Protein 3G2M (pdb70)

Nearest PDB structures (foldseek):
  3g2m-assembly1_B  TM=1.005E+00  e=1.260E-42  Amycolatopsis orientalis
  3g2o-assembly1_B  TM=1.002E+00  e=1.081E-36  Amycolatopsis orientalis
  3g2q-assembly1_B  TM=9.944E-01  e=1.473E-36  Amycolatopsis orientalis
  3g2p-assembly1_A  TM=9.623E-01  e=2.203E-34  Amycolatopsis orientalis
  4hh4-assembly1_D  TM=7.027E-01  e=1.395E-12  Streptomyces caelestis

Organism: Amycolatopsis orientalis (NCBI:txid31958)

Sequence (436 aa):
PVRTPHADVLLASVVLCDFYADGTSEAREFATRTGPVSGPVLELAAGGRLTFPFLDLGWEVTALELSTSVLAAFRRKRLAEAPADVRDRCTLVQQGDSAFALDKRFGTVVISSGSINELDEADRRGLYASVREHLEPGGKFLLSLASEAAESEPLERLHVRHLPAEEIQEITIHPADEDPFVVCTHRRRLLAPDQVVRELVRSGFDVIAQTPFASGGAGRKDVLVEAVPTPHADVLDGTSEAREFATRTGVSGPVLELAAGGRLTFPFLDLGWEVTALELSTSVLAAFRKRLAEAPADVRDRCTLVQGDSAFALDKRFGTVVISSGSINEELDEADRRGLYASVREHLEPGGKFLLSLASEAAESEEPLERKQELPRRYVLHVRHLPAEEIQEITTHRRRLLAPDQVVRELVRSGFDVIAQTPFASGGAGRKDVLVEAVP

Secondary structure (DSSP, 8-state):
----HHHHHHHHH--EEE-----HHHHHHHHHHH----S-EEEET---TTHHHHHTTT--EEEEES-HHHHHHHHHHHHTS-HHHHTTEEEEE-----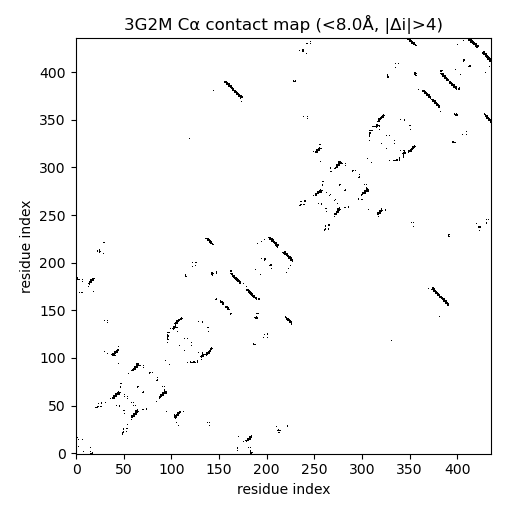--S--EEEEEE-HHHHTTS-HHHHHHHHHHHHHHEEEEEEEEEE---HHHHSPP-----EEEEEEEEEEEEEEEES------EEEEEEEEE-HHHHHHHHHHTT--EEEEE---TTSSSS---EEEE--/-HHHHH---HHHHHHHHHTT---S-EEEES---TTHHHHHTTT--EEEEE--HHHHHHHHHHHHHS-HHHHTTEEEEE-------S--EEEEEE-HHHHTTS-HHHHHHHHHHHHHHEEEEEEEEEE---HHHHSPPPPEEEEE---EEEEEEEEEEEEEEEE--EEEEEE-HHHHHHHHHHTT--EEEEE---TTSSSS---EEEE--

Foldseek 3Di:
DDCDPVNVVLVVVAAEAAPPADLLVVLVVVVVVCPDDDWAEEEEQPLPSNVQVCLVVVHQYEYEHADPVSVVVVVVVLVVDDPSSNVSYHYDHDDLADDDPAATLYYEYEAVRCQQDDPSSNLSVLVRNQVRHDVNHKYKYYAFDPLLPDDFDWDVTDGDHFAKDKDKDWDWDPPRVVTYIHIDITIHGRPVNSVVSNVVSPKDWDDWDFACSVNDDDRRIMIMIDD/DVVVVVPAQQQVLVVVCVVVVDDDAEEEEQPLVSNVQNVLVVVHQYEYEHADPVSVVVVVVVLVVDDPSSSVSYHYDHDHLADDPVEAGQYYEYEAVVCQVDDPSSNLSVLVRNVNRHDAQHKYKYYAFDPLLPDDWDWDWDWDPVIDIDIDTDHFAWDWDQDVHDITIHGRPVNSVVVNVVSPKDWPDWDFDPSVHDDDTRTMIIIHD

Structure (mmCIF, N/CA/C/O backbone):
data_3G2M
#
_entry.id   3G2M
#
_cell.length_a   127.443
_cell.length_b   71.682
_cell.length_c   75.189
_cell.angle_alpha   90.000
_cell.angle_beta   103.020
_cell.angle_gamma   90.000
#
_symmetry.space_group_name_H-M   'C 1 2 1'
#
loop_
_entity.id
_entity.type
_entity.pdbx_description
1 polymer PCZA361.24
2 water water
#
loop_
_atom_site.group_PDB
_atom_site.id
_atom_site.type_symbol
_atom_site.label_atom_id
_atom_site.label_alt_id
_atom_site.label_comp_id
_atom_site.label_asym_id
_atom_site.label_entity_id
_atom_site.label_seq_id
_atom_site.pdbx_PDB_ins_code
_atom_site.Cartn_x
_atom_site.Cartn_y
_atom_site.Cartn_z
_atom_site.occupancy
_atom_site.B_iso_or_equiv
_atom_site.auth_seq_id
_atom_site.auth_comp_id
_atom_site.auth_asym_id
_atom_site.auth_atom_id
_atom_site.pdbx_PDB_model_num
ATOM 1 N N . PRO A 1 28 ? 18.655 41.982 13.727 1.00 61.12 9 PRO A N 1
ATOM 2 C CA . PRO A 1 28 ? 18.456 43.368 14.152 1.00 60.91 9 PRO A CA 1
ATOM 3 C C . PRO A 1 28 ? 17.569 44.168 13.185 1.00 60.69 9 PRO A C 1
ATOM 4 O O . PRO A 1 28 ? 16.855 43.576 12.370 1.00 60.61 9 PRO A O 1
ATOM 8 N N . VAL A 1 29 ? 17.621 45.498 13.287 1.00 60.40 10 VAL A N 1
ATOM 9 C CA . VAL A 1 29 ? 16.799 46.394 12.464 1.00 60.14 10 VAL A CA 1
ATOM 10 C C . VAL A 1 29 ? 17.250 46.393 11.002 1.00 59.88 10 VAL A C 1
ATOM 11 O O . VAL A 1 29 ? 18.422 46.599 10.691 1.00 59.72 10 VAL A O 1
ATOM 15 N N . ARG A 1 30 ? 16.281 46.183 10.119 1.00 59.77 11 ARG A N 1
ATOM 16 C CA . ARG A 1 30 ? 16.513 45.924 8.705 1.00 59.53 11 ARG A CA 1
ATOM 17 C C . ARG A 1 30 ? 16.184 47.160 7.859 1.00 58.96 11 ARG A C 1
ATOM 18 O O . ARG A 1 30 ? 15.203 47.168 7.108 1.00 59.11 11 ARG A O 1
ATOM 26 N N . THR A 1 31 ? 17.014 48.196 7.975 1.00 58.07 12 THR A N 1
ATOM 27 C CA . THR A 1 31 ? 16.739 49.502 7.359 1.00 57.06 12 THR A CA 1
ATOM 28 C C . THR A 1 31 ? 16.710 49.448 5.825 1.00 56.75 12 THR A C 1
ATOM 29 O O . THR A 1 31 ? 17.427 48.646 5.222 1.00 56.44 12 THR A O 1
ATOM 33 N N . PRO A 1 32 ? 15.870 50.297 5.191 1.00 56.30 13 PRO A N 1
ATOM 34 C CA . PRO A 1 32 ? 15.773 50.360 3.734 1.00 55.81 13 PRO A CA 1
ATOM 35 C C . PRO A 1 32 ? 17.131 50.424 3.029 1.00 55.41 13 PRO A C 1
ATOM 36 O O . PRO A 1 32 ? 17.342 49.712 2.047 1.00 55.22 13 PRO A O 1
ATOM 40 N N . HIS A 1 33 ? 18.041 51.260 3.528 1.00 54.83 14 HIS A N 1
ATOM 41 C CA . HIS A 1 33 ? 19.370 51.381 2.933 1.00 54.39 14 HIS A CA 1
ATOM 42 C C . HIS A 1 33 ? 20.234 50.131 3.162 1.00 53.86 14 HIS A C 1
ATOM 43 O O . HIS A 1 33 ? 20.988 49.730 2.272 1.00 53.29 14 HIS A O 1
ATOM 50 N N . ALA A 1 34 ? 20.119 49.530 4.348 1.00 53.31 15 ALA A N 1
ATOM 51 C CA . ALA A 1 34 ? 20.830 48.286 4.663 1.00 53.19 15 ALA A CA 1
ATOM 52 C C . ALA A 1 34 ? 20.412 47.145 3.737 1.00 53.04 15 ALA A C 1
ATOM 53 O O . ALA A 1 34 ? 21.264 46.413 3.238 1.00 52.93 15 ALA A O 1
ATOM 55 N N . ASP A 1 35 ? 19.105 47.011 3.509 1.00 53.04 16 ASP A N 1
ATOM 56 C CA . ASP A 1 35 ? 18.563 45.993 2.606 1.00 53.29 16 ASP A CA 1
ATOM 57 C C . ASP A 1 35 ? 19.160 46.078 1.206 1.00 53.17 16 ASP A C 1
ATOM 58 O O . ASP A 1 35 ? 19.580 45.064 0.643 1.00 52.81 16 ASP A O 1
ATOM 63 N N . VAL A 1 36 ? 19.196 47.292 0.659 1.00 53.18 17 VAL A N 1
ATOM 64 C CA . VAL A 1 36 ? 19.780 47.550 -0.662 1.00 53.18 17 VAL A CA 1
ATOM 65 C C . VAL A 1 36 ? 21.285 47.236 -0.692 1.00 53.32 17 VAL A C 1
ATOM 66 O O . VAL A 1 36 ? 21.776 46.629 -1.648 1.00 52.93 17 VAL A O 1
ATOM 70 N N . LEU A 1 37 ? 21.995 47.634 0.366 1.00 53.73 18 LEU A N 1
ATOM 71 C CA . LEU A 1 37 ? 23.423 47.332 0.533 1.00 54.26 18 LEU A CA 1
ATOM 72 C C . LEU A 1 37 ? 23.721 45.839 0.541 1.00 54.35 18 LEU A C 1
ATOM 73 O O . LEU A 1 37 ? 24.529 45.361 -0.253 1.00 54.33 18 LEU A O 1
ATOM 78 N N . LEU A 1 38 ? 23.074 45.115 1.452 1.00 54.60 19 LEU A N 1
ATOM 79 C CA . LEU A 1 38 ? 23.273 43.675 1.600 1.00 54.88 19 LEU A CA 1
ATOM 80 C C . LEU A 1 38 ? 22.915 42.902 0.330 1.00 55.10 19 LEU A C 1
ATOM 81 O O . LEU A 1 38 ? 23.481 41.841 0.064 1.00 55.04 19 LEU A O 1
ATOM 86 N N . ALA A 1 39 ? 21.982 43.450 -0.447 1.00 55.30 20 ALA A N 1
ATOM 87 C CA . ALA A 1 39 ? 21.579 42.859 -1.721 1.00 55.44 20 ALA A CA 1
ATOM 88 C C . ALA A 1 39 ? 22.657 43.021 -2.792 1.00 55.56 20 ALA A C 1
ATOM 89 O O . ALA A 1 39 ? 22.902 42.097 -3.569 1.00 55.56 20 ALA A O 1
ATOM 91 N N . SER A 1 40 ? 23.307 44.185 -2.815 1.00 55.70 21 SER A N 1
ATOM 92 C CA . SER A 1 40 ? 24.330 44.488 -3.824 1.00 55.96 21 SER A CA 1
ATOM 93 C C . SER A 1 40 ? 25.738 44.015 -3.435 1.00 56.01 21 SER A C 1
ATOM 94 O O . SER A 1 40 ? 26.676 44.096 -4.238 1.00 56.15 21 SER A O 1
ATOM 97 N N . VAL A 1 41 ? 25.877 43.511 -2.213 1.00 55.96 22 VAL A N 1
ATOM 98 C CA . VAL A 1 41 ? 27.183 43.132 -1.680 1.00 55.96 22 VAL A CA 1
ATOM 99 C C . VAL A 1 41 ? 27.285 41.624 -1.422 1.00 55.97 22 VAL A C 1
ATOM 100 O O . VAL A 1 41 ? 26.283 40.906 -1.451 1.00 55.93 22 VAL A O 1
ATOM 104 N N . VAL A 1 46 ? 26.934 41.157 6.080 1.00 51.51 27 VAL A N 1
ATOM 105 C CA . VAL A 1 46 ? 26.394 40.796 7.389 1.00 51.77 27 VAL A CA 1
ATOM 106 C C . VAL A 1 46 ? 25.645 41.966 8.039 1.00 51.82 27 VAL A C 1
ATOM 107 O O . VAL A 1 46 ? 26.138 43.097 8.063 1.00 51.77 27 VAL A O 1
ATOM 111 N N . LEU A 1 47 ? 24.454 41.673 8.560 1.00 51.95 28 LEU A N 1
ATOM 112 C CA . LEU A 1 47 ? 23.651 42.651 9.289 1.00 52.09 28 LEU A CA 1
ATOM 113 C C . LEU A 1 47 ? 23.832 42.498 10.799 1.00 52.15 28 LEU A C 1
ATOM 114 O O . LEU A 1 47 ? 23.652 41.410 11.348 1.00 52.14 28 LEU A O 1
ATOM 119 N N . CYS A 1 48 ? 24.189 43.601 11.453 1.00 52.22 29 CYS A N 1
ATOM 120 C CA . CYS A 1 48 ? 24.375 43.645 12.904 1.00 52.34 29 CYS A CA 1
ATOM 121 C C . CYS A 1 48 ? 23.727 44.894 13.496 1.00 52.19 29 CYS A C 1
ATOM 122 O O . CYS A 1 48 ? 23.522 45.884 12.795 1.00 52.07 29 CYS A O 1
ATOM 125 N N . ASP A 1 49 ? 23.403 44.840 14.784 1.00 52.18 30 ASP A N 1
ATOM 126 C CA . ASP A 1 49 ? 23.062 46.052 15.522 1.00 52.41 30 ASP A CA 1
ATOM 127 C C . ASP A 1 49 ? 24.366 46.730 15.937 1.00 52.43 30 ASP A C 1
ATOM 128 O O . ASP A 1 49 ? 25.327 46.056 16.310 1.00 52.24 30 ASP A O 1
ATOM 133 N N . PHE A 1 50 ? 24.390 48.059 15.854 1.00 52.67 31 PHE A N 1
ATOM 134 C CA . PHE A 1 50 ? 25.566 48.860 16.209 1.00 53.17 31 PHE A CA 1
ATOM 135 C C . PHE A 1 50 ? 26.051 48.610 17.642 1.00 53.66 31 PHE A C 1
ATOM 136 O O . PHE A 1 50 ? 27.258 48.624 17.906 1.00 53.53 31 PHE A O 1
ATOM 144 N N . TYR A 1 51 ? 25.105 48.382 18.554 1.00 54.18 32 TYR A N 1
ATOM 145 C CA . TYR A 1 51 ? 25.422 48.035 19.940 1.00 54.78 32 TYR A CA 1
ATOM 146 C C . TYR A 1 51 ? 25.225 46.539 20.188 1.00 54.89 32 TYR A C 1
ATOM 147 O O . TYR A 1 51 ? 25.589 45.702 19.355 1.00 54.86 32 TYR A O 1
ATOM 156 N N . ALA A 1 66 ? 35.636 58.552 24.458 1.00 58.94 47 ALA A N 1
ATOM 157 C CA . ALA A 1 66 ? 34.944 59.555 25.258 1.00 58.76 47 ALA A CA 1
ATOM 158 C C . ALA A 1 66 ? 35.358 60.960 24.836 1.00 58.58 47 ALA A C 1
ATOM 159 O O . ALA A 1 66 ? 36.510 61.365 25.031 1.00 58.66 47 ALA A O 1
ATOM 161 N N . ASP A 1 67 ? 34.420 61.692 24.237 1.00 58.26 48 ASP A N 1
ATOM 162 C CA . ASP A 1 67 ? 34.678 63.073 23.827 1.00 57.78 48 ASP A CA 1
ATOM 163 C C . ASP A 1 67 ? 33.419 63.941 23.801 1.00 57.06 48 ASP A C 1
ATOM 164 O O . ASP A 1 67 ? 33.020 64.473 22.755 1.00 57.19 48 ASP A O 1
ATOM 169 N N . GLY A 1 68 ? 32.807 64.071 24.974 1.00 55.97 49 GLY A N 1
ATOM 170 C CA . GLY A 1 68 ? 31.741 65.036 25.201 1.00 54.51 49 GLY A CA 1
ATOM 171 C C . GLY A 1 68 ? 32.317 66.243 25.915 1.00 53.36 49 GLY A C 1
ATOM 172 O O . GLY A 1 68 ? 31.726 66.749 26.873 1.00 53.42 49 GLY A O 1
ATOM 173 N N . THR A 1 69 ? 33.486 66.690 25.452 1.00 52.00 50 THR A N 1
ATOM 174 C CA . THR A 1 69 ? 34.185 67.832 26.042 1.00 50.46 50 THR A CA 1
ATOM 175 C C . THR A 1 69 ? 33.378 69.118 25.917 1.00 49.18 50 THR A C 1
ATOM 176 O O . THR A 1 69 ? 33.306 69.897 26.864 1.00 49.13 50 THR A O 1
ATOM 180 N N . SER A 1 70 ? 32.771 69.328 24.750 1.00 47.68 51 SER A N 1
ATOM 181 C CA . SER A 1 70 ? 31.925 70.495 24.507 1.00 46.31 51 SER A CA 1
ATOM 182 C C . SER A 1 70 ? 30.657 70.450 25.354 1.00 44.97 51 SER A C 1
ATOM 183 O O . SER A 1 70 ? 30.167 71.484 25.814 1.00 44.88 51 SER A O 1
ATOM 186 N N . GLU A 1 71 ? 30.125 69.246 25.543 1.00 43.44 52 GLU A N 1
ATOM 187 C CA . GLU A 1 71 ? 28.918 69.053 26.339 1.00 41.69 52 GLU A CA 1
ATOM 188 C C . GLU A 1 71 ? 29.188 69.361 27.809 1.00 41.14 52 GLU A C 1
ATOM 189 O O . GLU A 1 71 ? 28.447 70.124 28.430 1.00 40.71 52 GLU A O 1
ATOM 195 N N . ALA A 1 72 ? 30.258 68.783 28.354 1.00 40.44 53 ALA A N 1
ATOM 196 C CA . ALA A 1 72 ? 30.635 69.020 29.748 1.00 40.29 53 ALA A CA 1
ATOM 197 C C . ALA A 1 72 ? 30.890 70.501 30.013 1.00 40.21 53 ALA A C 1
ATOM 198 O O . ALA A 1 72 ? 30.506 71.026 31.062 1.00 39.64 53 ALA A O 1
ATOM 200 N N . ARG A 1 73 ? 31.522 71.158 29.041 1.00 40.60 54 ARG A N 1
ATOM 201 C CA . ARG A 1 73 ? 31.761 72.596 29.055 1.00 41.16 54 ARG A CA 1
ATOM 202 C C . ARG A 1 73 ? 30.454 73.387 29.169 1.00 40.95 54 ARG A C 1
ATOM 203 O O . ARG A 1 73 ? 30.376 74.351 29.937 1.00 40.57 54 ARG A O 1
ATOM 211 N N . GLU A 1 74 ? 29.432 72.981 28.412 1.00 40.91 55 GLU A N 1
ATOM 212 C CA . GLU A 1 74 ? 28.139 73.667 28.468 1.00 41.29 55 GLU A CA 1
ATOM 213 C C . GLU A 1 74 ? 27.474 73.509 29.824 1.00 40.85 55 GLU A C 1
ATOM 214 O O . GLU A 1 74 ? 26.883 74.460 30.340 1.00 40.61 55 GLU A O 1
ATOM 220 N N . PHE A 1 75 ? 27.581 72.311 30.397 1.00 40.81 56 PHE A N 1
ATOM 221 C CA . PHE A 1 75 ? 27.077 72.061 31.743 1.00 40.81 56 PHE A CA 1
ATOM 222 C C . PHE A 1 75 ? 27.760 72.994 32.742 1.00 41.77 56 PHE A C 1
ATOM 223 O O . PHE A 1 75 ? 27.086 73.654 33.531 1.00 41.75 56 PHE A O 1
ATOM 231 N N . ALA A 1 76 ? 29.089 73.071 32.674 1.00 42.77 57 ALA A N 1
ATOM 232 C CA . ALA A 1 76 ? 29.870 73.963 33.541 1.00 43.98 57 ALA A CA 1
ATOM 233 C C . ALA A 1 76 ? 29.484 75.434 33.368 1.00 44.99 57 ALA A C 1
ATOM 234 O O . ALA A 1 76 ? 29.313 76.152 34.355 1.00 45.30 57 ALA A O 1
ATOM 236 N N . THR A 1 77 ? 29.339 75.867 32.115 1.00 46.16 58 THR A N 1
ATOM 237 C CA . THR A 1 77 ? 28.960 77.243 31.784 1.00 47.39 58 THR A CA 1
ATOM 238 C C . THR A 1 77 ? 27.604 77.630 32.380 1.00 48.34 58 THR A C 1
ATOM 239 O O . THR A 1 77 ? 27.449 78.724 32.930 1.00 48.42 58 THR A O 1
ATOM 243 N N . ARG A 1 78 ? 26.636 76.724 32.274 1.00 49.32 59 ARG A N 1
ATOM 244 C CA . ARG A 1 78 ? 25.258 76.997 32.687 1.00 50.33 59 ARG A CA 1
ATOM 245 C C . ARG A 1 78 ? 25.027 76.855 34.191 1.00 51.09 59 ARG A C 1
ATOM 246 O O . ARG A 1 78 ? 24.081 77.435 34.728 1.00 51.43 59 ARG A O 1
ATOM 254 N N . THR A 1 79 ? 25.889 76.093 34.865 1.00 51.82 60 THR A N 1
ATOM 255 C CA . THR A 1 79 ? 25.782 75.900 36.314 1.00 52.61 60 THR A CA 1
ATOM 256 C C . THR A 1 79 ? 26.127 77.173 37.074 1.00 53.16 60 THR A C 1
ATOM 257 O O . THR A 1 79 ? 25.388 77.583 37.973 1.00 53.41 60 THR A O 1
ATOM 261 N N . GLY A 1 80 ? 27.247 77.793 36.703 1.00 53.68 61 GLY A N 1
ATOM 262 C CA . GLY A 1 80 ? 27.739 78.994 37.374 1.00 54.22 61 GLY A CA 1
ATOM 263 C C . GLY A 1 80 ? 28.745 78.634 38.453 1.00 54.53 61 GLY A C 1
ATOM 264 O O . GLY A 1 80 ? 29.895 78.327 38.131 1.00 54.72 61 GLY A O 1
ATOM 265 N N . PRO A 1 81 ? 28.307 78.649 39.736 1.00 54.63 62 PRO A N 1
ATOM 266 C CA . PRO A 1 81 ? 29.052 78.369 40.969 1.00 54.37 62 PRO A CA 1
ATOM 267 C C . PRO A 1 81 ? 30.447 77.702 40.799 1.00 54.05 62 PRO A C 1
ATOM 268 O O . PRO A 1 81 ? 31.377 78.419 40.413 1.00 54.33 62 PRO A O 1
ATOM 272 N N . VAL A 1 82 ? 30.660 76.415 41.107 1.00 53.39 63 VAL A N 1
ATOM 273 C CA . VAL A 1 82 ? 29.735 75.499 41.779 1.00 52.76 63 VAL A CA 1
ATOM 274 C C . VAL A 1 82 ? 30.138 75.370 43.255 1.00 52.11 63 VAL A C 1
ATOM 275 O O . VAL A 1 82 ? 31.297 75.095 43.567 1.00 52.20 63 VAL A O 1
ATOM 279 N N . SER A 1 83 ? 29.181 75.592 44.151 1.00 51.18 64 SER A N 1
ATOM 280 C CA . SER A 1 83 ? 29.408 75.437 45.583 1.00 50.24 64 SER A CA 1
ATOM 281 C C . SER A 1 83 ? 28.741 74.151 46.077 1.00 49.49 64 SER A C 1
ATOM 282 O O . SER A 1 83 ? 27.556 74.149 46.436 1.00 50.01 64 SER A O 1
ATOM 285 N N . GLY A 1 84 ? 29.498 73.054 46.066 1.00 48.06 65 GLY A N 1
ATOM 286 C CA . GLY A 1 84 ? 29.006 71.768 46.553 1.00 46.01 65 GLY A CA 1
ATOM 287 C C . GLY A 1 84 ? 29.041 70.636 45.534 1.00 44.51 65 GLY A C 1
ATOM 288 O O . GLY A 1 84 ? 29.242 70.876 44.341 1.00 44.50 65 GLY A O 1
ATOM 289 N N . PRO A 1 85 ? 28.866 69.389 46.012 1.00 42.95 66 PRO A N 1
ATOM 290 C CA . PRO A 1 85 ? 28.791 68.172 45.203 1.00 41.82 66 PRO A CA 1
ATOM 291 C C . PRO A 1 85 ? 27.703 68.186 44.123 1.00 40.23 66 PRO A C 1
ATOM 292 O O . PRO A 1 85 ? 26.636 68.779 44.308 1.00 39.50 66 PRO A O 1
ATOM 296 N N . VAL A 1 86 ? 28.000 67.525 43.008 1.00 38.95 67 VAL A N 1
ATOM 297 C CA . VAL A 1 86 ? 27.076 67.403 41.877 1.00 37.48 67 VAL A CA 1
ATOM 298 C C . VAL A 1 86 ? 26.676 65.936 41.725 1.00 36.58 67 VAL A C 1
ATOM 299 O O . VAL A 1 86 ? 27.520 65.052 41.800 1.00 35.80 67 VAL A O 1
ATOM 303 N N . LEU A 1 87 ? 25.385 65.680 41.522 1.00 35.31 68 LEU A N 1
ATOM 304 C CA . LEU A 1 87 ? 24.927 64.339 41.214 1.00 34.26 68 LEU A CA 1
ATOM 305 C C . LEU A 1 87 ? 24.810 64.169 39.698 1.00 33.79 68 LEU A C 1
ATOM 306 O O . LEU A 1 87 ? 24.064 64.894 39.046 1.00 33.51 68 LEU A O 1
ATOM 311 N N . GLU A 1 88 ? 25.573 63.237 39.137 1.00 33.44 69 GLU A N 1
ATOM 312 C CA . GLU A 1 88 ? 25.452 62.918 37.713 1.00 33.27 69 GLU A CA 1
ATOM 313 C C . GLU A 1 88 ? 24.715 61.593 37.528 1.00 33.29 69 GLU A C 1
ATOM 314 O O . GLU A 1 88 ? 25.172 60.552 37.990 1.00 32.68 69 GLU A O 1
ATOM 320 N N . LEU A 1 89 ? 23.572 61.652 36.848 1.00 33.29 70 LEU A N 1
ATOM 321 C CA . LEU A 1 89 ? 22.725 60.475 36.645 1.00 33.22 70 LEU A CA 1
ATOM 322 C C . LEU A 1 89 ? 23.137 59.739 35.389 1.00 33.36 70 LEU A C 1
ATOM 323 O O . LEU A 1 89 ? 23.397 60.364 34.352 1.00 33.40 70 LEU A O 1
ATOM 328 N N . ALA A 1 90 ? 23.170 58.410 35.494 1.00 33.20 71 ALA A N 1
ATOM 329 C CA . ALA A 1 90 ? 23.535 57.514 34.396 1.00 33.77 71 ALA A CA 1
ATOM 330 C C . ALA A 1 90 ? 24.898 57.897 33.823 1.00 34.05 71 ALA A C 1
ATOM 331 O O . ALA A 1 90 ? 25.035 58.156 32.623 1.00 33.59 71 ALA A O 1
ATOM 333 N N . ALA A 1 91 ? 25.901 57.939 34.704 1.00 34.71 72 ALA A N 1
ATOM 334 C CA . ALA A 1 91 ? 27.220 58.478 34.368 1.00 35.56 72 ALA A CA 1
ATOM 335 C C . ALA A 1 91 ? 28.041 57.562 33.453 1.00 36.57 72 ALA A C 1
ATOM 336 O O . ALA A 1 91 ? 29.081 57.969 32.905 1.00 36.26 72 ALA A O 1
ATOM 338 N N . GLY A 1 92 ? 27.566 56.334 33.279 1.00 37.60 73 GLY A N 1
ATOM 339 C CA . GLY A 1 92 ? 28.241 55.370 32.437 1.00 39.61 73 GLY A CA 1
ATOM 340 C C . GLY A 1 92 ? 29.647 55.155 32.953 1.00 41.11 73 GLY A C 1
ATOM 341 O O . GLY A 1 92 ? 29.839 54.785 34.111 1.00 40.62 73 GLY A O 1
ATOM 350 N N . GLY A 1 94 ? 32.063 57.647 32.739 1.00 43.96 75 GLY A N 1
ATOM 351 C CA . GLY A 1 94 ? 32.662 58.938 33.035 1.00 43.05 75 GLY A CA 1
ATOM 352 C C . GLY A 1 94 ? 33.027 59.771 31.822 1.00 42.24 75 GLY A C 1
ATOM 353 O O . GLY A 1 94 ? 33.938 60.592 31.890 1.00 42.36 75 GLY A O 1
ATOM 354 N N . ARG A 1 95 ? 32.321 59.563 30.714 1.00 41.65 76 ARG A N 1
ATOM 355 C CA . ARG A 1 95 ? 32.487 60.396 29.519 1.00 41.01 76 ARG A CA 1
ATOM 356 C C . ARG A 1 95 ? 32.378 61.887 29.870 1.00 40.21 76 ARG A C 1
ATOM 357 O O . ARG A 1 95 ? 33.115 62.718 29.328 1.00 39.91 76 ARG A O 1
ATOM 365 N N . LEU A 1 96 ? 31.467 62.219 30.784 1.00 38.99 77 LEU A N 1
ATOM 366 C CA . LEU A 1 96 ? 31.367 63.583 31.309 1.00 38.73 77 LEU A CA 1
ATOM 367 C C . LEU A 1 96 ? 31.961 63.724 32.710 1.00 38.58 77 LEU A C 1
ATOM 368 O O . LEU A 1 96 ? 32.396 64.812 33.092 1.00 38.18 77 LEU A O 1
ATOM 373 N N . THR A 1 97 ? 31.978 62.630 33.471 1.00 38.38 78 THR A N 1
ATOM 374 C CA . THR A 1 97 ? 32.419 62.680 34.865 1.00 38.81 78 THR A CA 1
ATOM 375 C C . THR A 1 97 ? 33.869 63.141 35.012 1.00 39.09 78 THR A C 1
ATOM 376 O O . THR A 1 97 ? 34.173 63.946 35.888 1.00 39.20 78 THR A O 1
ATOM 380 N N . PHE A 1 98 ? 34.754 62.621 34.168 1.00 39.65 79 PHE A N 1
ATOM 381 C CA . PHE A 1 98 ? 36.171 62.979 34.242 1.00 40.16 79 PHE A CA 1
ATOM 382 C C . PHE A 1 98 ? 36.417 64.448 33.860 1.00 40.30 79 PHE A C 1
ATOM 383 O O . PHE A 1 98 ? 37.142 65.146 34.572 1.00 40.59 79 PHE A O 1
ATOM 391 N N . PRO A 1 99 ? 35.818 64.927 32.747 1.00 40.25 80 PRO A N 1
ATOM 392 C CA . PRO A 1 99 ? 35.774 66.380 32.536 1.00 40.38 80 PRO A CA 1
ATOM 393 C C . PRO A 1 99 ? 35.236 67.184 33.731 1.00 40.50 80 PRO A C 1
ATOM 394 O O . PRO A 1 99 ? 35.787 68.240 34.040 1.00 40.49 80 PRO A O 1
ATOM 398 N N . PHE A 1 100 ? 34.178 66.700 34.388 1.00 40.34 81 PHE A N 1
ATOM 399 C CA . PHE A 1 100 ? 33.630 67.377 35.571 1.00 40.36 81 PHE A CA 1
ATOM 400 C C . PHE A 1 100 ? 34.625 67.419 36.734 1.00 40.77 81 PHE A C 1
ATOM 401 O O . PHE A 1 100 ? 34.771 68.445 37.396 1.00 40.79 81 PHE A O 1
ATOM 409 N N . LEU A 1 101 ? 35.296 66.297 36.981 1.00 41.21 82 LEU A N 1
ATOM 410 C CA . LEU A 1 101 ? 36.310 66.214 38.029 1.00 42.02 82 LEU A CA 1
ATOM 411 C C . LEU A 1 101 ? 37.503 67.121 37.720 1.00 42.63 82 LEU A C 1
ATOM 412 O O . LEU A 1 101 ? 38.137 67.648 38.633 1.00 43.00 82 LEU A O 1
ATOM 417 N N . ASP A 1 102 ? 37.783 67.297 36.429 1.00 43.37 83 ASP A N 1
ATOM 418 C CA . ASP A 1 102 ? 38.837 68.192 35.937 1.00 44.16 83 ASP A CA 1
ATOM 419 C C . ASP A 1 102 ? 38.543 69.669 36.194 1.00 44.50 83 ASP A C 1
ATOM 420 O O . ASP A 1 102 ? 39.441 70.509 36.118 1.00 44.58 83 ASP A O 1
ATOM 425 N N . LEU A 1 103 ? 37.284 69.977 36.484 1.00 44.79 84 LEU A N 1
ATOM 426 C CA . LEU A 1 103 ? 36.871 71.333 36.822 1.00 45.21 84 LEU A CA 1
ATOM 427 C C . LEU A 1 103 ? 36.885 71.573 38.335 1.00 45.43 84 LEU A C 1
ATOM 428 O O . LEU A 1 103 ? 36.556 72.669 38.800 1.00 45.84 84 LEU A O 1
ATOM 433 N N . GLY A 1 104 ? 37.269 70.548 39.092 1.00 45.45 85 GLY A N 1
ATOM 434 C CA . GLY A 1 104 ? 37.377 70.648 40.548 1.00 45.67 85 GLY A CA 1
ATOM 435 C C . GLY A 1 104 ? 36.168 70.147 41.321 1.00 45.53 85 GLY A C 1
ATOM 436 O O . GLY A 1 104 ? 36.194 70.093 42.555 1.00 45.82 85 GLY A O 1
ATOM 437 N N . TRP A 1 105 ? 35.119 69.772 40.590 1.00 45.25 86 TRP A N 1
ATOM 438 C CA . TRP A 1 105 ? 33.854 69.307 41.170 1.00 44.79 86 TRP A CA 1
ATOM 439 C C . TRP A 1 105 ? 33.998 68.046 42.019 1.00 44.14 86 TRP A C 1
ATOM 440 O O . TRP A 1 105 ? 34.760 67.144 41.683 1.00 44.40 86 TRP A O 1
ATOM 451 N N . GLU A 1 106 ? 33.263 68.007 43.126 1.00 43.18 87 GLU A N 1
ATOM 452 C CA . GLU A 1 106 ? 32.948 66.758 43.795 1.00 42.52 87 GLU A CA 1
ATOM 453 C C . GLU A 1 106 ? 31.741 66.191 43.053 1.00 41.36 87 GLU A C 1
ATOM 454 O O . GLU A 1 106 ? 30.736 66.893 42.876 1.00 40.69 87 GLU A O 1
ATOM 460 N N . VAL A 1 107 ? 31.844 64.947 42.590 1.00 40.00 88 VAL A N 1
ATOM 461 C CA . VAL A 1 107 ? 30.757 64.335 41.811 1.00 38.87 88 VAL A CA 1
ATOM 462 C C . VAL A 1 107 ? 30.348 62.993 42.403 1.00 38.25 88 VAL A C 1
ATOM 463 O O . VAL A 1 107 ? 31.198 62.143 42.681 1.00 38.12 88 VAL A O 1
ATOM 467 N N . THR A 1 108 ? 29.046 62.828 42.622 1.00 37.00 89 THR A N 1
ATOM 468 C CA . THR A 1 108 ? 28.466 61.516 42.870 1.00 36.27 89 THR A CA 1
ATOM 469 C C . THR A 1 108 ? 27.935 61.028 41.527 1.00 36.07 89 THR A C 1
ATOM 470 O O . THR A 1 108 ? 27.060 61.659 40.929 1.00 35.83 89 THR A O 1
ATOM 474 N N . ALA A 1 109 ? 28.516 59.942 41.029 1.00 35.33 90 ALA A N 1
ATOM 475 C CA . ALA A 1 109 ? 28.145 59.414 39.725 1.00 35.05 90 ALA A CA 1
ATOM 476 C C . ALA A 1 109 ? 27.300 58.162 39.927 1.00 34.65 90 ALA A C 1
ATOM 477 O O . ALA A 1 109 ? 27.747 57.202 40.542 1.00 34.28 90 ALA A O 1
ATOM 479 N N . LEU A 1 110 ? 26.068 58.201 39.426 1.00 33.78 91 LEU A N 1
ATOM 480 C CA . LEU A 1 110 ? 25.116 57.107 39.595 1.00 33.15 91 LEU A CA 1
ATOM 481 C C . LEU A 1 110 ? 24.991 56.302 38.306 1.00 32.69 91 LEU A C 1
ATOM 482 O O . LEU A 1 110 ? 24.763 56.870 37.238 1.00 32.18 91 LEU A O 1
ATOM 487 N N . GLU A 1 111 ? 25.102 54.981 38.408 1.00 32.23 92 GLU A N 1
ATOM 488 C CA . GLU A 1 111 ? 25.092 54.134 37.223 1.00 32.07 92 GLU A CA 1
ATOM 489 C C . GLU A 1 111 ? 24.430 52.795 37.541 1.00 32.46 92 GLU A C 1
ATOM 490 O O . GLU A 1 111 ? 24.627 52.240 38.626 1.00 31.62 92 GLU A O 1
ATOM 496 N N . LEU A 1 112 ? 23.641 52.291 36.594 1.00 32.42 93 LEU A N 1
ATOM 497 C CA . LEU A 1 112 ? 22.850 51.084 36.801 1.00 33.50 93 LEU A CA 1
ATOM 498 C C . LEU A 1 112 ? 23.653 49.789 36.666 1.00 33.36 93 LEU A C 1
ATOM 499 O O . LEU A 1 112 ? 23.460 48.851 37.448 1.00 33.26 93 LEU A O 1
ATOM 504 N N . SER A 1 113 ? 24.540 49.742 35.673 1.00 33.14 94 SER A N 1
ATOM 505 C CA . SER A 1 113 ? 25.242 48.511 35.320 1.00 33.34 94 SER A CA 1
ATOM 506 C C . SER A 1 113 ? 26.471 48.274 36.186 1.00 33.39 94 SER A C 1
ATOM 507 O O . SER A 1 113 ? 27.317 49.158 36.345 1.00 32.60 94 SER A O 1
ATOM 510 N N . THR A 1 114 ? 26.566 47.058 36.719 1.00 33.76 95 THR A N 1
ATOM 511 C CA . THR A 1 114 ? 27.686 46.659 37.567 1.00 34.52 95 THR A CA 1
ATOM 512 C C . THR A 1 114 ? 28.985 46.580 36.768 1.00 34.59 95 THR A C 1
ATOM 513 O O . THR A 1 114 ? 30.055 46.944 37.268 1.00 34.46 95 THR A O 1
ATOM 517 N N . SER A 1 115 ? 28.883 46.098 35.531 1.00 34.60 96 SER A N 1
ATOM 518 C CA . SER A 1 115 ? 30.041 45.951 34.657 1.00 34.88 96 SER A CA 1
ATOM 519 C C . SER A 1 115 ? 30.573 47.312 34.225 1.00 34.76 96 SER A C 1
ATOM 520 O O . SER A 1 115 ? 31.785 47.530 34.206 1.00 34.61 96 SER A O 1
ATOM 523 N N . VAL A 1 116 ? 29.665 48.225 33.884 1.00 34.68 97 VAL A N 1
ATOM 524 C CA . VAL A 1 116 ? 30.057 49.598 33.552 1.00 34.48 97 VAL A CA 1
ATOM 525 C C . VAL A 1 116 ? 30.721 50.258 34.770 1.00 34.26 97 VAL A C 1
ATOM 526 O O . VAL A 1 116 ? 31.768 50.891 34.639 1.00 33.98 97 VAL A O 1
ATOM 530 N N . LEU A 1 117 ? 30.136 50.065 35.953 1.00 34.31 98 LEU A N 1
ATOM 531 C CA . LEU A 1 117 ? 30.713 50.576 37.201 1.00 34.53 98 LEU A CA 1
ATOM 532 C C . LEU A 1 117 ? 32.102 50.031 37.499 1.00 34.91 98 LEU A C 1
ATOM 533 O O . LEU A 1 117 ? 32.974 50.764 37.966 1.00 34.60 98 LEU A O 1
ATOM 538 N N . ALA A 1 118 ? 32.290 48.736 37.252 1.00 35.21 99 ALA A N 1
ATOM 539 C CA . ALA A 1 118 ? 33.594 48.095 37.400 1.00 36.03 99 ALA A CA 1
ATOM 540 C C . ALA A 1 118 ? 34.636 48.754 36.502 1.00 36.39 99 ALA A C 1
ATOM 541 O O . ALA A 1 118 ? 35.731 49.080 36.956 1.00 36.35 99 ALA A O 1
ATOM 543 N N . ALA A 1 119 ? 34.270 48.966 35.237 1.00 37.43 100 ALA A N 1
ATOM 544 C CA . ALA A 1 119 ? 35.128 49.640 34.263 1.00 38.56 100 ALA A CA 1
ATOM 545 C C . ALA A 1 119 ? 35.387 51.105 34.629 1.00 39.27 100 ALA A C 1
ATOM 546 O O . ALA A 1 119 ? 36.468 51.636 34.358 1.00 39.29 100 ALA A O 1
ATOM 548 N N . PHE A 1 120 ? 34.394 51.749 35.241 1.00 40.08 101 PHE A N 1
ATOM 549 C CA . PHE A 1 120 ? 34.562 53.090 35.803 1.00 41.12 101 PHE A CA 1
ATOM 550 C C . PHE A 1 120 ? 35.599 53.079 36.939 1.00 41.87 101 PHE A C 1
ATOM 551 O O . PHE A 1 120 ? 36.487 53.940 36.974 1.00 41.76 101 PHE A O 1
ATOM 559 N N . ARG A 1 121 ? 35.484 52.103 37.849 1.00 42.60 102 ARG A N 1
ATOM 560 C CA A ARG A 1 121 ? 36.418 51.953 38.972 0.50 43.08 102 ARG A CA 1
ATOM 561 C CA B ARG A 1 121 ? 36.418 51.968 38.970 0.50 43.22 102 ARG A CA 1
ATOM 562 C C . ARG A 1 121 ? 37.852 51.756 38.491 1.00 43.46 102 ARG A C 1
ATOM 563 O O . ARG A 1 121 ? 38.788 52.294 39.078 1.00 43.52 102 ARG A O 1
ATOM 578 N N . LYS A 1 122 ? 38.003 50.980 37.420 1.00 44.17 103 LYS A N 1
ATOM 579 C CA . LYS A 1 122 ? 39.296 50.707 36.793 1.00 45.15 103 LYS A CA 1
ATOM 580 C C . LYS A 1 122 ? 39.932 51.998 36.274 1.00 45.66 103 LYS A C 1
ATOM 581 O O . LYS A 1 122 ? 41.129 52.222 36.461 1.00 45.67 103 LYS A O 1
ATOM 587 N N . ARG A 1 123 ? 39.117 52.841 35.636 1.00 46.19 104 ARG A N 1
ATOM 588 C CA . ARG A 1 123 ? 39.543 54.156 35.155 1.00 46.83 104 ARG A CA 1
ATOM 589 C C . ARG A 1 123 ? 39.870 55.100 36.310 1.00 47.24 104 ARG A C 1
ATOM 590 O O . ARG A 1 123 ? 40.821 55.874 36.233 1.00 47.34 104 ARG A O 1
ATOM 598 N N . LEU A 1 124 ? 39.074 55.027 37.374 1.00 47.80 105 LEU A N 1
ATOM 599 C CA . LEU A 1 124 ? 39.254 55.865 38.557 1.00 48.45 105 LEU A CA 1
ATOM 600 C C . LEU A 1 124 ? 40.516 55.489 39.344 1.00 49.04 105 LEU A C 1
ATOM 601 O O . LEU A 1 124 ? 41.104 56.331 40.029 1.00 49.10 105 LEU A O 1
ATOM 606 N N . ALA A 1 125 ? 40.925 54.226 39.235 1.00 49.58 106 ALA A N 1
ATOM 607 C CA . ALA A 1 125 ? 42.135 53.728 39.893 1.00 50.37 106 ALA A CA 1
ATOM 608 C C . ALA A 1 125 ? 43.418 54.183 39.185 1.00 50.86 106 ALA A C 1
ATOM 609 O O . ALA A 1 125 ? 44.498 54.185 39.784 1.00 50.92 106 ALA A O 1
ATOM 611 N N . GLU A 1 126 ? 43.289 54.561 37.915 1.00 51.48 107 GLU A N 1
ATOM 612 C CA . GLU A 1 126 ? 44.416 55.047 37.113 1.00 52.19 107 GLU A CA 1
ATOM 613 C C . GLU A 1 126 ? 44.497 56.576 37.100 1.00 52.34 107 GLU A C 1
ATOM 614 O O . GLU A 1 126 ? 45.397 57.158 36.482 1.00 52.45 107 GLU A O 1
ATOM 620 N N . ALA A 1 127 ? 43.553 57.215 37.787 1.00 52.42 108 ALA A N 1
ATOM 621 C CA . ALA A 1 127 ? 43.533 58.666 37.944 1.00 52.63 108 ALA A CA 1
ATOM 622 C C . ALA A 1 127 ? 44.319 59.070 39.195 1.00 52.76 108 ALA A C 1
ATOM 623 O O . ALA A 1 127 ? 44.455 58.263 40.119 1.00 52.90 108 ALA A O 1
ATOM 625 N N . PRO A 1 128 ? 44.844 60.314 39.231 1.00 52.81 109 PRO A N 1
ATOM 626 C CA . PRO A 1 128 ? 45.578 60.763 40.421 1.00 52.88 109 PRO A CA 1
ATOM 627 C C . PRO A 1 128 ? 44.671 60.867 41.649 1.00 52.84 109 PRO A C 1
ATOM 628 O O . PRO A 1 128 ? 43.466 61.103 41.510 1.00 52.56 109 PRO A O 1
ATOM 632 N N . ALA A 1 129 ? 45.262 60.696 42.832 1.00 52.71 110 ALA A N 1
ATOM 633 C CA . ALA A 1 129 ? 44.531 60.646 44.106 1.00 52.72 110 ALA A CA 1
ATOM 634 C C . ALA A 1 129 ? 43.520 61.776 44.310 1.00 52.78 110 ALA A C 1
ATOM 635 O O . ALA A 1 129 ? 42.430 61.541 44.827 1.00 52.67 110 ALA A O 1
ATOM 637 N N . ASP A 1 130 ? 43.882 62.991 43.897 1.00 52.76 111 ASP A N 1
ATOM 638 C CA . ASP A 1 130 ? 43.005 64.160 44.038 1.00 52.84 111 ASP A CA 1
ATOM 639 C C . ASP A 1 130 ? 41.707 64.036 43.232 1.00 52.60 111 ASP A C 1
ATOM 640 O O . ASP A 1 130 ? 40.640 64.440 43.699 1.00 52.68 111 ASP A O 1
ATOM 645 N N . VAL A 1 131 ? 41.814 63.479 42.027 1.00 52.21 112 VAL A N 1
ATOM 646 C CA . VAL A 1 131 ? 40.664 63.239 41.161 1.00 51.81 112 VAL A CA 1
ATOM 647 C C . VAL A 1 131 ? 39.790 62.134 41.758 1.00 51.46 112 VAL A C 1
ATOM 648 O O . VAL A 1 131 ? 38.591 62.328 41.969 1.00 51.14 112 VAL A O 1
ATOM 652 N N . ARG A 1 132 ? 40.413 60.991 42.048 1.00 50.97 113 ARG A N 1
ATOM 653 C CA . ARG A 1 132 ? 39.734 59.822 42.612 1.00 50.71 113 ARG A CA 1
ATOM 654 C C . ARG A 1 132 ? 38.984 60.128 43.914 1.00 50.10 113 ARG A C 1
ATOM 655 O O . ARG A 1 132 ? 37.849 59.674 44.098 1.00 50.01 113 ARG A O 1
ATOM 663 N N . ASP A 1 133 ? 39.607 60.913 44.794 1.00 49.33 114 ASP A N 1
ATOM 664 C CA . ASP A 1 133 ? 39.016 61.270 46.093 1.00 48.65 114 ASP A CA 1
ATOM 665 C C . ASP A 1 133 ? 37.760 62.153 45.995 1.00 47.75 114 ASP A C 1
ATOM 666 O O . ASP A 1 133 ? 36.976 62.228 46.946 1.00 47.60 114 ASP A O 1
ATOM 671 N N . ARG A 1 134 ? 37.577 62.812 44.853 1.00 46.60 115 ARG A N 1
ATOM 672 C CA . ARG A 1 134 ? 36.424 63.699 44.636 1.00 45.57 115 ARG A CA 1
ATOM 673 C C . ARG A 1 134 ? 35.245 63.024 43.916 1.00 44.69 115 ARG A C 1
ATOM 674 O O . ARG A 1 134 ? 34.163 63.612 43.793 1.00 44.48 115 ARG A O 1
ATOM 682 N N . CYS A 1 135 ? 35.457 61.789 43.460 1.00 43.52 116 CYS A N 1
ATOM 683 C CA . CYS A 1 135 ? 34.429 61.025 42.761 1.00 42.71 116 CYS A CA 1
ATOM 684 C C . CYS A 1 135 ? 33.866 59.920 43.645 1.00 41.87 116 CYS A C 1
ATOM 685 O O . CYS A 1 135 ? 34.620 59.123 44.204 1.00 41.45 116 CYS A O 1
ATOM 688 N N . THR A 1 136 ? 32.540 59.885 43.767 1.00 40.71 117 THR A N 1
ATOM 689 C CA . THR A 1 136 ? 31.841 58.851 44.526 1.00 39.77 117 THR A CA 1
ATOM 690 C C . THR A 1 136 ? 30.941 58.044 43.595 1.00 39.13 117 THR A C 1
ATOM 691 O O . THR A 1 136 ? 29.998 58.585 43.017 1.00 38.71 117 THR A O 1
ATOM 695 N N . LEU A 1 137 ? 31.229 56.754 43.455 1.00 38.26 118 LEU A N 1
ATOM 696 C CA . LEU A 1 137 ? 30.427 55.884 42.593 1.00 37.91 118 LEU A CA 1
ATOM 697 C C . LEU A 1 137 ? 29.302 55.188 43.347 1.00 37.26 118 LEU A C 1
ATOM 698 O O . LEU A 1 137 ? 29.508 54.668 44.441 1.00 36.41 118 LEU A O 1
ATOM 703 N N . VAL A 1 138 ? 28.112 55.183 42.747 1.00 36.44 119 VAL A N 1
ATOM 704 C CA . VAL A 1 138 ? 26.930 54.584 43.374 1.00 36.38 119 VAL A CA 1
ATOM 705 C C . VAL A 1 138 ? 26.112 53.804 42.350 1.00 35.58 119 VAL A C 1
ATOM 706 O O . VAL A 1 138 ? 25.843 54.307 41.257 1.00 35.03 119 VAL A O 1
ATOM 710 N N . GLN A 1 139 ? 25.726 52.576 42.690 1.00 35.40 120 GLN A N 1
ATOM 711 C CA A GLN A 1 139 ? 24.847 51.816 41.813 0.50 34.95 120 GLN A CA 1
ATOM 712 C CA B GLN A 1 139 ? 24.845 51.794 41.827 0.50 35.32 120 GLN A CA 1
ATOM 713 C C . GLN A 1 139 ? 23.403 52.257 42.015 1.00 35.00 120 GLN A C 1
ATOM 714 O O . GLN A 1 139 ? 22.916 52.331 43.140 1.00 35.06 120 GLN A O 1
ATOM 725 N N . GLY A 1 140 ? 22.721 52.558 40.913 1.00 34.52 121 GLY A N 1
ATOM 726 C CA . GLY A 1 140 ? 21.329 52.970 41.004 1.00 33.71 121 GLY A CA 1
ATOM 727 C C . GLY A 1 140 ? 20.679 53.213 39.664 1.00 33.48 121 GLY A C 1
ATOM 728 O O . GLY A 1 140 ? 21.355 53.311 38.644 1.00 33.04 121 GLY A O 1
ATOM 729 N N . ASP A 1 141 ? 19.358 53.326 39.697 1.00 33.37 122 ASP A N 1
ATOM 730 C CA . ASP A 1 141 ? 18.527 53.523 38.516 1.00 33.65 122 ASP A CA 1
ATOM 731 C C . ASP A 1 141 ? 18.042 54.975 38.434 1.00 33.95 122 ASP A C 1
ATOM 732 O O . ASP A 1 141 ? 17.284 55.424 39.294 1.00 33.34 122 ASP A O 1
ATOM 745 N N . SER A 1 143 ? 15.732 56.289 36.870 1.00 32.92 124 SER A N 1
ATOM 746 C CA . SER A 1 143 ? 14.268 56.433 36.861 1.00 32.13 124 SER A CA 1
ATOM 747 C C . SER A 1 143 ? 13.629 56.213 38.244 1.00 31.78 124 SER A C 1
ATOM 748 O O . SER A 1 143 ? 12.453 56.520 38.455 1.00 31.26 124 SER A O 1
ATOM 751 N N . ALA A 1 144 ? 14.407 55.681 39.182 1.00 31.15 125 ALA A N 1
ATOM 752 C CA . ALA A 1 144 ? 13.917 55.429 40.538 1.00 31.06 125 ALA A CA 1
ATOM 753 C C . ALA A 1 144 ? 15.115 55.214 41.449 1.00 31.21 125 ALA A C 1
ATOM 754 O O . ALA A 1 144 ? 15.548 54.084 41.655 1.00 31.52 125 ALA A O 1
ATOM 756 N N . PHE A 1 145 ? 15.681 56.304 41.945 1.00 31.09 126 PHE A N 1
ATOM 757 C CA . PHE A 1 145 ? 16.828 56.226 42.856 1.00 31.02 126 PHE A CA 1
ATOM 758 C C . PHE A 1 145 ? 16.537 56.966 44.154 1.00 30.98 126 PHE A C 1
ATOM 759 O O . PHE A 1 145 ? 15.645 57.817 44.217 1.00 30.25 126 PHE A O 1
ATOM 767 N N . ALA A 1 146 ? 17.313 56.641 45.185 1.00 31.17 127 ALA A N 1
ATOM 768 C CA . ALA A 1 146 ? 17.144 57.231 46.496 1.00 31.52 127 ALA A CA 1
ATOM 769 C C . ALA A 1 146 ? 18.477 57.164 47.222 1.00 31.97 127 ALA A C 1
ATOM 770 O O . ALA A 1 146 ? 19.009 56.080 47.450 1.00 31.66 127 ALA A O 1
ATOM 772 N N . LEU A 1 147 ? 19.010 58.331 47.560 1.00 32.90 128 LEU A N 1
ATOM 773 C CA . LEU A 1 147 ? 20.273 58.442 48.278 1.00 34.31 128 LEU A CA 1
ATOM 774 C C . LEU A 1 147 ? 20.065 59.152 49.597 1.00 34.90 128 LEU A C 1
ATOM 775 O O . LEU A 1 147 ? 19.083 59.874 49.769 1.00 34.81 128 LEU A O 1
ATOM 780 N N . ASP A 1 148 ? 21.005 58.949 50.517 1.00 35.74 129 ASP A N 1
ATOM 781 C CA . ASP A 1 148 ? 21.009 59.641 51.801 1.00 36.82 129 ASP A CA 1
ATOM 782 C C . ASP A 1 148 ? 21.781 60.965 51.673 1.00 37.22 129 ASP A C 1
ATOM 783 O O . ASP A 1 148 ? 22.625 61.308 52.509 1.00 37.42 129 ASP A O 1
ATOM 788 N N . LYS A 1 149 ? 21.481 61.699 50.605 1.00 37.23 130 LYS A N 1
ATOM 789 C CA . LYS A 1 149 ? 22.160 62.946 50.287 1.00 37.76 130 LYS A CA 1
ATOM 790 C C . LYS A 1 149 ? 21.295 63.788 49.352 1.00 37.56 130 LYS A C 1
ATOM 791 O O . LYS A 1 149 ? 20.575 63.250 48.511 1.00 37.38 130 LYS A O 1
ATOM 797 N N . ARG A 1 150 ? 21.358 65.106 49.518 1.00 37.58 131 ARG A N 1
ATOM 798 C CA . ARG A 1 150 ? 20.779 66.040 48.544 1.00 37.71 131 ARG A CA 1
ATOM 799 C C . ARG A 1 150 ? 21.893 66.873 47.914 1.00 37.06 131 ARG A C 1
ATOM 800 O O . ARG A 1 150 ? 22.995 66.928 48.446 1.00 36.88 131 ARG A O 1
ATOM 808 N N . PHE A 1 151 ? 21.611 67.495 46.771 1.00 36.67 132 PHE A N 1
ATOM 809 C CA . PHE A 1 151 ? 22.654 68.136 45.968 1.00 36.12 132 PHE A CA 1
ATOM 810 C C . PHE A 1 151 ? 22.210 69.497 45.459 1.00 35.95 132 PHE A C 1
ATOM 811 O O . PHE A 1 151 ? 21.026 69.720 45.210 1.00 35.97 132 PHE A O 1
ATOM 819 N N . GLY A 1 152 ? 23.167 70.407 45.300 1.00 35.61 133 GLY A N 1
ATOM 820 C CA . GLY A 1 152 ? 22.877 71.725 44.739 1.00 35.54 133 GLY A CA 1
ATOM 821 C C . GLY A 1 152 ? 22.721 71.683 43.229 1.00 34.86 133 GLY A C 1
ATOM 822 O O . GLY A 1 152 ? 22.113 72.576 42.643 1.00 35.34 133 GLY A O 1
ATOM 823 N N . THR A 1 153 ? 23.280 70.643 42.609 1.00 34.57 134 THR A N 1
ATOM 824 C CA . THR A 1 153 ? 23.266 70.452 41.156 1.00 33.98 134 THR A CA 1
ATOM 825 C C . THR A 1 153 ? 23.056 68.976 40.822 1.00 33.77 134 THR A C 1
ATOM 826 O O . THR A 1 153 ? 23.736 68.108 41.368 1.00 34.00 134 THR A O 1
ATOM 830 N N . VAL A 1 154 ? 22.101 68.703 39.934 1.00 33.27 135 VAL A N 1
ATOM 831 C CA . VAL A 1 154 ? 21.891 67.366 39.386 1.00 32.37 135 VAL A CA 1
ATOM 832 C C . VAL A 1 154 ? 21.905 67.459 37.856 1.00 32.29 135 VAL A C 1
ATOM 833 O O . VAL A 1 154 ? 21.236 68.309 37.280 1.00 32.21 135 VAL A O 1
ATOM 837 N N . VAL A 1 155 ? 22.672 66.588 37.207 1.00 32.16 136 VAL A N 1
ATOM 838 C CA . VAL A 1 155 ? 22.832 66.634 35.745 1.00 32.21 136 VAL A CA 1
ATOM 839 C C . VAL A 1 155 ? 22.500 65.300 35.068 1.00 31.80 136 VAL A C 1
ATOM 840 O O . VAL A 1 155 ? 22.704 64.226 35.643 1.00 31.23 136 VAL A O 1
ATOM 844 N N . ILE A 1 156 ? 21.970 65.383 33.847 1.00 30.83 137 ILE A N 1
ATOM 845 C CA . ILE A 1 156 ? 21.724 64.197 33.032 1.00 29.99 137 ILE A CA 1
ATOM 846 C C . ILE A 1 156 ? 21.980 64.509 31.556 1.00 30.23 137 ILE A C 1
ATOM 847 O O . ILE A 1 156 ? 21.630 65.585 31.067 1.00 29.81 137 ILE A O 1
ATOM 852 N N . SER A 1 157 ? 22.602 63.562 30.865 1.00 29.85 138 SER A N 1
ATOM 853 C CA . SER A 1 157 ? 22.956 63.736 29.465 1.00 30.80 138 SER A CA 1
ATOM 854 C C . SER A 1 157 ? 21.847 63.247 28.539 1.00 30.49 138 SER A C 1
ATOM 855 O O . SER A 1 157 ? 21.086 62.338 28.894 1.00 30.43 138 SER A O 1
ATOM 858 N N . SER A 1 158 ? 21.770 63.848 27.349 1.00 29.99 139 SER A N 1
ATOM 859 C CA . SER A 1 158 ? 20.755 63.496 26.348 1.00 29.75 139 SER A CA 1
ATOM 860 C C . SER A 1 158 ? 20.582 61.995 26.124 1.00 29.67 139 SER A C 1
ATOM 861 O O . SER A 1 158 ? 19.461 61.498 26.095 1.00 30.03 139 SER A O 1
ATOM 864 N N . GLY A 1 159 ? 21.694 61.282 25.945 1.00 29.78 140 GLY A N 1
ATOM 865 C CA . GLY A 1 159 ? 21.653 59.850 25.647 1.00 29.76 140 GLY A CA 1
ATOM 866 C C . GLY A 1 159 ? 20.911 59.044 26.699 1.00 29.89 140 GLY A C 1
ATOM 867 O O . GLY A 1 159 ? 20.185 58.087 26.378 1.00 30.35 140 GLY A O 1
ATOM 868 N N . SER A 1 160 ? 21.079 59.450 27.951 1.00 29.40 141 SER A N 1
ATOM 869 C CA . SER A 1 160 ? 20.515 58.750 29.101 1.00 29.20 141 SER A CA 1
ATOM 870 C C . SER A 1 160 ? 19.015 58.963 29.278 1.00 28.96 141 SER A C 1
ATOM 871 O O . SER A 1 160 ? 18.269 58.003 29.442 1.00 28.62 141 SER A O 1
ATOM 874 N N . ILE A 1 161 ? 18.573 60.221 29.282 1.00 28.76 142 ILE A N 1
ATOM 875 C CA . ILE A 1 161 ? 17.134 60.496 29.441 1.00 28.65 142 ILE A CA 1
ATOM 876 C C . ILE A 1 161 ? 16.330 59.896 28.279 1.00 28.58 142 ILE A C 1
ATOM 877 O O . ILE A 1 161 ? 15.238 59.377 28.476 1.00 28.10 142 ILE A O 1
ATOM 882 N N . ASN A 1 162 ? 16.895 59.928 27.075 1.00 28.86 143 ASN A N 1
ATOM 883 C CA . ASN A 1 162 ? 16.227 59.347 25.906 1.00 29.14 143 ASN A CA 1
ATOM 884 C C . ASN A 1 162 ? 16.081 57.822 25.959 1.00 29.56 143 ASN A C 1
ATOM 885 O O . ASN A 1 162 ? 15.314 57.247 25.193 1.00 29.52 143 ASN A O 1
ATOM 890 N N . GLU A 1 163 ? 16.797 57.170 26.870 1.00 30.19 144 GLU A N 1
ATOM 891 C CA . GLU A 1 163 ? 16.642 55.722 27.070 1.00 31.78 144 GLU A CA 1
ATOM 892 C C . GLU A 1 163 ? 15.380 55.377 27.878 1.00 30.94 144 GLU A C 1
ATOM 893 O O . GLU A 1 163 ? 14.980 54.214 27.955 1.00 31.34 144 GLU A O 1
ATOM 899 N N . LEU A 1 164 ? 14.744 56.396 28.458 1.00 30.01 145 LEU A N 1
ATOM 900 C CA . LEU A 1 164 ? 13.590 56.197 29.344 1.00 29.33 145 LEU A CA 1
ATOM 901 C C . LEU A 1 164 ? 12.261 56.467 28.638 1.00 29.01 145 LEU A C 1
ATOM 902 O O . LEU A 1 164 ? 12.119 57.474 27.935 1.00 28.52 145 LEU A O 1
ATOM 907 N N . ASP A 1 165 ? 11.290 55.579 28.841 1.00 28.32 146 ASP A N 1
ATOM 908 C CA . ASP A 1 165 ? 9.938 55.792 28.333 1.00 27.90 146 ASP A CA 1
ATOM 909 C C . ASP A 1 165 ? 9.210 56.862 29.162 1.00 28.18 146 ASP A C 1
ATOM 910 O O . ASP A 1 165 ? 9.778 57.411 30.111 1.00 26.89 146 ASP A O 1
ATOM 915 N N . GLU A 1 166 ? 7.967 57.159 28.801 1.00 28.11 147 GLU A N 1
ATOM 916 C CA . GLU A 1 166 ? 7.255 58.260 29.432 1.00 29.84 147 GLU A CA 1
ATOM 917 C C . GLU A 1 166 ? 7.127 58.080 30.945 1.00 28.87 147 GLU A C 1
ATOM 918 O O . GLU A 1 166 ? 7.393 59.018 31.688 1.00 28.13 147 GLU A O 1
ATOM 924 N N . ALA A 1 167 ? 6.731 56.881 31.378 1.00 28.34 148 ALA A N 1
ATOM 925 C CA . ALA A 1 167 ? 6.506 56.581 32.799 1.00 28.74 148 ALA A CA 1
ATOM 926 C C . ALA A 1 167 ? 7.806 56.650 33.604 1.00 28.78 148 ALA A C 1
ATOM 927 O O . ALA A 1 167 ? 7.832 57.173 34.727 1.00 28.93 148 ALA A O 1
ATOM 929 N N . ASP A 1 168 ? 8.889 56.150 33.016 1.00 28.61 149 ASP A N 1
ATOM 930 C CA . ASP A 1 168 ? 10.199 56.188 33.668 1.00 29.19 149 ASP A CA 1
ATOM 931 C C . ASP A 1 168 ? 10.790 57.600 33.753 1.00 28.64 149 ASP A C 1
ATOM 932 O O . ASP A 1 168 ? 11.480 57.935 34.724 1.00 28.67 149 ASP A O 1
ATOM 937 N N . ARG A 1 169 ? 10.533 58.425 32.739 1.00 27.95 150 ARG A N 1
ATOM 938 C CA . ARG A 1 169 ? 10.899 59.846 32.825 1.00 27.67 150 ARG A CA 1
ATOM 939 C C . ARG A 1 169 ? 10.174 60.532 33.995 1.00 28.10 150 ARG A C 1
ATOM 940 O O . ARG A 1 169 ? 10.765 61.355 34.690 1.00 28.19 150 ARG A O 1
ATOM 948 N N . ARG A 1 170 ? 8.899 60.203 34.190 1.00 28.07 151 ARG A N 1
ATOM 949 C CA . ARG A 1 170 ? 8.148 60.678 35.363 1.00 29.40 151 ARG A CA 1
ATOM 950 C C . ARG A 1 170 ? 8.858 60.311 36.675 1.00 28.74 151 ARG A C 1
ATOM 951 O O . ARG A 1 170 ? 8.958 61.129 37.579 1.00 28.89 151 ARG A O 1
ATOM 959 N N . GLY A 1 171 ? 9.335 59.072 36.771 1.00 28.43 152 GLY A N 1
ATOM 960 C CA . GLY A 1 171 ? 10.104 58.616 37.937 1.00 28.21 152 GLY A CA 1
ATOM 961 C C . GLY A 1 171 ? 11.409 59.372 38.097 1.00 27.94 152 GLY A C 1
ATOM 962 O O . GLY A 1 171 ? 11.810 59.692 39.218 1.00 27.87 152 GLY A O 1
ATOM 963 N N . LEU A 1 172 ? 12.081 59.649 36.978 1.00 27.53 153 LEU A N 1
ATOM 964 C CA . LEU A 1 172 ? 13.276 60.497 36.971 1.00 27.63 153 LEU A CA 1
ATOM 965 C C . LEU A 1 172 ? 12.994 61.884 37.552 1.00 27.90 153 LEU A C 1
ATOM 966 O O . LEU A 1 172 ? 13.707 62.337 38.454 1.00 27.58 153 LEU A O 1
ATOM 971 N N . TYR A 1 173 ? 11.957 62.551 37.036 1.00 27.47 154 TYR A N 1
ATOM 972 C CA . TYR A 1 173 ? 11.653 63.923 37.449 1.00 27.47 154 TYR A CA 1
ATOM 973 C C . TYR A 1 173 ? 11.349 64.009 38.954 1.00 27.66 154 TYR A C 1
ATOM 974 O O . TYR A 1 173 ? 11.837 64.900 39.649 1.00 27.51 154 TYR A O 1
ATOM 983 N N . ALA A 1 174 ? 10.561 63.066 39.452 1.00 28.12 155 ALA A N 1
ATOM 984 C CA . ALA A 1 174 ? 10.228 63.018 40.885 1.00 28.71 155 ALA A CA 1
ATOM 985 C C . ALA A 1 174 ? 11.443 62.700 41.752 1.00 29.03 155 ALA A C 1
ATOM 986 O O . ALA A 1 174 ? 11.655 63.343 42.781 1.00 29.08 155 ALA A O 1
ATOM 988 N N . SER A 1 175 ? 12.244 61.726 41.326 1.00 29.49 156 SER A N 1
ATOM 989 C CA . SER A 1 175 ? 13.477 61.372 42.031 1.00 29.81 156 SER A CA 1
ATOM 990 C C . SER A 1 175 ? 14.413 62.576 42.151 1.00 29.95 156 SER A C 1
ATOM 991 O O . SER A 1 175 ? 14.908 62.877 43.237 1.00 29.57 156 SER A O 1
ATOM 994 N N . VAL A 1 176 ? 14.639 63.270 41.036 1.00 30.38 157 VAL A N 1
ATOM 995 C CA . VAL A 1 176 ? 15.484 64.471 41.032 1.00 30.30 157 VAL A CA 1
ATOM 996 C C . VAL A 1 176 ? 14.987 65.531 42.029 1.00 30.99 157 VAL A C 1
ATOM 997 O O . VAL A 1 176 ? 15.784 66.038 42.829 1.00 30.98 157 VAL A O 1
ATOM 1001 N N . ARG A 1 177 ? 13.686 65.850 41.997 1.00 30.73 158 ARG A N 1
ATOM 1002 C CA . ARG A 1 177 ? 13.085 66.768 42.981 1.00 31.68 158 ARG A CA 1
ATOM 1003 C C . ARG A 1 177 ? 13.502 66.410 44.410 1.00 31.37 158 ARG A C 1
ATOM 1004 O O . ARG A 1 177 ? 13.928 67.277 45.184 1.00 31.36 158 ARG A O 1
ATOM 1012 N N . GLU A 1 178 ? 13.404 65.125 44.748 1.00 31.59 159 GLU A N 1
ATOM 1013 C CA . GLU A 1 178 ? 13.696 64.675 46.113 1.00 31.48 159 GLU A CA 1
ATOM 1014 C C . GLU A 1 178 ? 15.172 64.803 46.496 1.00 31.74 159 GLU A C 1
ATOM 1015 O O . GLU A 1 178 ? 15.509 64.714 47.676 1.00 31.26 159 GLU A O 1
ATOM 1021 N N . HIS A 1 179 ? 16.038 65.030 45.508 1.00 31.80 160 HIS A N 1
ATOM 1022 C CA . HIS A 1 179 ? 17.491 65.065 45.732 1.00 32.31 160 HIS A CA 1
ATOM 1023 C C . HIS A 1 179 ? 18.115 66.442 45.545 1.00 32.75 160 HIS A C 1
ATOM 1024 O O . HIS A 1 179 ? 19.327 66.603 45.687 1.00 32.95 160 HIS A O 1
ATOM 1031 N N . LEU A 1 180 ? 17.287 67.430 45.225 1.00 33.20 161 LEU A N 1
ATOM 1032 C CA . LEU A 1 180 ? 17.742 68.803 45.123 1.00 34.16 161 LEU A CA 1
ATOM 1033 C C . LEU A 1 180 ? 17.643 69.499 46.478 1.00 34.92 161 LEU A C 1
ATOM 1034 O O . LEU A 1 180 ? 16.618 69.418 47.158 1.00 34.86 161 LEU A O 1
ATOM 1039 N N . GLU A 1 181 ? 18.716 70.182 46.856 1.00 35.97 162 GLU A N 1
ATOM 1040 C CA . GLU A 1 181 ? 18.688 71.089 47.994 1.00 37.30 162 GLU A CA 1
ATOM 1041 C C . GLU A 1 181 ? 17.852 72.313 47.609 1.00 37.31 162 GLU A C 1
ATOM 1042 O O . GLU A 1 181 ? 17.646 72.558 46.413 1.00 37.36 162 GLU A O 1
ATOM 1048 N N . PRO A 1 182 ? 17.319 73.057 48.605 1.00 37.43 163 PRO A N 1
ATOM 1049 C CA . PRO A 1 182 ? 16.662 74.334 48.290 1.00 37.57 163 PRO A CA 1
ATOM 1050 C C . PRO A 1 182 ? 17.507 75.213 47.363 1.00 37.64 163 PRO A C 1
ATOM 1051 O O . PRO A 1 182 ? 18.684 75.449 47.636 1.00 37.62 163 PRO A O 1
ATOM 1055 N N . GLY A 1 183 ? 16.906 75.669 46.267 1.00 37.76 164 GLY A N 1
ATOM 1056 C CA . GLY A 1 183 ? 17.617 76.477 45.274 1.00 37.87 164 GLY A CA 1
ATOM 1057 C C . GLY A 1 183 ? 18.491 75.683 44.313 1.00 37.84 164 GLY A C 1
ATOM 1058 O O . GLY A 1 183 ? 19.130 76.262 43.434 1.00 38.35 164 GLY A O 1
ATOM 1059 N N . GLY A 1 184 ? 18.530 74.361 44.475 1.00 37.41 165 GLY A N 1
ATOM 1060 C CA . GLY A 1 184 ? 19.346 73.500 43.621 1.00 36.76 165 GLY A CA 1
ATOM 1061 C C . GLY A 1 184 ? 18.833 73.456 42.190 1.00 36.43 165 GLY A C 1
ATOM 1062 O O . GLY A 1 184 ? 17.645 73.676 41.940 1.00 36.09 165 GLY A O 1
ATOM 1063 N N . LYS A 1 185 ? 19.724 73.180 41.244 1.00 36.33 166 LYS A N 1
ATOM 1064 C CA . LYS A 1 185 ? 19.312 73.102 39.842 1.00 36.13 166 LYS A CA 1
ATOM 1065 C C . LYS A 1 185 ? 19.500 71.739 39.166 1.00 35.31 166 LYS A C 1
ATOM 1066 O O . LYS A 1 185 ? 20.445 70.991 39.456 1.00 35.12 166 LYS A O 1
ATOM 1072 N N . PHE A 1 186 ? 18.553 71.436 38.282 1.00 34.41 167 PHE A N 1
ATOM 1073 C CA . PHE A 1 186 ? 18.550 70.232 37.468 1.00 33.56 167 PHE A CA 1
ATOM 1074 C C . PHE A 1 186 ? 18.931 70.644 36.053 1.00 33.24 167 PHE A C 1
ATOM 1075 O O . PHE A 1 186 ? 18.222 71.422 35.416 1.00 33.29 167 PHE A O 1
ATOM 1083 N N . LEU A 1 187 ? 20.066 70.144 35.576 1.00 32.84 168 LEU A N 1
ATOM 1084 C CA . LEU A 1 187 ? 20.550 70.484 34.239 1.00 32.89 168 LEU A CA 1
ATOM 1085 C C . LEU A 1 187 ? 20.456 69.281 33.331 1.00 32.24 168 LEU A C 1
ATOM 1086 O O . LEU A 1 187 ? 20.870 68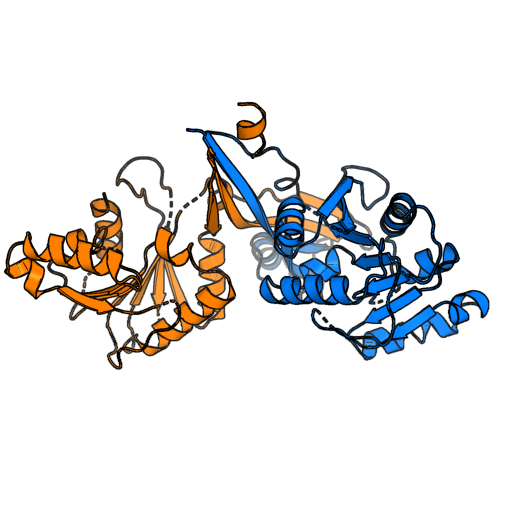.184 33.704 1.00 31.63 168 LEU A O 1
ATOM 1091 N N . LEU A 1 188 ? 19.918 69.495 32.135 1.00 31.81 169 LEU A N 1
ATOM 1092 C CA . LEU A 1 188 ? 19.799 68.431 31.146 1.00 31.53 169 LEU A CA 1
ATOM 1093 C C . LEU A 1 188 ? 20.358 68.884 29.800 1.00 31.60 169 LEU A C 1
ATOM 1094 O O . LEU A 1 188 ? 20.166 70.028 29.400 1.00 31.99 169 LEU A O 1
ATOM 1099 N N . SER A 1 189 ? 21.068 67.995 29.115 1.00 31.88 170 SER A N 1
ATOM 1100 C CA . SER A 1 189 ? 21.328 68.192 27.696 1.00 31.31 170 SER A CA 1
ATOM 1101 C C . SER A 1 189 ? 20.347 67.329 26.919 1.00 31.62 170 SER A C 1
ATOM 1102 O O . SER A 1 189 ? 19.978 66.243 27.376 1.00 31.58 170 SER A O 1
ATOM 1105 N N . LEU A 1 190 ? 19.909 67.826 25.764 1.00 31.19 171 LEU A N 1
ATOM 1106 C CA . LEU A 1 190 ? 18.927 67.132 24.934 1.00 31.68 171 LEU A CA 1
ATOM 1107 C C . LEU A 1 190 ? 19.268 67.351 23.476 1.00 31.66 171 LEU A C 1
ATOM 1108 O O . LEU A 1 190 ? 19.329 68.496 23.028 1.00 32.01 171 LEU A O 1
ATOM 1113 N N . ALA A 1 191 ? 19.475 66.259 22.746 1.00 31.99 172 ALA A N 1
ATOM 1114 C CA . ALA A 1 191 ? 19.702 66.322 21.302 1.00 33.15 172 ALA A CA 1
ATOM 1115 C C . ALA A 1 191 ? 18.483 66.909 20.585 1.00 33.93 172 ALA A C 1
ATOM 1116 O O . ALA A 1 191 ? 17.340 66.597 20.937 1.00 33.57 172 ALA A O 1
ATOM 1126 N N . SER A 1 193 ? 16.823 67.510 16.862 1.00 35.50 174 SER A N 1
ATOM 1127 C CA . SER A 1 193 ? 16.764 67.161 15.441 1.00 35.51 174 SER A CA 1
ATOM 1128 C C . SER A 1 193 ? 16.414 68.376 14.596 1.00 36.07 174 SER A C 1
ATOM 1129 O O . SER A 1 193 ? 16.010 69.414 15.127 1.00 35.43 174 SER A O 1
ATOM 1132 N N . GLU A 1 194 ? 16.550 68.237 13.279 1.00 37.05 175 GLU A N 1
ATOM 1133 C CA . GLU A 1 194 ? 16.131 69.293 12.360 1.00 38.94 175 GLU A CA 1
ATOM 1134 C C . GLU A 1 194 ? 14.644 69.623 12.534 1.00 39.20 175 GLU A C 1
ATOM 1135 O O . GLU A 1 194 ? 14.281 70.794 12.594 1.00 39.10 175 GLU A O 1
ATOM 1141 N N . ALA A 1 195 ? 13.800 68.593 12.641 1.00 40.39 176 ALA A N 1
ATOM 1142 C CA . ALA A 1 195 ? 12.356 68.780 12.843 1.00 41.46 176 ALA A CA 1
ATOM 1143 C C . ALA A 1 195 ? 12.035 69.448 14.171 1.00 42.20 176 ALA A C 1
ATOM 1144 O O . ALA A 1 195 ? 11.107 70.251 14.253 1.00 42.58 176 ALA A O 1
ATOM 1146 N N . ALA A 1 196 ? 12.805 69.114 15.207 1.00 43.12 177 ALA A N 1
ATOM 1147 C CA . ALA A 1 196 ? 12.636 69.719 16.524 1.00 44.07 177 ALA A CA 1
ATOM 1148 C C . ALA A 1 196 ? 13.107 71.171 16.541 1.00 44.88 177 ALA A C 1
ATOM 1149 O O . ALA A 1 196 ? 12.552 71.996 17.262 1.00 45.02 177 ALA A O 1
ATOM 1151 N N . GLU A 1 197 ? 14.129 71.473 15.745 1.00 45.88 178 GLU A N 1
ATOM 1152 C CA . GLU A 1 197 ? 14.690 72.814 15.679 1.00 47.32 178 GLU A CA 1
ATOM 1153 C C . GLU A 1 197 ? 13.801 73.787 14.890 1.00 47.93 178 GLU A C 1
ATOM 1154 O O . GLU A 1 197 ? 13.683 74.960 15.257 1.00 48.35 178 GLU A O 1
ATOM 1160 N N . SER A 1 198 ? 13.178 73.293 13.820 1.00 48.70 179 SER A N 1
ATOM 1161 C CA . SER A 1 198 ? 12.351 74.120 12.933 1.00 49.65 179 SER A CA 1
ATOM 1162 C C . SER A 1 198 ? 11.069 74.628 13.585 1.00 50.23 179 SER A C 1
ATOM 1163 O O . SER A 1 198 ? 10.459 73.934 14.399 1.00 50.17 179 SER A O 1
ATOM 1166 N N . GLU A 1 199 ? 10.665 75.844 13.217 1.00 51.24 180 GLU A N 1
ATOM 1167 C CA . GLU A 1 199 ? 9.354 76.371 13.601 1.00 52.26 180 GLU A CA 1
ATOM 1168 C C . GLU A 1 199 ? 8.260 75.595 12.874 1.00 52.78 180 GLU A C 1
ATOM 1169 O O . GLU A 1 199 ? 8.300 75.478 11.650 1.00 52.82 180 GLU A O 1
ATOM 1175 N N . PRO A 1 200 ? 7.302 75.031 13.632 1.00 53.47 181 PRO A N 1
ATOM 1176 C CA . PRO A 1 200 ? 6.192 74.275 13.045 1.00 54.07 181 PRO A CA 1
ATOM 1177 C C . PRO A 1 200 ? 5.369 75.101 12.059 1.00 54.64 181 PRO A C 1
ATOM 1178 O O . PRO A 1 200 ? 5.132 76.291 12.292 1.00 54.54 181 PRO A O 1
ATOM 1182 N N . LEU A 1 201 ? 4.954 74.466 10.963 1.00 55.37 182 LEU A N 1
ATOM 1183 C CA . LEU A 1 201 ? 4.175 75.130 9.919 1.00 56.05 182 LEU A CA 1
ATOM 1184 C C . LEU A 1 201 ? 2.723 75.327 10.349 1.00 56.34 182 LEU A C 1
ATOM 1185 O O . LEU A 1 201 ? 1.980 74.358 10.521 1.00 56.49 182 LEU A O 1
ATOM 1190 N N . GLU A 1 202 ? 2.328 76.586 10.520 1.00 56.67 183 GLU A N 1
ATOM 1191 C CA . GLU A 1 202 ? 0.972 76.915 10.942 1.00 56.96 183 GLU A CA 1
ATOM 1192 C C . GLU A 1 202 ? 0.016 76.980 9.749 1.00 57.04 183 GLU A C 1
ATOM 1193 O O . GLU A 1 202 ? 0.262 77.706 8.781 1.00 57.15 183 GLU A O 1
ATOM 1199 N N . ARG A 1 203 ? -1.067 76.210 9.827 1.00 57.12 184 ARG A N 1
ATOM 1200 C CA . ARG A 1 203 ? -2.106 76.218 8.799 1.00 57.14 184 ARG A CA 1
ATOM 1201 C C . ARG A 1 203 ? -3.413 76.781 9.351 1.00 57.20 184 ARG A C 1
ATOM 1202 O O . ARG A 1 203 ? -3.538 77.028 10.552 1.00 57.20 184 ARG A O 1
ATOM 1204 N N . LEU A 1 217 ? -9.234 80.304 13.916 1.00 45.85 198 LEU A N 1
ATOM 1205 C CA . LEU A 1 217 ? -8.608 79.059 14.368 1.00 45.92 198 LEU A CA 1
ATOM 1206 C C . LEU A 1 217 ? -7.201 78.869 13.791 1.00 45.92 198 LEU A C 1
ATOM 1207 O O . LEU A 1 217 ? -6.982 79.040 12.589 1.00 46.00 198 LEU A O 1
ATOM 1212 N N . HIS A 1 218 ? -6.254 78.523 14.659 1.00 45.86 199 HIS A N 1
ATOM 1213 C CA . HIS A 1 218 ? -4.870 78.275 14.247 1.00 45.88 199 HIS A CA 1
ATOM 1214 C C . HIS A 1 218 ? -4.470 76.848 14.589 1.00 45.80 199 HIS A C 1
ATOM 1215 O O . HIS A 1 218 ? -4.815 76.348 15.660 1.00 46.02 199 HIS A O 1
ATOM 1222 N N . VAL A 1 219 ? -3.752 76.193 13.677 1.00 45.68 200 VAL A N 1
ATOM 1223 C CA . VAL A 1 219 ? -3.302 74.811 13.889 1.00 45.41 200 VAL A CA 1
ATOM 1224 C C . VAL A 1 219 ? -1.791 74.684 13.738 1.00 45.22 200 VAL A C 1
ATOM 1225 O O . VAL A 1 219 ? -1.218 75.145 12.749 1.00 45.28 200 VAL A O 1
ATOM 1229 N N . ARG A 1 220 ? -1.161 74.051 14.728 1.00 44.89 201 ARG A N 1
ATOM 1230 C CA . ARG A 1 220 ? 0.252 73.691 14.668 1.00 44.42 201 ARG A CA 1
ATOM 1231 C C . ARG A 1 220 ? 0.420 72.212 14.986 1.00 44.03 201 ARG A C 1
ATOM 1232 O O . ARG A 1 220 ? -0.379 71.633 15.727 1.00 43.95 201 ARG A O 1
ATOM 1240 N N . HIS A 1 221 ? 1.449 71.605 14.401 1.00 43.27 202 HIS A N 1
ATOM 1241 C CA . HIS A 1 221 ? 1.870 70.260 14.771 1.00 42.90 202 HIS A CA 1
ATOM 1242 C C . HIS A 1 221 ? 3.252 70.366 15.385 1.00 42.30 202 HIS A C 1
ATOM 1243 O O . HIS A 1 221 ? 4.210 70.739 14.708 1.00 42.35 202 HIS A O 1
ATOM 1250 N N . LEU A 1 222 ? 3.339 70.072 16.679 1.00 41.73 203 LEU A N 1
ATOM 1251 C CA . LEU A 1 222 ? 4.588 70.220 17.415 1.00 41.05 203 LEU A CA 1
ATOM 1252 C C . LEU A 1 222 ? 5.321 68.886 17.464 1.00 40.48 203 LEU A C 1
ATOM 1253 O O . LEU A 1 222 ? 4.690 67.842 17.651 1.00 39.81 203 LEU A O 1
ATOM 1258 N N . PRO A 1 223 ? 6.660 68.911 17.293 1.00 39.51 204 PRO A N 1
ATOM 1259 C CA . PRO A 1 223 ? 7.407 67.665 17.432 1.00 38.77 204 PRO A CA 1
ATOM 1260 C C . PRO A 1 223 ? 7.370 67.212 18.887 1.00 37.58 204 PRO A C 1
ATOM 1261 O O . PRO A 1 223 ? 7.404 68.046 19.795 1.00 37.52 204 PRO A O 1
ATOM 1265 N N . ALA A 1 224 ? 7.254 65.910 19.112 1.00 36.29 205 ALA A N 1
ATOM 1266 C CA . ALA A 1 224 ? 7.300 65.391 20.474 1.00 35.57 205 ALA A CA 1
ATOM 1267 C C . ALA A 1 224 ? 8.337 64.271 20.586 1.00 35.47 205 ALA A C 1
ATOM 1268 O O . ALA A 1 224 ? 9.241 64.322 21.425 1.00 34.28 205 ALA A O 1
ATOM 1270 N N . GLU A 1 225 ? 8.213 63.266 19.724 1.00 34.67 206 GLU A N 1
ATOM 1271 C CA . GLU A 1 225 ? 9.166 62.158 19.725 1.00 35.01 206 GLU A CA 1
ATOM 1272 C C . GLU A 1 225 ? 9.414 61.645 18.318 1.00 34.65 206 GLU A C 1
ATOM 1273 O O . GLU A 1 225 ? 8.480 61.496 17.523 1.00 34.06 206 GLU A O 1
ATOM 1279 N N . GLU A 1 226 ? 10.685 61.373 18.028 1.00 34.54 207 GLU A N 1
ATOM 1280 C CA . GLU A 1 226 ? 11.085 60.734 16.794 1.00 34.75 207 GLU A CA 1
ATOM 1281 C C . GLU A 1 226 ? 11.868 59.476 17.124 1.00 35.17 207 GLU A C 1
ATOM 1282 O O . GLU A 1 226 ? 12.177 59.196 18.291 1.00 33.87 207 GLU A O 1
ATOM 1288 N N . ILE A 1 227 ? 12.187 58.720 16.087 1.00 35.55 208 ILE A N 1
ATOM 1289 C CA . ILE A 1 227 ? 13.131 57.619 16.212 1.00 36.91 208 ILE A CA 1
ATOM 1290 C C . ILE A 1 227 ? 14.352 57.986 15.380 1.00 37.28 208 ILE A C 1
ATOM 1291 O O . ILE A 1 227 ? 14.221 58.333 14.202 1.00 37.19 208 ILE A O 1
ATOM 1296 N N . GLN A 1 228 ? 15.523 57.953 16.010 1.00 38.04 209 GLN A N 1
ATOM 1297 C CA . GLN A 1 228 ? 16.783 58.138 15.301 1.00 39.15 209 GLN A CA 1
ATOM 1298 C C . GLN A 1 228 ? 17.234 56.786 14.769 1.00 39.42 209 GLN A C 1
ATOM 1299 O O . GLN A 1 228 ? 17.464 55.845 15.537 1.00 38.81 209 GLN A O 1
ATOM 1305 N N . GLU A 1 229 ? 17.361 56.709 13.452 1.00 39.79 210 GLU A N 1
ATOM 1306 C CA . GLU A 1 229 ? 17.791 55.494 12.783 1.00 40.53 210 GLU A CA 1
ATOM 1307 C C . GLU A 1 229 ? 19.133 55.729 12.113 1.00 40.79 210 GLU A C 1
ATOM 1308 O O . GLU A 1 229 ? 19.292 56.677 11.338 1.00 40.34 210 GLU A O 1
ATOM 1314 N N . ILE A 1 230 ? 20.101 54.877 12.435 1.00 41.18 211 ILE A N 1
ATOM 1315 C CA . ILE A 1 230 ? 21.419 54.936 11.804 1.00 42.05 211 ILE A CA 1
ATOM 1316 C C . ILE A 1 230 ? 21.732 53.646 11.050 1.00 42.16 211 ILE A C 1
ATOM 1317 O O . ILE A 1 230 ? 21.337 52.554 11.472 1.00 41.78 211 ILE A O 1
ATOM 1322 N N . THR A 1 231 ? 22.406 53.800 9.915 1.00 42.64 212 THR A N 1
ATOM 1323 C CA . THR A 1 231 ? 22.956 52.691 9.148 1.00 43.09 212 THR A CA 1
ATOM 1324 C C . THR A 1 231 ? 24.417 53.034 8.884 1.00 43.56 212 THR A C 1
ATOM 1325 O O . THR A 1 231 ? 24.712 54.033 8.221 1.00 43.49 212 THR A O 1
ATOM 1329 N N . ILE A 1 232 ? 25.322 52.213 9.414 1.00 43.95 213 ILE A N 1
ATOM 1330 C CA . ILE A 1 232 ? 26.764 52.406 9.226 1.00 44.46 213 ILE A CA 1
ATOM 1331 C C . ILE A 1 232 ? 27.377 51.227 8.474 1.00 44.65 213 ILE A C 1
ATOM 1332 O O . ILE A 1 232 ? 27.092 50.067 8.773 1.00 44.65 213 ILE A O 1
ATOM 1337 N N . HIS A 1 233 ? 28.221 51.543 7.498 1.00 45.14 214 HIS A N 1
ATOM 1338 C CA . HIS A 1 233 ? 28.928 50.539 6.715 1.00 45.55 214 HIS A CA 1
ATOM 1339 C C . HIS A 1 233 ? 30.270 51.117 6.268 1.00 46.15 214 HIS A C 1
ATOM 1340 O O . HIS A 1 233 ? 30.423 52.338 6.217 1.00 45.90 214 HIS A O 1
ATOM 1347 N N . PRO A 1 234 ? 31.252 50.247 5.955 1.00 46.82 215 PRO A N 1
ATOM 1348 C CA . PRO A 1 234 ? 32.527 50.753 5.440 1.00 47.43 215 PRO A CA 1
ATOM 1349 C C . PRO A 1 234 ? 32.377 51.394 4.059 1.00 48.05 215 PRO A C 1
ATOM 1350 O O . PRO A 1 234 ? 31.548 50.953 3.258 1.00 48.00 215 PRO A O 1
ATOM 1354 N N . ALA A 1 235 ? 33.170 52.431 3.799 1.00 48.77 216 ALA A N 1
ATOM 1355 C CA . ALA A 1 235 ? 33.089 53.185 2.545 1.00 49.51 216 ALA A CA 1
ATOM 1356 C C . ALA A 1 235 ? 33.599 52.402 1.334 1.00 50.07 216 ALA A C 1
ATOM 1357 O O . ALA A 1 235 ? 33.228 52.710 0.199 1.00 50.05 216 ALA A O 1
ATOM 1359 N N . ASP A 1 236 ? 34.437 51.395 1.582 1.00 50.76 217 ASP A N 1
ATOM 1360 C CA . ASP A 1 236 ? 35.056 50.608 0.512 1.00 51.61 217 ASP A CA 1
ATOM 1361 C C . ASP A 1 236 ? 34.029 49.837 -0.328 1.00 52.02 217 ASP A C 1
ATOM 1362 O O . ASP A 1 236 ? 33.807 50.176 -1.495 1.00 52.40 217 ASP A O 1
ATOM 1367 N N . GLU A 1 237 ? 33.426 48.805 0.267 1.00 52.38 218 GLU A N 1
ATOM 1368 C CA . GLU A 1 237 ? 32.399 47.965 -0.379 1.00 52.64 218 GLU A CA 1
ATOM 1369 C C . GLU A 1 237 ? 32.969 46.853 -1.256 1.00 52.88 218 GLU A C 1
ATOM 1370 O O . GLU A 1 237 ? 32.392 45.767 -1.339 1.00 53.12 218 GLU A O 1
ATOM 1372 N N . ASP A 1 240 ? 34.864 42.682 2.797 1.00 50.11 221 ASP A N 1
ATOM 1373 C CA . ASP A 1 240 ? 34.805 41.258 3.117 1.00 50.04 221 ASP A CA 1
ATOM 1374 C C . ASP A 1 240 ? 35.551 40.933 4.420 1.00 49.94 221 ASP A C 1
ATOM 1375 O O . ASP A 1 240 ? 36.788 40.923 4.443 1.00 49.95 221 ASP A O 1
ATOM 1380 N N . PRO A 1 241 ? 34.799 40.670 5.509 1.00 49.79 222 PRO A N 1
ATOM 1381 C CA . PRO A 1 241 ? 33.334 40.772 5.565 1.00 49.53 222 PRO A CA 1
ATOM 1382 C C . PRO A 1 241 ? 32.833 42.216 5.520 1.00 49.28 222 PRO A C 1
ATOM 1383 O O . PRO A 1 241 ? 33.495 43.122 6.032 1.00 49.55 222 PRO A O 1
ATOM 1387 N N . PHE A 1 242 ? 31.676 42.416 4.897 1.00 48.66 223 PHE A N 1
ATOM 1388 C CA . PHE A 1 242 ? 31.050 43.729 4.818 1.00 48.17 223 PHE A CA 1
ATOM 1389 C C . PHE A 1 242 ? 29.953 43.826 5.879 1.00 47.85 223 PHE A C 1
ATOM 1390 O O . PHE A 1 242 ? 28.840 43.333 5.677 1.00 47.72 223 PHE A O 1
ATOM 1398 N N . VAL A 1 243 ? 30.279 44.439 7.017 1.00 47.33 224 VAL A N 1
ATOM 1399 C CA . VAL A 1 243 ? 29.330 44.544 8.125 1.00 46.97 224 VAL A CA 1
ATOM 1400 C C . VAL A 1 243 ? 28.526 45.843 8.082 1.00 46.66 224 VAL A C 1
ATOM 1401 O O . VAL A 1 243 ? 29.086 46.946 8.082 1.00 46.57 224 VAL A O 1
ATOM 1405 N N . VAL A 1 244 ? 27.208 45.692 8.025 1.00 46.31 225 VAL A N 1
ATOM 1406 C CA . VAL A 1 244 ? 26.295 46.829 8.038 1.00 46.03 225 VAL A CA 1
ATOM 1407 C C . VAL A 1 244 ? 25.658 46.900 9.425 1.00 45.93 225 VAL A C 1
ATOM 1408 O O . VAL A 1 244 ? 24.961 45.972 9.846 1.00 46.24 225 VAL A O 1
ATOM 1412 N N . CYS A 1 245 ? 25.929 47.993 10.136 1.00 45.46 226 CYS A N 1
ATOM 1413 C CA . CYS A 1 245 ? 25.445 48.176 11.501 1.00 44.98 226 CYS A CA 1
ATOM 1414 C C . CYS A 1 245 ? 24.246 49.116 11.517 1.00 44.85 226 CYS A C 1
ATOM 1415 O O . CYS A 1 245 ? 24.315 50.218 10.977 1.00 45.02 226 CYS A O 1
ATOM 1418 N N . THR A 1 246 ? 23.149 48.675 12.132 1.00 44.40 227 THR A N 1
ATOM 1419 C CA . THR A 1 246 ? 21.943 49.493 12.234 1.00 43.87 227 THR A CA 1
ATOM 1420 C C . THR A 1 246 ? 21.502 49.646 13.684 1.00 43.68 227 THR A C 1
ATOM 1421 O O . THR A 1 246 ? 21.861 48.837 14.541 1.00 43.16 227 THR A O 1
ATOM 1425 N N . HIS A 1 247 ? 20.730 50.695 13.955 1.00 43.20 228 HIS A N 1
ATOM 1426 C CA . HIS A 1 247 ? 20.147 50.889 15.279 1.00 43.21 228 HIS A CA 1
ATOM 1427 C C . HIS A 1 247 ? 19.003 51.889 15.237 1.00 42.90 228 HIS A C 1
ATOM 1428 O O . HIS A 1 247 ? 19.009 52.813 14.424 1.00 42.84 228 HIS A O 1
ATOM 1435 N N . ARG A 1 248 ? 18.020 51.680 16.112 1.00 42.47 229 ARG A N 1
ATOM 1436 C CA . ARG A 1 248 ? 16.909 52.605 16.287 1.00 41.90 229 ARG A CA 1
ATOM 1437 C C . ARG A 1 248 ? 16.824 53.013 17.745 1.00 41.15 229 ARG A C 1
ATOM 1438 O O . ARG A 1 248 ? 16.877 52.163 18.637 1.00 41.02 229 ARG A O 1
ATOM 1446 N N . ARG A 1 249 ? 16.720 54.316 17.991 1.00 39.70 230 ARG A N 1
ATOM 1447 C CA . ARG A 1 249 ? 16.586 54.805 19.362 1.00 38.71 230 ARG A CA 1
ATOM 1448 C C . ARG A 1 249 ? 15.654 55.998 19.455 1.00 37.26 230 ARG A C 1
ATOM 1449 O O . ARG A 1 249 ? 15.439 56.715 18.475 1.00 36.62 230 ARG A O 1
ATOM 1457 N N . ARG A 1 250 ? 15.106 56.184 20.649 1.00 35.60 231 ARG A N 1
ATOM 1458 C CA . ARG A 1 250 ? 14.207 57.284 20.941 1.00 34.36 231 ARG A CA 1
ATOM 1459 C C . ARG A 1 250 ? 14.943 58.604 20.791 1.00 33.87 231 ARG A C 1
ATOM 1460 O O . ARG A 1 250 ? 16.089 58.734 21.229 1.00 32.88 231 ARG A O 1
ATOM 1468 N N . LEU A 1 251 ? 14.284 59.573 20.160 1.00 33.47 232 LEU A N 1
ATOM 1469 C CA . LEU A 1 251 ? 14.780 60.943 20.150 1.00 33.60 232 LEU A CA 1
ATOM 1470 C C . LEU A 1 251 ? 13.646 61.896 20.478 1.00 32.89 232 LEU A C 1
ATOM 1471 O O . LEU A 1 251 ? 12.767 62.145 19.651 1.00 32.82 232 LEU A O 1
ATOM 1476 N N . LEU A 1 252 ? 13.669 62.416 21.700 1.00 31.90 233 LEU A N 1
ATOM 1477 C CA . LEU A 1 252 ? 12.658 63.353 22.138 1.00 31.33 233 LEU A CA 1
ATOM 1478 C C . LEU A 1 252 ? 13.023 64.763 21.685 1.00 31.39 233 LEU A C 1
ATOM 1479 O O . LEU A 1 252 ? 14.207 65.154 21.683 1.00 31.08 233 LEU A O 1
ATOM 1484 N N . ALA A 1 253 ? 12.005 65.522 21.299 1.00 30.81 234 ALA A N 1
ATOM 1485 C CA . ALA A 1 253 ? 12.173 66.946 21.049 1.00 31.16 234 ALA A CA 1
ATOM 1486 C C . ALA A 1 253 ? 12.468 67.630 22.386 1.00 30.96 234 ALA A C 1
ATOM 1487 O O . ALA A 1 253 ? 11.811 67.326 23.378 1.00 30.93 234 ALA A O 1
ATOM 1489 N N . PRO A 1 254 ? 13.485 68.526 22.438 1.00 31.51 235 PRO A N 1
ATOM 1490 C CA . PRO A 1 254 ? 13.748 69.272 23.681 1.00 31.25 235 PRO A CA 1
ATOM 1491 C C . PRO A 1 254 ? 12.506 69.942 24.277 1.00 31.31 235 PRO A C 1
ATOM 1492 O O . PRO A 1 254 ? 12.329 69.927 25.496 1.00 30.91 235 PRO A O 1
ATOM 1496 N N . ASP A 1 255 ? 11.640 70.500 23.429 1.00 31.59 236 ASP A N 1
ATOM 1497 C CA . ASP A 1 255 ? 10.420 71.169 23.906 1.00 31.51 236 ASP A CA 1
ATOM 1498 C C . ASP A 1 255 ? 9.437 70.197 24.572 1.00 31.05 236 ASP A C 1
ATOM 1499 O O . ASP A 1 255 ? 8.693 70.593 25.474 1.00 31.06 236 ASP A O 1
ATOM 1504 N N . GLN A 1 256 ? 9.441 68.936 24.136 1.00 30.56 237 GLN A N 1
ATOM 1505 C CA . GLN A 1 256 ? 8.625 67.886 24.768 1.00 29.99 237 GLN A CA 1
ATOM 1506 C C . GLN A 1 256 ? 9.097 67.585 26.204 1.00 29.72 237 GLN A C 1
ATOM 1507 O O . GLN A 1 256 ? 8.283 67.495 27.124 1.00 29.48 237 GLN A O 1
ATOM 1513 N N . VAL A 1 257 ? 10.406 67.429 26.386 1.00 29.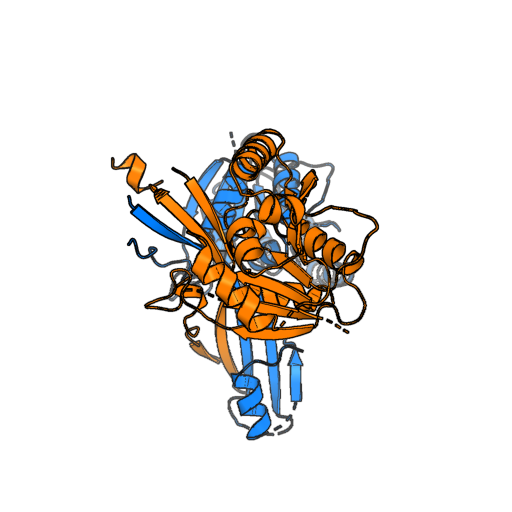40 238 VAL A N 1
ATOM 1514 C CA . VAL A 1 257 ? 10.978 67.229 27.728 1.00 29.02 238 VAL A CA 1
ATOM 1515 C C . VAL A 1 257 ? 10.704 68.446 28.618 1.00 28.70 238 VAL A C 1
ATOM 1516 O O . VAL A 1 257 ? 10.376 68.295 29.795 1.00 28.44 238 VAL A O 1
ATOM 1520 N N . VAL A 1 258 ? 10.830 69.647 28.054 1.00 28.94 239 VAL A N 1
ATOM 1521 C CA . VAL A 1 258 ? 10.449 70.868 28.781 1.00 28.62 239 VAL A CA 1
ATOM 1522 C C . VAL A 1 258 ? 8.985 70.805 29.268 1.00 28.73 239 VAL A C 1
ATOM 1523 O O . VAL A 1 258 ? 8.721 71.056 30.447 1.00 28.42 239 VAL A O 1
ATOM 1527 N N . ARG A 1 259 ? 8.053 70.454 28.376 1.00 28.74 240 ARG A N 1
ATOM 1528 C CA . ARG A 1 259 ? 6.625 70.320 28.751 1.00 28.95 240 ARG A CA 1
ATOM 1529 C C . ARG A 1 259 ? 6.430 69.312 29.892 1.00 28.66 240 ARG A C 1
ATOM 1530 O O . ARG A 1 259 ? 5.633 69.537 30.812 1.00 27.49 240 ARG A O 1
ATOM 1538 N N . GLU A 1 260 ? 7.169 68.204 29.826 1.00 28.35 241 GLU A N 1
ATOM 1539 C CA . GLU A 1 260 ? 7.107 67.171 30.856 1.00 28.43 241 GLU A CA 1
ATOM 1540 C C . GLU A 1 260 ? 7.674 67.649 32.195 1.00 28.44 241 GLU A C 1
ATOM 1541 O O . GLU A 1 260 ? 7.108 67.359 33.255 1.00 28.62 241 GLU A O 1
ATOM 1547 N N . LEU A 1 261 ? 8.797 68.365 32.143 1.00 28.53 242 LEU A N 1
ATOM 1548 C CA . LEU A 1 261 ? 9.391 68.946 33.344 1.00 28.91 242 LEU A CA 1
ATOM 1549 C C . LEU A 1 261 ? 8.406 69.877 34.058 1.00 29.40 242 LEU A C 1
ATOM 1550 O O . LEU A 1 261 ? 8.223 69.779 35.273 1.00 29.47 242 LEU A O 1
ATOM 1555 N N . VAL A 1 262 ? 7.771 70.764 33.297 1.00 29.83 243 VAL A N 1
ATOM 1556 C CA . VAL A 1 262 ? 6.745 71.660 33.843 1.00 30.92 243 VAL A CA 1
ATOM 1557 C C . VAL A 1 262 ? 5.590 70.867 34.468 1.00 31.62 243 VAL A C 1
ATOM 1558 O O . VAL A 1 262 ? 5.210 71.112 35.619 1.00 31.56 243 VAL A O 1
ATOM 1562 N N . ARG A 1 263 ? 5.058 69.902 33.724 1.00 32.04 244 ARG A N 1
ATOM 1563 C CA . ARG A 1 263 ? 3.992 69.047 34.240 1.00 33.53 244 ARG A CA 1
ATOM 1564 C C . ARG A 1 263 ? 4.370 68.387 35.576 1.00 33.49 244 ARG A C 1
ATOM 1565 O O . ARG A 1 263 ? 3.521 68.235 36.450 1.00 33.40 244 ARG A O 1
ATOM 1573 N N . SER A 1 264 ? 5.644 68.022 35.727 1.00 33.81 245 SER A N 1
ATOM 1574 C CA . SER A 1 264 ? 6.128 67.345 36.933 1.00 34.13 245 SER A CA 1
ATOM 1575 C C . SER A 1 264 ? 6.377 68.282 38.114 1.00 34.15 245 SER A C 1
ATOM 1576 O O . SER A 1 264 ? 6.670 67.816 39.220 1.00 34.40 245 SER A O 1
ATOM 1579 N N . GLY A 1 265 ? 6.278 69.592 37.877 1.00 33.91 246 GLY A N 1
ATOM 1580 C CA . GLY A 1 265 ? 6.384 70.587 38.948 1.00 33.38 246 GLY A CA 1
ATOM 1581 C C . GLY A 1 265 ? 7.613 71.483 38.907 1.00 33.34 246 GLY A C 1
ATOM 1582 O O . GLY A 1 265 ? 7.778 72.335 39.772 1.00 32.98 246 GLY A O 1
ATOM 1583 N N . PHE A 1 266 ? 8.481 71.289 37.915 1.00 33.01 247 PHE A N 1
ATOM 1584 C CA . PHE A 1 266 ? 9.660 72.141 37.748 1.00 33.06 247 PHE A CA 1
ATOM 1585 C C . PHE A 1 266 ? 9.289 73.429 37.026 1.00 33.36 247 PHE A C 1
ATOM 1586 O O . PHE A 1 266 ? 8.332 73.464 36.254 1.00 33.10 247 PHE A O 1
ATOM 1594 N N . ASP A 1 267 ? 10.065 74.477 37.286 1.00 33.98 248 ASP A N 1
ATOM 1595 C CA . ASP A 1 267 ? 10.104 75.668 36.453 1.00 34.89 248 ASP A CA 1
ATOM 1596 C C . ASP A 1 267 ? 11.308 75.567 35.536 1.00 34.61 248 ASP A C 1
ATOM 1597 O O . ASP A 1 267 ? 12.432 75.492 36.019 1.00 35.24 248 ASP A O 1
ATOM 1602 N N . VAL A 1 268 ? 11.081 75.565 34.227 1.00 34.55 249 VAL A N 1
ATOM 1603 C CA . VAL A 1 268 ? 12.186 75.568 33.264 1.00 34.74 249 VAL A CA 1
ATOM 1604 C C . VAL A 1 268 ? 12.599 77.022 33.020 1.00 35.15 249 VAL A C 1
ATOM 1605 O O . VAL A 1 268 ? 11.848 77.812 32.450 1.00 34.80 249 VAL A O 1
ATOM 1609 N N . ILE A 1 269 ? 13.789 77.374 33.492 1.00 35.68 250 ILE A N 1
ATOM 1610 C CA . ILE A 1 269 ? 14.197 78.787 33.554 1.00 36.06 250 ILE A CA 1
ATOM 1611 C C . ILE A 1 269 ? 15.145 79.233 32.434 1.00 36.52 250 ILE A C 1
ATOM 1612 O O . ILE A 1 269 ? 15.400 80.430 32.272 1.00 36.44 250 ILE A O 1
ATOM 1617 N N . ALA A 1 270 ? 15.684 78.272 31.686 1.00 36.81 251 ALA A N 1
ATOM 1618 C CA . ALA A 1 270 ? 16.508 78.569 30.510 1.00 37.52 251 ALA A CA 1
ATOM 1619 C C . ALA A 1 270 ? 16.675 77.343 29.624 1.00 38.03 251 ALA A C 1
ATOM 1620 O O . ALA A 1 270 ? 16.745 76.221 30.120 1.00 38.33 251 ALA A O 1
ATOM 1622 N N . GLN A 1 271 ? 16.714 77.573 28.312 1.00 38.90 252 GLN A N 1
ATOM 1623 C CA . GLN A 1 271 ? 17.012 76.541 27.313 1.00 39.70 252 GLN A CA 1
ATOM 1624 C C . GLN A 1 271 ? 17.998 77.154 26.338 1.00 39.85 252 GLN A C 1
ATOM 1625 O O . GLN A 1 271 ? 17.669 78.126 25.647 1.00 40.33 252 GLN A O 1
ATOM 1631 N N . THR A 1 272 ? 19.202 76.598 26.283 1.00 39.93 253 THR A N 1
ATOM 1632 C CA . THR A 1 272 ? 20.260 77.154 25.449 1.00 39.94 253 THR A CA 1
ATOM 1633 C C . THR A 1 272 ? 20.737 76.144 24.406 1.00 39.96 253 THR A C 1
ATOM 1634 O O . THR A 1 272 ? 21.385 75.152 24.750 1.00 39.66 253 THR A O 1
ATOM 1638 N N . PRO A 1 273 ? 20.419 76.395 23.122 1.00 40.21 254 PRO A N 1
ATOM 1639 C CA . PRO A 1 273 ? 20.951 75.539 22.063 1.00 40.41 254 PRO A CA 1
ATOM 1640 C C . PRO A 1 273 ? 22.469 75.679 21.922 1.00 40.58 254 PRO A C 1
ATOM 1641 O O . PRO A 1 273 ? 23.018 76.764 22.142 1.00 40.73 254 PRO A O 1
ATOM 1645 N N . PHE A 1 274 ? 23.133 74.578 21.583 1.00 40.60 255 PHE A N 1
ATOM 1646 C CA . PHE A 1 274 ? 24.581 74.559 21.391 1.00 40.83 255 PHE A CA 1
ATOM 1647 C C . PHE A 1 274 ? 24.989 73.398 20.491 1.00 41.11 255 PHE A C 1
ATOM 1648 O O . PHE A 1 274 ? 24.209 72.468 20.280 1.00 40.75 255 PHE A O 1
ATOM 1656 N N . ALA A 1 275 ? 26.206 73.467 19.956 1.00 41.61 256 ALA A N 1
ATOM 1657 C CA . ALA A 1 275 ? 26.747 72.410 19.108 1.00 42.36 256 ALA A CA 1
ATOM 1658 C C . ALA A 1 275 ? 27.534 71.413 19.948 1.00 43.16 256 ALA A C 1
ATOM 1659 O O . ALA A 1 275 ? 28.434 71.793 20.703 1.00 43.17 256 ALA A O 1
ATOM 1661 N N . SER A 1 276 ? 27.190 70.137 19.811 1.00 44.09 257 SER A N 1
ATOM 1662 C CA . SER A 1 276 ? 27.844 69.071 20.569 1.00 45.21 257 SER A CA 1
ATOM 1663 C C . SER A 1 276 ? 29.305 68.843 20.160 1.00 45.75 257 SER A C 1
ATOM 1664 O O . SER A 1 276 ? 30.109 68.364 20.960 1.00 45.89 257 SER A O 1
ATOM 1667 N N . GLY A 1 277 ? 29.643 69.190 18.920 1.00 46.47 258 GLY A N 1
ATOM 1668 C CA . GLY A 1 277 ? 31.022 69.075 18.441 1.00 47.21 258 GLY A CA 1
ATOM 1669 C C . GLY A 1 277 ? 31.833 70.349 18.609 1.00 47.67 258 GLY A C 1
ATOM 1670 O O . GLY A 1 277 ? 32.915 70.484 18.028 1.00 47.91 258 GLY A O 1
ATOM 1671 N N . GLY A 1 278 ? 31.305 71.289 19.397 1.00 47.97 259 GLY A N 1
ATOM 1672 C CA . GLY A 1 278 ? 31.944 72.594 19.617 1.00 48.16 259 GLY A CA 1
ATOM 1673 C C . GLY A 1 278 ? 31.944 73.487 18.392 1.00 48.24 259 GLY A C 1
ATOM 1674 O O . GLY A 1 278 ? 32.457 74.611 18.428 1.00 48.27 259 GLY A O 1
ATOM 1675 N N . ALA A 1 279 ? 31.360 72.977 17.309 1.00 48.28 260 ALA A N 1
ATOM 1676 C CA . ALA A 1 279 ? 31.359 73.635 16.010 1.00 48.12 260 ALA A CA 1
ATOM 1677 C C . ALA A 1 279 ? 30.269 73.036 15.129 1.00 47.99 260 ALA A C 1
ATOM 1678 O O . ALA A 1 279 ? 29.864 71.888 15.325 1.00 48.21 260 ALA A O 1
ATOM 1680 N N . GLY A 1 280 ? 29.806 73.817 14.156 1.00 47.69 261 GLY A N 1
ATOM 1681 C CA . GLY A 1 280 ? 28.763 73.379 13.235 1.00 47.23 261 GLY A CA 1
ATOM 1682 C C . GLY A 1 280 ? 27.377 73.752 13.725 1.00 46.93 261 GLY A C 1
ATOM 1683 O O . GLY A 1 280 ? 27.221 74.669 14.541 1.00 46.91 261 GLY A O 1
ATOM 1684 N N . ARG A 1 281 ? 26.369 73.039 13.222 1.00 46.40 262 ARG A N 1
ATOM 1685 C CA . ARG A 1 281 ? 24.981 73.273 13.617 1.00 45.90 262 ARG A CA 1
ATOM 1686 C C . ARG A 1 281 ? 24.788 73.001 15.104 1.00 44.85 262 ARG A C 1
ATOM 1687 O O . ARG A 1 281 ? 25.305 72.018 15.639 1.00 44.65 262 ARG A O 1
ATOM 1695 N N . LYS A 1 282 ? 24.062 73.895 15.766 1.00 43.85 263 LYS A N 1
ATOM 1696 C CA . LYS A 1 282 ? 23.625 73.659 17.133 1.00 42.95 263 LYS A CA 1
ATOM 1697 C C . LYS A 1 282 ? 22.644 72.483 17.111 1.00 41.97 263 LYS A C 1
ATOM 1698 O O . LYS A 1 282 ? 21.569 72.569 16.514 1.00 42.04 263 LYS A O 1
ATOM 1704 N N . ASP A 1 283 ? 23.050 71.372 17.720 1.00 40.76 264 ASP A N 1
ATOM 1705 C CA . ASP A 1 283 ? 22.296 70.119 17.648 1.00 39.73 264 ASP A CA 1
ATOM 1706 C C . ASP A 1 283 ? 21.895 69.587 19.028 1.00 39.22 264 ASP A C 1
ATOM 1707 O O . ASP A 1 283 ? 21.561 68.412 19.179 1.00 37.85 264 ASP A O 1
ATOM 1720 N N . VAL A 1 285 ? 20.394 71.077 23.215 1.00 36.17 266 VAL A N 1
ATOM 1721 C CA . VAL A 1 285 ? 19.849 72.128 24.071 1.00 34.98 266 VAL A CA 1
ATOM 1722 C C . VAL A 1 285 ? 20.241 71.853 25.534 1.00 34.38 266 VAL A C 1
ATOM 1723 O O . VAL A 1 285 ? 20.084 70.726 26.025 1.00 33.87 266 VAL A O 1
ATOM 1727 N N . LEU A 1 286 ? 20.782 72.873 26.203 1.00 33.15 267 LEU A N 1
ATOM 1728 C CA . LEU A 1 286 ? 21.033 72.804 27.638 1.00 32.49 267 LEU A CA 1
ATOM 1729 C C . LEU A 1 286 ? 19.867 73.437 28.383 1.00 32.28 267 LEU A C 1
ATOM 1730 O O . LEU A 1 286 ? 19.643 74.648 28.296 1.00 31.47 267 LEU A O 1
ATOM 1735 N N . VAL A 1 287 ? 19.141 72.601 29.121 1.00 32.18 268 VAL A N 1
ATOM 1736 C CA . VAL A 1 287 ? 17.927 73.005 29.835 1.00 32.67 268 VAL A CA 1
ATOM 1737 C C . VAL A 1 287 ? 18.241 73.154 31.322 1.00 32.68 268 VAL A C 1
ATOM 1738 O O . VAL A 1 287 ? 18.872 72.280 31.915 1.00 32.43 268 VAL A O 1
ATOM 1742 N N . GLU A 1 288 ? 17.825 74.274 31.913 1.00 32.85 269 GLU A N 1
ATOM 1743 C CA . GLU A 1 288 ? 17.969 74.494 33.358 1.00 32.80 269 GLU A CA 1
ATOM 1744 C C . GLU A 1 288 ? 16.597 74.496 34.010 1.00 32.92 269 GLU A C 1
ATOM 1745 O O . GLU A 1 288 ? 15.699 75.232 33.580 1.00 32.63 269 GLU A O 1
ATOM 1751 N N . ALA A 1 289 ? 16.439 73.691 35.057 1.00 32.74 270 ALA A N 1
ATOM 1752 C CA . ALA A 1 289 ? 15.157 73.604 35.751 1.00 32.91 270 ALA A CA 1
ATOM 1753 C C . ALA A 1 289 ? 15.331 73.672 37.258 1.00 33.04 270 ALA A C 1
ATOM 1754 O O . ALA A 1 289 ? 16.301 73.144 37.811 1.00 32.77 270 ALA A O 1
ATOM 1756 N N . VAL A 1 290 ? 14.377 74.324 37.913 1.00 33.44 271 VAL A N 1
ATOM 1757 C CA . VAL A 1 290 ? 14.376 74.458 39.371 1.00 34.55 271 VAL A CA 1
ATOM 1758 C C . VAL A 1 290 ? 12.973 74.218 39.929 1.00 35.30 271 VAL A C 1
ATOM 1759 O O . VAL A 1 290 ? 11.987 74.293 39.196 1.00 35.45 271 VAL A O 1
ATOM 1771 N N . PRO A 1 292 ? 9.795 75.520 42.102 1.00 39.17 273 PRO A N 1
ATOM 1772 C CA . PRO A 1 292 ? 9.237 76.831 42.458 1.00 39.58 273 PRO A CA 1
ATOM 1773 C C . PRO A 1 292 ? 9.265 77.116 43.962 1.00 39.97 273 PRO A C 1
ATOM 1774 O O . PRO A 1 292 ? 9.610 76.238 44.759 1.00 40.41 273 PRO A O 1
ATOM 1778 N N . THR B 1 31 ? 0.214 79.280 24.943 1.00 90.89 12 THR B N 1
ATOM 1779 C CA . THR B 1 31 ? 0.724 79.178 23.542 1.00 90.95 12 THR B CA 1
ATOM 1780 C C . THR B 1 31 ? 1.306 80.517 23.072 1.00 91.01 12 THR B C 1
ATOM 1781 O O . THR B 1 31 ? 0.867 81.571 23.536 1.00 91.02 12 THR B O 1
ATOM 1785 N N . PRO B 1 32 ? 2.298 80.480 22.154 1.00 91.06 13 PRO B N 1
ATOM 1786 C CA . PRO B 1 32 ? 2.934 81.703 21.645 1.00 91.09 13 PRO B CA 1
ATOM 1787 C C . PRO B 1 32 ? 1.979 82.673 20.941 1.00 91.12 13 PRO B C 1
ATOM 1788 O O . PRO B 1 32 ? 2.245 83.876 20.912 1.00 91.12 13 PRO B O 1
ATOM 1792 N N . HIS B 1 33 ? 0.886 82.153 20.381 1.00 91.16 14 HIS B N 1
ATOM 1793 C CA . HIS B 1 33 ? -0.107 82.991 19.706 1.00 91.21 14 HIS B CA 1
ATOM 1794 C C . HIS B 1 33 ? -1.057 83.674 20.692 1.00 91.26 14 HIS B C 1
ATOM 1795 O O . HIS B 1 33 ? -1.407 84.842 20.509 1.00 91.27 14 HIS B O 1
ATOM 1802 N N . ALA B 1 34 ? -1.469 82.945 21.730 1.00 91.31 15 ALA B N 1
ATOM 1803 C CA . ALA B 1 34 ? -2.400 83.466 22.737 1.00 91.36 15 ALA B CA 1
ATOM 1804 C C . ALA B 1 34 ? -1.817 84.632 23.536 1.00 91.39 15 ALA B C 1
ATOM 1805 O O . ALA B 1 34 ? -2.547 85.545 23.928 1.00 91.46 15 ALA B O 1
ATOM 1807 N N . ASP B 1 35 ? -0.507 84.592 23.772 1.00 91.40 16 ASP B N 1
ATOM 1808 C CA . ASP B 1 35 ? 0.199 85.674 24.460 1.00 91.39 16 ASP B CA 1
ATOM 1809 C C . ASP B 1 35 ? 0.319 86.917 23.579 1.00 91.38 16 ASP B C 1
ATOM 1810 O O . ASP B 1 35 ? 0.398 88.037 24.085 1.00 91.36 16 ASP B O 1
ATOM 1815 N N . VAL B 1 36 ? 0.336 86.705 22.264 1.00 91.37 17 VAL B N 1
ATOM 1816 C CA . VAL B 1 36 ? 0.362 87.796 21.293 1.00 91.37 17 VAL B CA 1
ATOM 1817 C C . VAL B 1 36 ? -1.031 88.389 21.080 1.00 91.36 17 VAL B C 1
ATOM 1818 O O . VAL B 1 36 ? -1.166 89.573 20.767 1.00 91.40 17 VAL B O 1
ATOM 1820 N N . LEU B 1 37 ? -2.059 87.559 21.251 1.00 91.32 18 LEU B N 1
ATOM 1821 C CA . LEU B 1 37 ? -3.447 87.990 21.098 1.00 91.29 18 LEU B CA 1
ATOM 1822 C C . LEU B 1 37 ? -4.030 88.463 22.426 1.00 91.28 18 LEU B C 1
ATOM 1823 O O . LEU B 1 37 ? -3.809 89.601 22.843 1.00 91.25 18 LEU B O 1
ATOM 1825 N N . ASP B 1 67 ? -18.767 64.020 10.584 1.00 49.85 48 ASP B N 1
ATOM 1826 C CA . ASP B 1 67 ? -19.514 62.877 10.057 1.00 49.44 48 ASP B CA 1
ATOM 1827 C C . ASP B 1 67 ? -18.597 61.669 9.927 1.00 48.87 48 ASP B C 1
ATOM 1828 O O . ASP B 1 67 ? -17.470 61.777 9.422 1.00 49.28 48 ASP B O 1
ATOM 1833 N N . GLY B 1 68 ? -19.081 60.520 10.387 1.00 47.66 49 GLY B N 1
ATOM 1834 C CA . GLY B 1 68 ? -18.262 59.319 10.426 1.00 46.42 49 GLY B CA 1
ATOM 1835 C C . GLY B 1 68 ? -18.482 58.328 9.302 1.00 45.37 49 GLY B C 1
ATOM 1836 O O . GLY B 1 68 ? -17.828 57.292 9.268 1.00 45.36 49 GLY B O 1
ATOM 1837 N N . THR B 1 69 ? -19.385 58.648 8.376 1.00 44.54 50 THR B N 1
ATOM 1838 C CA . THR B 1 69 ? -19.799 57.713 7.318 1.00 43.74 50 THR B CA 1
ATOM 1839 C C . THR B 1 69 ? -18.641 57.162 6.470 1.00 42.85 50 THR B C 1
ATOM 1840 O O . THR B 1 69 ? -18.524 55.946 6.295 1.00 42.79 50 THR B O 1
ATOM 1844 N N . SER B 1 70 ? -17.792 58.051 5.954 1.00 41.66 51 SER B N 1
ATOM 1845 C CA . SER B 1 70 ? -16.669 57.637 5.108 1.00 40.83 51 SER B CA 1
ATOM 1846 C C . SER B 1 70 ? -15.639 56.802 5.859 1.00 39.78 51 SER B C 1
ATOM 1847 O O . SER B 1 70 ? -15.102 55.835 5.318 1.00 39.17 51 SER B O 1
ATOM 1850 N N . GLU B 1 71 ? -15.368 57.175 7.107 1.00 39.06 52 GLU B N 1
ATOM 1851 C CA . GLU B 1 71 ? -14.443 56.414 7.933 1.00 38.18 52 GLU B CA 1
ATOM 1852 C C . GLU B 1 71 ? -15.007 55.023 8.204 1.00 38.04 52 GLU B C 1
ATOM 1853 O O . GLU B 1 71 ? -14.279 54.034 8.149 1.00 37.88 52 GLU B O 1
ATOM 1859 N N . ALA B 1 72 ? -16.307 54.958 8.494 1.00 38.27 53 ALA B N 1
ATOM 1860 C CA . ALA B 1 72 ? -16.990 53.688 8.746 1.00 38.31 53 ALA B CA 1
ATOM 1861 C C . ALA B 1 72 ? -16.982 52.783 7.518 1.00 38.43 53 ALA B C 1
ATOM 1862 O O . ALA B 1 72 ? -16.806 51.568 7.638 1.00 38.57 53 ALA B O 1
ATOM 1864 N N . ARG B 1 73 ? -17.173 53.380 6.342 1.00 38.47 54 ARG B N 1
ATOM 1865 C CA . ARG B 1 73 ? -17.149 52.632 5.086 1.00 38.51 54 ARG B CA 1
ATOM 1866 C C . ARG B 1 73 ? -15.770 52.027 4.858 1.00 38.12 54 ARG B C 1
ATOM 1867 O O . ARG B 1 73 ? -15.650 50.925 4.328 1.00 38.07 54 ARG B O 1
ATOM 1875 N N . GLU B 1 74 ? -14.732 52.740 5.288 1.00 38.06 55 GLU B N 1
ATOM 1876 C CA . GLU B 1 74 ? -13.366 52.252 5.149 1.00 37.97 55 GLU B CA 1
ATOM 1877 C C . GLU B 1 74 ? -13.123 51.012 6.011 1.00 38.03 55 GLU B C 1
ATOM 1878 O O . GLU B 1 74 ? -12.483 50.059 5.564 1.00 37.67 55 GLU B O 1
ATOM 1884 N N . PHE B 1 75 ? -13.642 51.029 7.240 1.00 38.07 56 PHE B N 1
ATOM 1885 C CA . PHE B 1 75 ? -13.619 49.856 8.113 1.00 38.31 56 PHE B CA 1
ATOM 1886 C C . PHE B 1 75 ? -14.301 48.667 7.439 1.00 38.90 56 PHE B C 1
ATOM 1887 O O . PHE B 1 75 ? -13.779 47.552 7.468 1.00 38.56 56 PHE B O 1
ATOM 1895 N N . ALA B 1 76 ? -15.459 48.926 6.827 1.00 39.59 57 ALA B N 1
ATOM 1896 C CA . ALA B 1 76 ? -16.247 47.894 6.147 1.00 40.77 57 ALA B CA 1
ATOM 1897 C C . ALA B 1 76 ? -15.536 47.319 4.927 1.00 41.82 57 ALA B C 1
ATOM 1898 O O . ALA B 1 76 ? -15.676 46.129 4.629 1.00 41.95 57 ALA B O 1
ATOM 1900 N N . THR B 1 77 ? -14.784 48.166 4.225 1.00 43.04 58 THR B N 1
ATOM 1901 C CA . THR B 1 77 ? -13.977 47.738 3.078 1.00 44.59 58 THR B CA 1
ATOM 1902 C C . THR B 1 77 ? -12.958 46.689 3.511 1.00 45.70 58 THR B C 1
ATOM 1903 O O . THR B 1 77 ? -12.777 45.669 2.845 1.00 45.70 58 THR B O 1
ATOM 1907 N N . ARG B 1 78 ? -12.308 46.937 4.645 1.00 47.12 59 ARG B N 1
ATOM 1908 C CA . ARG B 1 78 ? -11.253 46.055 5.120 1.00 48.70 59 ARG B CA 1
ATOM 1909 C C . ARG B 1 78 ? -11.803 44.960 6.033 1.00 49.37 59 ARG B C 1
ATOM 1910 O O . ARG B 1 78 ? -11.046 44.221 6.664 1.00 49.76 59 ARG B O 1
ATOM 1918 N N . THR B 1 79 ? -13.130 44.861 6.074 1.00 50.40 60 THR B N 1
ATOM 1919 C CA . THR B 1 79 ? -13.843 43.825 6.814 1.00 51.28 60 THR B CA 1
ATOM 1920 C C . THR B 1 79 ? -14.360 42.726 5.874 1.00 51.67 60 THR B C 1
ATOM 1921 O O . THR B 1 79 ? -14.063 41.540 6.063 1.00 51.87 60 THR B O 1
ATOM 1925 N N . GLY B 1 80 ? -15.119 43.128 4.856 1.00 52.06 61 GLY B N 1
ATOM 1926 C CA . GLY B 1 80 ? -15.841 42.185 4.009 1.00 52.20 61 GLY B CA 1
ATOM 1927 C C . GLY B 1 80 ? -17.018 41.585 4.757 1.00 52.33 61 GLY B C 1
ATOM 1928 O O . GLY B 1 80 ? -17.927 41.016 4.150 1.00 52.56 61 GLY B O 1
ATOM 1929 N N . VAL B 1 82 ? -18.262 40.070 7.638 1.00 51.47 63 VAL B N 1
ATOM 1930 C CA . VAL B 1 82 ? -18.750 40.125 9.022 1.00 51.25 63 VAL B CA 1
ATOM 1931 C C . VAL B 1 82 ? -19.886 39.148 9.292 1.00 50.92 63 VAL B C 1
ATOM 1932 O O . VAL B 1 82 ? -21.049 39.406 8.965 1.00 50.98 63 VAL B O 1
ATOM 1936 N N . SER B 1 83 ? -19.530 38.009 9.872 1.00 50.43 64 SER B N 1
ATOM 1937 C CA . SER B 1 83 ? -20.499 37.163 10.543 1.00 49.83 64 SER B CA 1
ATOM 1938 C C . SER B 1 83 ? -20.340 37.440 12.034 1.00 49.22 64 SER B C 1
ATOM 1939 O O . SER B 1 83 ? -19.218 37.478 12.558 1.00 49.48 64 SER B O 1
ATOM 1942 N N . GLY B 1 84 ? -21.459 37.682 12.707 1.00 48.34 65 GLY B N 1
ATOM 1943 C CA . GLY B 1 84 ? -21.440 37.931 14.142 1.00 46.98 65 GLY B CA 1
ATOM 1944 C C . GLY B 1 84 ? -21.129 39.364 14.542 1.00 46.07 65 GLY B C 1
ATOM 1945 O O . GLY B 1 84 ? -20.807 40.204 13.692 1.00 46.12 65 GLY B O 1
ATOM 1946 N N . PRO B 1 85 ? -21.206 39.647 15.854 1.00 45.09 66 PRO B N 1
ATOM 1947 C CA . PRO B 1 85 ? -21.111 40.997 16.383 1.00 44.15 66 PRO B CA 1
ATOM 1948 C C . PRO B 1 85 ? -19.727 41.616 16.235 1.00 43.04 66 PRO B C 1
ATOM 1949 O O . PRO B 1 85 ? -18.724 40.907 16.161 1.00 42.85 66 PRO B O 1
ATOM 1953 N N . VAL B 1 86 ? -19.698 42.941 16.186 1.00 41.86 67 VAL B N 1
ATOM 1954 C CA . VAL B 1 86 ? -18.461 43.694 16.141 1.00 40.76 67 VAL B CA 1
ATOM 1955 C C . VAL B 1 86 ? -18.349 44.448 17.457 1.00 40.02 67 VAL B C 1
ATOM 1956 O O . VAL B 1 86 ? -19.331 45.024 17.927 1.00 39.93 67 VAL B O 1
ATOM 1960 N N . LEU B 1 87 ? -17.160 44.426 18.054 1.00 38.98 68 LEU B N 1
ATOM 1961 C CA . LEU B 1 87 ? -16.892 45.216 19.245 1.00 38.22 68 LEU B CA 1
ATOM 1962 C C . LEU B 1 87 ? -16.228 46.530 18.850 1.00 37.77 68 LEU B C 1
ATOM 1963 O O . LEU B 1 87 ? -15.130 46.535 18.291 1.00 37.62 68 LEU B O 1
ATOM 1968 N N . GLU B 1 88 ? -16.905 47.637 19.134 1.00 37.22 69 GLU B N 1
ATOM 1969 C CA . GLU B 1 88 ? -16.329 48.956 18.923 1.00 36.77 69 GLU B CA 1
ATOM 1970 C C . GLU B 1 88 ? -15.888 49.558 20.253 1.00 36.48 69 GLU B C 1
ATOM 1971 O O . GLU B 1 88 ? -16.688 49.707 21.182 1.00 36.60 69 GLU B O 1
ATOM 1977 N N . LEU B 1 89 ? -14.605 49.900 20.330 1.00 35.95 70 LEU B N 1
ATOM 1978 C CA . LEU B 1 89 ? -14.011 50.426 21.548 1.00 35.79 70 LEU B CA 1
ATOM 1979 C C . LEU B 1 89 ? -14.112 51.945 21.603 1.00 35.59 70 LEU B C 1
ATOM 1980 O O . LEU B 1 89 ? -13.842 52.615 20.612 1.00 35.10 70 LEU B O 1
ATOM 1985 N N . ALA B 1 90 ? -14.493 52.465 22.773 1.00 35.90 71 ALA B N 1
ATOM 1986 C CA . ALA B 1 90 ? -14.671 53.913 23.011 1.00 36.11 71 ALA B CA 1
ATOM 1987 C C . ALA B 1 90 ? -15.562 54.533 21.938 1.00 36.19 71 ALA B C 1
ATOM 1988 O O . ALA B 1 90 ? -15.142 55.417 21.177 1.00 36.22 71 ALA B O 1
ATOM 1990 N N . ALA B 1 91 ? -16.797 54.042 21.879 1.00 36.01 72 ALA B N 1
ATOM 1991 C CA . ALA B 1 91 ? -17.720 54.385 20.800 1.00 36.48 72 ALA B CA 1
ATOM 1992 C C . ALA B 1 91 ? -18.325 55.785 20.919 1.00 36.89 72 ALA B C 1
ATOM 1993 O O . ALA B 1 91 ? -18.986 56.252 19.993 1.00 36.83 72 ALA B O 1
ATOM 1995 N N . GLY B 1 92 ? -18.110 56.452 22.055 1.00 37.86 73 GLY B N 1
ATOM 1996 C CA . GLY B 1 92 ? -18.580 57.829 22.224 1.00 38.43 73 GLY B CA 1
ATOM 1997 C C . GLY B 1 92 ? -20.094 57.846 22.191 1.00 39.37 73 GLY B C 1
ATOM 1998 O O . GLY B 1 92 ? -20.731 57.027 22.853 1.00 38.77 73 GLY B O 1
ATOM 2007 N N . GLY B 1 94 ? -21.690 57.389 19.262 1.00 40.56 75 GLY B N 1
ATOM 2008 C CA . GLY B 1 94 ? -22.032 56.611 18.076 1.00 40.08 75 GLY B CA 1
ATOM 2009 C C . GLY B 1 94 ? -21.704 57.273 16.755 1.00 39.79 75 GLY B C 1
ATOM 2010 O O . GLY B 1 94 ? -22.321 56.963 15.738 1.00 39.75 75 GLY B O 1
ATOM 2011 N N . ARG B 1 95 ? -20.725 58.178 16.765 1.00 39.73 76 ARG B N 1
ATOM 2012 C CA . ARG B 1 95 ? -20.282 58.849 15.536 1.00 39.81 76 ARG B CA 1
ATOM 2013 C C . ARG B 1 95 ? -19.933 57.846 14.429 1.00 39.04 76 ARG B C 1
ATOM 2014 O O . ARG B 1 95 ? -20.243 58.080 13.257 1.00 38.94 76 ARG B O 1
ATOM 2022 N N . LEU B 1 96 ? -19.294 56.737 14.803 1.00 38.24 77 LEU B N 1
ATOM 2023 C CA . LEU B 1 96 ? -19.083 55.622 13.875 1.00 37.60 77 LEU B CA 1
ATOM 2024 C C . LEU B 1 96 ? -20.125 54.506 14.029 1.00 37.27 77 LEU B C 1
ATOM 2025 O O . LEU B 1 96 ? -20.435 53.824 13.057 1.00 36.80 77 LEU B O 1
ATOM 2030 N N . THR B 1 97 ? -20.658 54.315 15.241 1.00 36.81 78 THR B N 1
ATOM 2031 C CA . THR B 1 97 ? -21.610 53.219 15.496 1.00 36.77 78 THR B CA 1
ATOM 2032 C C . THR B 1 97 ? -22.848 53.288 14.612 1.00 36.97 78 THR B C 1
ATOM 2033 O O . THR B 1 97 ? -23.286 52.274 14.068 1.00 37.11 78 THR B O 1
ATOM 2037 N N . PHE B 1 98 ? -23.416 54.481 14.468 1.00 37.09 79 PHE B N 1
ATOM 2038 C CA . PHE B 1 98 ? -24.603 54.639 13.644 1.00 37.50 79 PHE B CA 1
ATOM 2039 C C . PHE B 1 98 ? -24.362 54.294 12.173 1.00 37.78 79 PHE B C 1
ATOM 2040 O O . PHE B 1 98 ? -25.131 53.519 11.603 1.00 37.59 79 PHE B O 1
ATOM 2048 N N . PRO B 1 99 ? -23.304 54.868 11.556 1.00 37.99 80 PRO B N 1
ATOM 2049 C CA . PRO B 1 99 ? -22.845 54.364 10.253 1.00 38.39 80 PRO B CA 1
ATOM 2050 C C . PRO B 1 99 ? -22.646 52.843 10.183 1.00 38.87 80 PRO B C 1
ATOM 2051 O O . PRO B 1 99 ? -23.051 52.232 9.191 1.00 38.98 80 PRO B O 1
ATOM 2055 N N . PHE B 1 100 ? -22.038 52.247 11.211 1.00 39.36 81 PHE B N 1
ATOM 2056 C CA . PHE B 1 100 ? -21.833 50.790 11.269 1.00 39.79 81 PHE B CA 1
ATOM 2057 C C . PHE B 1 100 ? -23.158 50.036 11.260 1.00 40.18 81 PHE B C 1
ATOM 2058 O O . PHE B 1 100 ? -23.305 49.022 10.568 1.00 40.22 81 PHE B O 1
ATOM 2066 N N . LEU B 1 101 ? -24.114 50.536 12.041 1.00 40.76 82 LEU B N 1
ATOM 2067 C CA . LEU B 1 101 ? -25.454 49.958 12.116 1.00 41.41 82 LEU B CA 1
ATOM 2068 C C . LEU B 1 101 ? -26.198 50.044 10.785 1.00 42.30 82 LEU B C 1
ATOM 2069 O O . LEU B 1 101 ? -26.978 49.150 10.452 1.00 42.73 82 LEU B O 1
ATOM 2074 N N . ASP B 1 102 ? -25.951 51.113 10.029 1.00 43.22 83 ASP B N 1
ATOM 2075 C CA . ASP B 1 102 ? -26.539 51.268 8.697 1.00 44.29 83 ASP B CA 1
ATOM 2076 C C . ASP B 1 102 ? -25.926 50.323 7.663 1.00 44.42 83 ASP B C 1
ATOM 2077 O O . ASP B 1 102 ? -26.456 50.191 6.563 1.00 44.59 83 ASP B O 1
ATOM 2082 N N . LEU B 1 103 ? -24.817 49.675 8.017 1.00 44.27 84 LEU B N 1
ATOM 2083 C CA . LEU B 1 103 ? -24.231 48.631 7.180 1.00 44.40 84 LEU B CA 1
ATOM 2084 C C . LEU B 1 103 ? -24.757 47.249 7.577 1.00 44.36 84 LEU B C 1
ATOM 2085 O O . LEU B 1 103 ? -24.275 46.228 7.081 1.00 44.61 84 LEU B O 1
ATOM 2090 N N . GLY B 1 104 ? -25.743 47.228 8.472 1.00 44.06 85 GLY B N 1
ATOM 2091 C CA . GLY B 1 104 ? -26.374 45.989 8.923 1.00 43.64 85 GLY B CA 1
ATOM 2092 C C . GLY B 1 104 ? -25.614 45.261 10.016 1.00 43.32 85 GLY B C 1
ATOM 2093 O O . GLY B 1 104 ? -26.029 44.188 10.453 1.00 43.35 85 GLY B O 1
ATOM 2094 N N . TRP B 1 105 ? -24.503 45.847 10.457 1.00 43.02 86 TRP B N 1
ATOM 2095 C CA . TRP B 1 105 ? -23.670 45.274 11.516 1.00 42.56 86 TRP B CA 1
ATOM 2096 C C . TRP B 1 105 ? -24.417 45.168 12.841 1.00 42.17 86 TRP B C 1
ATOM 2097 O O . TRP B 1 105 ? -25.268 46.006 13.156 1.00 42.31 86 TRP B O 1
ATOM 2108 N N . GLU B 1 106 ? -24.086 44.129 13.604 1.00 41.49 87 GLU B N 1
ATOM 2109 C CA . GLU B 1 106 ? -24.491 44.011 14.995 1.00 40.95 87 GLU B CA 1
ATOM 2110 C C . GLU B 1 106 ? -23.309 44.495 15.829 1.00 40.20 87 GLU B C 1
ATOM 2111 O O . GLU B 1 106 ? -22.233 43.894 15.792 1.00 40.13 87 GLU B O 1
ATOM 2117 N N . VAL B 1 107 ? -23.500 45.594 16.556 1.00 39.05 88 VAL B N 1
ATOM 2118 C CA . VAL B 1 107 ? -22.392 46.251 17.251 1.00 38.06 88 VAL B CA 1
ATOM 2119 C C . VAL B 1 107 ? -22.566 46.255 18.769 1.00 37.69 88 VAL B C 1
ATOM 2120 O O . VAL B 1 107 ? -23.604 46.664 19.290 1.00 37.31 88 VAL B O 1
ATOM 2124 N N . THR B 1 108 ? -21.541 45.772 19.464 1.00 37.41 89 THR B N 1
ATOM 2125 C CA . THR B 1 108 ? -21.388 46.026 20.891 1.00 37.17 89 THR B CA 1
ATOM 2126 C C . THR B 1 108 ? -20.498 47.260 21.024 1.00 37.03 89 THR B C 1
ATOM 2127 O O . THR B 1 108 ? -19.326 47.237 20.632 1.00 37.53 89 THR B O 1
ATOM 2131 N N . ALA B 1 109 ? -21.081 48.340 21.540 1.00 36.52 90 ALA B N 1
ATOM 2132 C CA . ALA B 1 109 ? -20.404 49.626 21.673 1.00 36.44 90 ALA B CA 1
ATOM 2133 C C . ALA B 1 109 ? -19.977 49.832 23.120 1.00 36.40 90 ALA B C 1
ATOM 2134 O O . ALA B 1 109 ? -20.820 49.888 24.022 1.00 36.13 90 ALA B O 1
ATOM 2136 N N . LEU B 1 110 ? -18.666 49.930 23.327 1.00 36.17 91 LEU B N 1
ATOM 2137 C CA . LEU B 1 110 ? -18.085 50.135 24.643 1.00 36.16 91 LEU B CA 1
ATOM 2138 C C . LEU B 1 110 ? -17.716 51.614 24.827 1.00 36.08 91 LEU B C 1
ATOM 2139 O O . LEU B 1 110 ? -17.012 52.177 24.005 1.00 35.99 91 LEU B O 1
ATOM 2144 N N . GLU B 1 111 ? -18.199 52.227 25.904 1.00 35.98 92 GLU B N 1
ATOM 2145 C CA . GLU B 1 111 ? -17.936 53.644 26.204 1.00 35.89 92 GLU B CA 1
ATOM 2146 C C . GLU B 1 111 ? -17.789 53.836 27.717 1.00 35.90 92 GLU B C 1
ATOM 2147 O O . GLU B 1 111 ? -18.582 53.294 28.481 1.00 35.47 92 GLU B O 1
ATOM 2153 N N . LEU B 1 112 ? -16.789 54.615 28.137 1.00 35.85 93 LEU B N 1
ATOM 2154 C CA . LEU B 1 112 ? -16.483 54.812 29.569 1.00 35.83 93 LEU B CA 1
ATOM 2155 C C . LEU B 1 112 ? -17.427 55.755 30.314 1.00 35.36 93 LEU B C 1
ATOM 2156 O O . LEU B 1 112 ? -17.820 55.477 31.448 1.00 35.20 93 LEU B O 1
ATOM 2161 N N . SER B 1 113 ? -17.782 56.865 29.678 1.00 34.91 94 SER B N 1
ATOM 2162 C CA . SER B 1 113 ? -18.491 57.945 30.350 1.00 34.54 94 SER B CA 1
ATOM 2163 C C . SER B 1 113 ? -20.001 57.745 30.508 1.00 34.22 94 SER B C 1
ATOM 2164 O O . SER B 1 113 ? -20.715 57.534 29.531 1.00 34.07 94 SER B O 1
ATOM 2167 N N . THR B 1 114 ? -20.478 57.880 31.741 1.00 33.90 95 THR B N 1
ATOM 2168 C CA . THR B 1 114 ? -21.914 57.887 32.031 1.00 33.73 95 THR B CA 1
ATOM 2169 C C . THR B 1 114 ? -22.654 58.963 31.221 1.00 33.79 95 THR B C 1
ATOM 2170 O O . THR B 1 114 ? -23.711 58.696 30.643 1.00 33.50 95 THR B O 1
ATOM 2174 N N . SER B 1 115 ? -22.090 60.171 31.183 1.00 33.57 96 SER B N 1
ATOM 2175 C CA . SER B 1 115 ? -22.714 61.299 30.490 1.00 33.99 96 SER B CA 1
ATOM 2176 C C . SER B 1 115 ? -22.808 61.079 28.971 1.00 33.58 96 SER B C 1
ATOM 2177 O O . SER B 1 115 ? -23.846 61.359 28.358 1.00 33.44 96 SER B O 1
ATOM 2180 N N . VAL B 1 116 ? -21.735 60.562 28.378 1.00 33.48 97 VAL B N 1
ATOM 2181 C CA . VAL B 1 116 ? -21.702 60.285 26.935 1.00 33.16 97 VAL B CA 1
ATOM 2182 C C . VAL B 1 116 ? -22.649 59.136 26.582 1.00 32.85 97 VAL B C 1
ATOM 2183 O O . VAL B 1 116 ? -23.386 59.219 25.608 1.00 32.62 97 VAL B O 1
ATOM 2187 N N . LEU B 1 117 ? -22.655 58.087 27.403 1.00 33.33 98 LEU B N 1
ATOM 2188 C CA . LEU B 1 117 ? -23.614 56.993 27.247 1.00 33.41 98 LEU B CA 1
ATOM 2189 C C . LEU B 1 117 ? -25.076 57.445 27.279 1.00 33.28 98 LEU B C 1
ATOM 2190 O O . LEU B 1 117 ? -25.909 56.871 26.582 1.00 33.18 98 LEU B O 1
ATOM 2195 N N . ALA B 1 118 ? -25.391 58.465 28.079 1.00 33.50 99 ALA B N 1
ATOM 2196 C CA . ALA B 1 118 ? -26.753 59.021 28.106 1.00 33.42 99 ALA B CA 1
ATOM 2197 C C . ALA B 1 118 ? -27.141 59.615 26.750 1.00 33.68 99 ALA B C 1
ATOM 2198 O O . ALA B 1 118 ? -28.260 59.406 26.280 1.00 33.60 99 ALA B O 1
ATOM 2200 N N . ALA B 1 119 ? -26.214 60.358 26.147 1.00 34.01 100 ALA B N 1
ATOM 2201 C CA . ALA B 1 119 ? -26.394 60.946 24.810 1.00 34.44 100 ALA B CA 1
ATOM 2202 C C . ALA B 1 119 ? -26.555 59.872 23.738 1.00 34.70 100 ALA B C 1
ATOM 2203 O O . ALA B 1 119 ? -27.389 60.006 22.838 1.00 35.03 100 ALA B O 1
ATOM 2205 N N . PHE B 1 120 ? -25.742 58.820 23.837 1.00 34.98 101 PHE B N 1
ATOM 2206 C CA . PHE B 1 120 ? -25.820 57.654 22.940 1.00 35.30 101 PHE B CA 1
ATOM 2207 C C . PHE B 1 120 ? -27.197 56.990 23.058 1.00 35.21 101 PHE B C 1
ATOM 2208 O O . PHE B 1 120 ? -27.877 56.743 22.054 1.00 34.31 101 PHE B O 1
ATOM 2216 N N . ARG B 1 121 ? -27.604 56.717 24.298 1.00 35.03 102 ARG B N 1
ATOM 2217 C CA . ARG B 1 121 ? -28.893 56.098 24.591 1.00 35.46 102 ARG B CA 1
ATOM 2218 C C . ARG B 1 121 ? -30.053 56.927 24.031 1.00 35.26 102 ARG B C 1
ATOM 2219 O O . ARG B 1 121 ? -30.982 56.369 23.434 1.00 35.22 102 ARG B O 1
ATOM 2227 N N . LYS B 1 122 ? -29.992 58.250 24.212 1.00 35.12 103 LYS B N 1
ATOM 2228 C CA . LYS B 1 122 ? -31.010 59.159 23.670 1.00 35.62 103 LYS B CA 1
ATOM 2229 C C . LYS B 1 122 ? -31.089 59.080 22.137 1.00 36.02 103 LYS B C 1
ATOM 2230 O O . LYS B 1 122 ? -32.183 58.980 21.567 1.00 35.74 103 LYS B O 1
ATOM 2236 N N . ARG B 1 123 ? -29.931 59.112 21.481 1.00 36.37 104 ARG B N 1
ATOM 2237 C CA . ARG B 1 123 ? -29.880 59.043 20.019 1.00 37.30 104 ARG B CA 1
ATOM 2238 C C . ARG B 1 123 ? -30.419 57.701 19.498 1.00 37.62 104 ARG B C 1
ATOM 2239 O O . ARG B 1 123 ? -31.105 57.662 18.471 1.00 37.48 104 ARG B O 1
ATOM 2247 N N . LEU B 1 124 ? -30.139 56.620 20.225 1.00 37.69 105 LEU B N 1
ATOM 2248 C CA . LEU B 1 124 ? -30.674 55.290 19.907 1.00 38.37 105 LEU B CA 1
ATOM 2249 C C . LEU B 1 124 ? -32.196 55.190 20.037 1.00 38.65 105 LEU B C 1
ATOM 2250 O O . LEU B 1 124 ? -32.840 54.469 19.269 1.00 38.86 105 LEU B O 1
ATOM 2255 N N . ALA B 1 125 ? -32.761 55.909 21.006 1.00 39.01 106 ALA B N 1
ATOM 2256 C CA . ALA B 1 125 ? -34.209 55.982 21.192 1.00 39.47 106 ALA B CA 1
ATOM 2257 C C . ALA B 1 125 ? -34.886 56.685 20.022 1.00 39.93 106 ALA B C 1
ATOM 2258 O O . ALA B 1 125 ? -36.052 56.414 19.715 1.00 40.36 106 ALA B O 1
ATOM 2260 N N . GLU B 1 126 ? -34.151 57.594 19.390 1.00 40.38 107 GLU B N 1
ATOM 2261 C CA . GLU B 1 126 ? -34.613 58.328 18.205 1.00 41.27 107 GLU B CA 1
ATOM 2262 C C . GLU B 1 126 ? -34.448 57.528 16.907 1.00 41.97 107 GLU B C 1
ATOM 2263 O O . GLU B 1 126 ? -35.047 57.868 15.884 1.00 42.05 107 GLU B O 1
ATOM 2269 N N . ALA B 1 127 ? -33.633 56.474 16.950 1.00 42.58 108 ALA B N 1
ATOM 2270 C CA . ALA B 1 127 ? -33.425 55.602 15.787 1.00 43.23 108 ALA B CA 1
ATOM 2271 C C . ALA B 1 127 ? -34.579 54.596 15.626 1.00 43.64 108 ALA B C 1
ATOM 2272 O O . ALA B 1 127 ? -35.310 54.342 16.579 1.00 43.44 108 ALA B O 1
ATOM 2274 N N . PRO B 1 128 ? -34.765 54.038 14.409 1.00 44.34 109 PRO B N 1
ATOM 2275 C CA . PRO B 1 128 ? -35.757 52.967 14.256 1.00 44.97 109 PRO B CA 1
ATOM 2276 C C . PRO B 1 128 ? -35.403 51.734 15.093 1.00 45.36 109 PRO B C 1
ATOM 2277 O O . PRO B 1 128 ? -34.227 51.512 15.4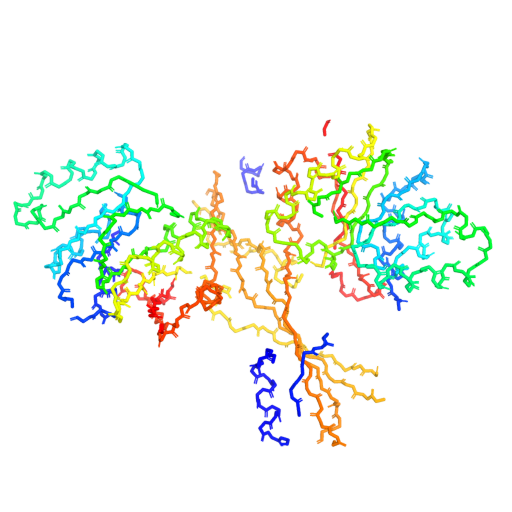03 1.00 45.26 109 PRO B O 1
ATOM 2281 N N . ALA B 1 129 ? -36.421 50.952 15.445 1.00 45.99 110 ALA B N 1
ATOM 2282 C CA . ALA B 1 129 ? -36.270 49.776 16.307 1.00 46.70 110 ALA B CA 1
ATOM 2283 C C . ALA B 1 129 ? -35.258 48.769 15.769 1.00 47.18 110 ALA B C 1
ATOM 2284 O O . ALA B 1 129 ? -34.507 48.173 16.537 1.00 47.34 110 ALA B O 1
ATOM 2286 N N . ASP B 1 130 ? -35.239 48.606 14.449 1.00 47.76 111 ASP B N 1
ATOM 2287 C CA . ASP B 1 130 ? -34.338 47.680 13.768 1.00 48.46 111 ASP B CA 1
ATOM 2288 C C . ASP B 1 130 ? -32.872 48.055 13.973 1.00 48.28 111 ASP B C 1
ATOM 2289 O O . ASP B 1 130 ? -32.011 47.181 14.092 1.00 48.50 111 ASP B O 1
ATOM 2294 N N . VAL B 1 131 ? -32.600 49.359 14.003 1.00 48.01 112 VAL B N 1
ATOM 2295 C CA . VAL B 1 131 ? -31.254 49.881 14.215 1.00 47.64 112 VAL B CA 1
ATOM 2296 C C . VAL B 1 131 ? -30.871 49.731 15.690 1.00 47.46 112 VAL B C 1
ATOM 2297 O O . VAL B 1 131 ? -29.841 49.134 16.014 1.00 47.51 112 VAL B O 1
ATOM 2301 N N . ARG B 1 132 ? -31.724 50.251 16.571 1.00 47.19 113 ARG B N 1
ATOM 2302 C CA . ARG B 1 132 ? -31.510 50.200 18.018 1.00 46.86 113 ARG B CA 1
ATOM 2303 C C . ARG B 1 132 ? -31.300 48.776 18.540 1.00 46.54 113 ARG B C 1
ATOM 2304 O O . ARG B 1 132 ? -30.433 48.548 19.385 1.00 46.42 113 ARG B O 1
ATOM 2312 N N . ASP B 1 133 ? -32.080 47.827 18.020 1.00 46.07 114 ASP B N 1
ATOM 2313 C CA . ASP B 1 133 ? -32.009 46.421 18.443 1.00 45.68 114 ASP B CA 1
ATOM 2314 C C . ASP B 1 133 ? -30.688 45.725 18.098 1.00 44.76 114 ASP B C 1
ATOM 2315 O O . ASP B 1 133 ? -30.371 44.679 18.666 1.00 44.89 114 ASP B O 1
ATOM 2320 N N . ARG B 1 134 ? -29.925 46.302 17.170 1.00 43.65 115 ARG B N 1
ATOM 2321 C CA . ARG B 1 134 ? -28.647 45.725 16.760 1.00 42.51 115 ARG B CA 1
ATOM 2322 C C . ARG B 1 134 ? -27.456 46.353 17.493 1.00 41.80 115 ARG B C 1
ATOM 2323 O O . ARG B 1 134 ? -26.305 45.998 17.239 1.00 41.66 115 ARG B O 1
ATOM 2331 N N . CYS B 1 135 ? -27.743 47.274 18.412 1.00 40.68 116 CYS B N 1
ATOM 2332 C CA . CYS B 1 135 ? -26.706 47.941 19.196 1.00 40.01 116 CYS B CA 1
ATOM 2333 C C . CYS B 1 135 ? -26.802 47.524 20.655 1.00 39.74 116 CYS B C 1
ATOM 2334 O O . CYS B 1 135 ? -27.871 47.604 21.261 1.00 39.94 116 CYS B O 1
ATOM 2337 N N . THR B 1 136 ? -25.686 47.058 21.204 1.00 39.27 117 THR B N 1
ATOM 2338 C CA . THR B 1 136 ? -25.588 46.758 22.627 1.00 38.98 117 THR B CA 1
ATOM 2339 C C . THR B 1 136 ? -24.596 47.739 23.254 1.00 39.14 117 THR B C 1
ATOM 2340 O O . THR B 1 136 ? -23.414 47.753 22.890 1.00 39.03 117 THR B O 1
ATOM 2344 N N . LEU B 1 137 ? -25.084 48.576 24.166 1.00 38.96 118 LEU B N 1
ATOM 2345 C CA . LEU B 1 137 ? -24.221 49.514 24.878 1.00 39.07 118 LEU B CA 1
ATOM 2346 C C . LEU B 1 137 ? -23.668 48.861 26.132 1.00 39.10 118 LEU B C 1
ATOM 2347 O O . LEU B 1 137 ? -24.415 48.247 26.899 1.00 39.03 118 LEU B O 1
ATOM 2352 N N . VAL B 1 138 ? -22.359 48.988 26.327 1.00 38.89 119 VAL B N 1
ATOM 2353 C CA . VAL B 1 138 ? -21.687 48.479 27.522 1.00 38.93 119 VAL B CA 1
ATOM 2354 C C . VAL B 1 138 ? -20.788 49.596 28.063 1.00 39.23 119 VAL B C 1
ATOM 2355 O O . VAL B 1 138 ? -20.027 50.203 27.301 1.00 38.50 119 VAL B O 1
ATOM 2359 N N . GLN B 1 139 ? -20.886 49.875 29.365 1.00 39.60 120 GLN B N 1
ATOM 2360 C CA . GLN B 1 139 ? -20.010 50.860 30.007 1.00 40.22 120 GLN B CA 1
ATOM 2361 C C . GLN B 1 139 ? -18.676 50.210 30.344 1.00 40.65 120 GLN B C 1
ATOM 2362 O O . GLN B 1 139 ? -18.636 49.154 30.977 1.00 40.60 120 GLN B O 1
ATOM 2368 N N . GLY B 1 140 ? -17.583 50.836 29.917 1.00 41.18 121 GLY B N 1
ATOM 2369 C CA . GLY B 1 140 ? -16.255 50.278 30.158 1.00 42.04 121 GLY B CA 1
ATOM 2370 C C . GLY B 1 140 ? -15.113 51.055 29.539 1.00 42.47 121 GLY B C 1
ATOM 2371 O O . GLY B 1 140 ? -15.331 51.979 28.755 1.00 42.16 121 GLY B O 1
ATOM 2372 N N . ASP B 1 141 ? -13.895 50.645 29.892 1.00 43.15 122 ASP B N 1
ATOM 2373 C CA . ASP B 1 141 ? -12.654 51.358 29.580 1.00 43.74 122 ASP B CA 1
ATOM 2374 C C . ASP B 1 141 ? -11.875 50.647 28.476 1.00 44.57 122 ASP B C 1
ATOM 2375 O O . ASP B 1 141 ? -11.488 49.486 28.636 1.00 43.98 122 ASP B O 1
ATOM 2388 N N . SER B 1 143 ? -8.859 50.851 27.539 1.00 46.13 124 SER B N 1
ATOM 2389 C CA . SER B 1 143 ? -7.504 50.456 27.934 1.00 45.94 124 SER B CA 1
ATOM 2390 C C . SER B 1 143 ? -7.465 49.318 28.968 1.00 46.05 124 SER B C 1
ATOM 2391 O O . SER B 1 143 ? -6.394 48.787 29.280 1.00 45.84 124 SER B O 1
ATOM 2394 N N . ALA B 1 144 ? -8.632 48.954 29.494 1.00 46.02 125 ALA B N 1
ATOM 2395 C CA . ALA B 1 144 ? -8.759 47.877 30.476 1.00 46.18 125 ALA B CA 1
ATOM 2396 C C . ALA B 1 144 ? -10.224 47.460 30.589 1.00 46.26 125 ALA B C 1
ATOM 2397 O O . ALA B 1 144 ? -10.999 48.067 31.335 1.00 45.80 125 ALA B O 1
ATOM 2399 N N . PHE B 1 145 ? -10.599 46.439 29.820 1.00 46.51 126 PHE B N 1
ATOM 2400 C CA . PHE B 1 145 ? -11.981 45.957 29.780 1.00 46.81 126 PHE B CA 1
ATOM 2401 C C . PHE B 1 145 ? -12.066 44.436 29.790 1.00 46.98 126 PHE B C 1
ATOM 2402 O O . PHE B 1 145 ? -11.142 43.747 29.343 1.00 47.07 126 PHE B O 1
ATOM 2410 N N . ALA B 1 146 ? -13.179 43.926 30.310 1.00 47.39 127 ALA B N 1
ATOM 2411 C CA . ALA B 1 146 ? -13.481 42.496 30.298 1.00 47.88 127 ALA B CA 1
ATOM 2412 C C . ALA B 1 146 ? -14.984 42.275 30.116 1.00 48.17 127 ALA B C 1
ATOM 2413 O O . ALA B 1 146 ? -15.793 42.703 30.943 1.00 48.23 127 ALA B O 1
ATOM 2415 N N . LEU B 1 147 ? -15.344 41.618 29.018 1.00 48.46 128 LEU B N 1
ATOM 2416 C CA . LEU B 1 147 ? -16.741 41.370 28.673 1.00 48.81 128 LEU B CA 1
ATOM 2417 C C . LEU B 1 147 ? -17.052 39.875 28.693 1.00 48.98 128 LEU B C 1
ATOM 2418 O O . LEU B 1 147 ? -18.206 39.472 28.515 1.00 49.12 128 LEU B O 1
ATOM 2423 N N . ASP B 1 148 ? -16.010 39.068 28.905 1.00 49.33 129 ASP B N 1
ATOM 2424 C CA . ASP B 1 148 ? -16.086 37.595 28.927 1.00 49.46 129 ASP B CA 1
ATOM 2425 C C . ASP B 1 148 ? -16.469 36.959 27.584 1.00 49.35 129 ASP B C 1
ATOM 2426 O O . ASP B 1 148 ? -16.431 35.732 27.435 1.00 49.69 129 ASP B O 1
ATOM 2431 N N . LYS B 1 149 ? -16.832 37.798 26.619 1.00 48.96 130 LYS B N 1
ATOM 2432 C CA . LYS B 1 149 ? -17.195 37.354 25.279 1.00 48.47 130 LYS B CA 1
ATOM 2433 C C . LYS B 1 149 ? -16.050 37.671 24.330 1.00 47.91 130 LYS B C 1
ATOM 2434 O O . LYS B 1 149 ? -15.374 38.690 24.475 1.00 48.02 130 LYS B O 1
ATOM 2440 N N . ARG B 1 150 ? -15.835 36.790 23.361 1.00 47.16 131 ARG B N 1
ATOM 2441 C CA . ARG B 1 150 ? -14.900 37.064 22.279 1.00 46.38 131 ARG B CA 1
ATOM 2442 C C . ARG B 1 150 ? -15.664 37.483 21.025 1.00 45.72 131 ARG B C 1
ATOM 2443 O O . ARG B 1 150 ? -16.867 37.226 20.903 1.00 45.38 131 ARG B O 1
ATOM 2451 N N . PHE B 1 151 ? -14.958 38.143 20.111 1.00 44.94 132 PHE B N 1
ATOM 2452 C CA . PHE B 1 151 ? -15.569 38.750 18.932 1.00 44.19 132 PHE B CA 1
ATOM 2453 C C . PHE B 1 151 ? -14.767 38.437 17.675 1.00 43.72 132 PHE B C 1
ATOM 2454 O O . PHE B 1 151 ? -13.548 38.256 17.734 1.00 43.59 132 PHE B O 1
ATOM 2462 N N . GLY B 1 152 ? -15.464 38.389 16.542 1.00 43.16 133 GLY B N 1
ATOM 2463 C CA . GLY B 1 152 ? -14.832 38.190 15.239 1.00 42.36 133 GLY B CA 1
ATOM 2464 C C . GLY B 1 152 ? -14.096 39.423 14.750 1.00 41.78 133 GLY B C 1
ATOM 2465 O O . GLY B 1 152 ? -13.082 39.315 14.056 1.00 41.81 133 GLY B O 1
ATOM 2466 N N . THR B 1 153 ? -14.613 40.592 15.122 1.00 40.98 134 THR B N 1
ATOM 2467 C CA . THR B 1 153 ? -14.052 41.876 14.715 1.00 40.25 134 THR B CA 1
ATOM 2468 C C . THR B 1 153 ? -14.012 42.845 15.898 1.00 39.68 134 THR B C 1
ATOM 2469 O O . THR B 1 153 ? -15.001 42.978 16.621 1.00 39.43 134 THR B O 1
ATOM 2473 N N . VAL B 1 154 ? -12.865 43.502 16.092 1.00 39.06 135 VAL B N 1
ATOM 2474 C CA . VAL B 1 154 ? -12.714 44.561 17.096 1.00 38.71 135 VAL B CA 1
ATOM 2475 C C . VAL B 1 154 ? -12.231 45.845 16.413 1.00 38.53 135 VAL B C 1
ATOM 2476 O O . VAL B 1 154 ? -11.261 45.818 15.650 1.00 38.63 135 VAL B O 1
ATOM 2480 N N . VAL B 1 155 ? -12.917 46.955 16.702 1.00 37.93 136 VAL B N 1
ATOM 2481 C CA . VAL B 1 155 ? -12.718 48.240 16.026 1.00 37.68 136 VAL B CA 1
ATOM 2482 C C . VAL B 1 155 ? -12.391 49.382 17.005 1.00 36.79 136 VAL B C 1
ATOM 2483 O O . VAL B 1 155 ? -12.989 49.476 18.076 1.00 36.48 136 VAL B O 1
ATOM 2487 N N . ILE B 1 156 ? -11.432 50.232 16.628 1.00 35.90 137 ILE B N 1
ATOM 2488 C CA . ILE B 1 156 ? -11.151 51.483 17.346 1.00 35.37 137 ILE B CA 1
ATOM 2489 C C . ILE B 1 156 ? -10.769 52.631 16.387 1.00 35.13 137 ILE B C 1
ATOM 2490 O O . ILE B 1 156 ? -10.037 52.434 15.421 1.00 34.95 137 ILE B O 1
ATOM 2495 N N . SER B 1 157 ? -11.273 53.823 16.682 1.00 34.91 138 SER B N 1
ATOM 2496 C CA . SER B 1 157 ? -11.075 54.995 15.843 1.00 35.15 138 SER B CA 1
ATOM 2497 C C . SER B 1 157 ? -9.871 55.825 16.285 1.00 34.85 138 SER B C 1
ATOM 2498 O O . SER B 1 157 ? -9.480 55.778 17.452 1.00 34.80 138 SER B O 1
ATOM 2501 N N . SER B 1 158 ? -9.309 56.593 15.352 1.00 34.83 139 SER B N 1
ATOM 2502 C CA . SER B 1 158 ? -8.106 57.414 15.592 1.00 35.02 139 SER B CA 1
ATOM 2503 C C . SER B 1 158 ? -8.187 58.301 16.834 1.00 35.29 139 SER B C 1
ATOM 2504 O O . SER B 1 158 ? -7.265 58.322 17.658 1.00 34.98 139 SER B O 1
ATOM 2507 N N . GLY B 1 159 ? -9.291 59.035 16.964 1.00 35.26 140 GLY B N 1
ATOM 2508 C CA . GLY B 1 159 ? -9.469 59.947 18.090 1.00 35.36 140 GLY B CA 1
ATOM 2509 C C . GLY B 1 159 ? -9.376 59.228 19.419 1.00 35.43 140 GLY B C 1
ATOM 2510 O O . GLY B 1 159 ? -8.835 59.765 20.386 1.00 36.05 140 GLY B O 1
ATOM 2511 N N . SER B 1 160 ? -9.889 58.004 19.453 1.00 35.24 141 SER B N 1
ATOM 2512 C CA . SER B 1 160 ? -9.904 57.187 20.658 1.00 35.09 141 SER B CA 1
ATOM 2513 C C . SER B 1 160 ? -8.538 56.652 21.075 1.00 34.76 141 SER B C 1
ATOM 2514 O O . SER B 1 160 ? -8.168 56.743 22.242 1.00 34.04 141 SER B O 1
ATOM 2517 N N . ILE B 1 161 ? -7.799 56.059 20.138 1.00 34.22 142 ILE B N 1
ATOM 2518 C CA . ILE B 1 161 ? -6.484 55.522 20.490 1.00 34.12 142 ILE B CA 1
ATOM 2519 C C . ILE B 1 161 ? -5.512 56.651 20.863 1.00 34.09 142 ILE B C 1
ATOM 2520 O O . ILE B 1 161 ? -4.709 56.516 21.796 1.00 33.97 142 ILE B O 1
ATOM 2525 N N . ASN B 1 162 ? -5.625 57.778 20.168 1.00 33.79 143 ASN B N 1
ATOM 2526 C CA . ASN B 1 162 ? -4.791 58.936 20.472 1.00 34.36 143 ASN B CA 1
ATOM 2527 C C . ASN B 1 162 ? -5.054 59.594 21.846 1.00 34.53 143 ASN B C 1
ATOM 2528 O O . ASN B 1 162 ? -4.288 60.466 22.269 1.00 34.80 143 ASN B O 1
ATOM 2533 N N . GLU B 1 163 ? -6.123 59.174 22.534 1.00 35.19 144 GLU B N 1
ATOM 2534 C CA A GLU B 1 163 ? -6.389 59.621 23.906 0.50 35.60 144 GLU B CA 1
ATOM 2535 C CA B GLU B 1 163 ? -6.386 59.628 23.904 0.50 35.35 144 GLU B CA 1
ATOM 2536 C C . GLU B 1 163 ? -5.547 58.847 24.924 1.00 35.44 144 GLU B C 1
ATOM 2537 O O . GLU B 1 163 ? -5.415 59.256 26.075 1.00 35.24 144 GLU B O 1
ATOM 2548 N N . LEU B 1 164 ? -4.984 57.718 24.501 1.00 35.19 145 LEU B N 1
ATOM 2549 C CA . LEU B 1 164 ? -4.219 56.854 25.402 1.00 35.20 145 LEU B CA 1
ATOM 2550 C C . LEU B 1 164 ? -2.719 57.120 25.344 1.00 35.18 145 LEU B C 1
ATOM 2551 O O . LEU B 1 164 ? -2.157 57.319 24.263 1.00 34.94 145 LEU B O 1
ATOM 2556 N N . ASP B 1 165 ? -2.086 57.130 26.514 1.00 34.87 146 ASP B N 1
ATOM 2557 C CA . ASP B 1 165 ? -0.628 57.174 26.597 1.00 35.04 146 ASP B CA 1
ATOM 2558 C C . ASP B 1 165 ? -0.003 55.802 26.305 1.00 35.35 146 ASP B C 1
ATOM 2559 O O . ASP B 1 165 ? -0.710 54.821 26.052 1.00 34.73 146 ASP B O 1
ATOM 2564 N N . GLU B 1 166 ? 1.323 55.748 26.364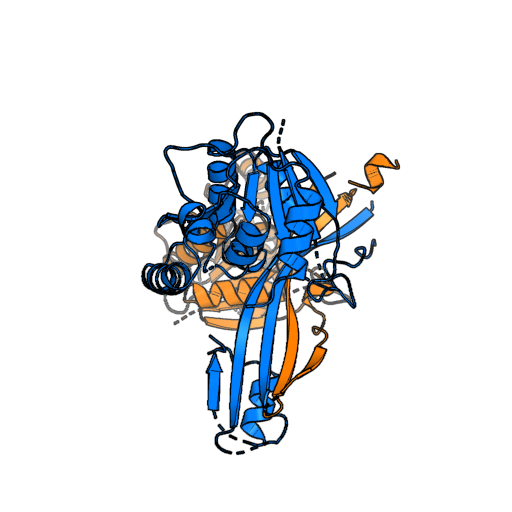 1.00 35.55 147 GLU B N 1
ATOM 2565 C CA . GLU B 1 166 ? 2.095 54.552 26.033 1.00 36.64 147 GLU B CA 1
ATOM 2566 C C . GLU B 1 166 ? 1.626 53.301 26.783 1.00 35.96 147 GLU B C 1
ATOM 2567 O O . GLU B 1 166 ? 1.335 52.270 26.165 1.00 35.52 147 GLU B O 1
ATOM 2573 N N . ALA B 1 167 ? 1.557 53.406 28.112 1.00 35.79 148 ALA B N 1
ATOM 2574 C CA . ALA B 1 167 ? 1.159 52.300 28.979 1.00 36.12 148 ALA B CA 1
ATOM 2575 C C . ALA B 1 167 ? -0.280 51.864 28.742 1.00 36.12 148 ALA B C 1
ATOM 2576 O O . ALA B 1 167 ? -0.570 50.668 28.697 1.00 36.83 148 ALA B O 1
ATOM 2578 N N . ASP B 1 168 ? -1.180 52.831 28.590 1.00 36.19 149 ASP B N 1
ATOM 2579 C CA . ASP B 1 168 ? -2.595 52.534 28.349 1.00 36.49 149 ASP B CA 1
ATOM 2580 C C . ASP B 1 168 ? -2.849 51.892 26.986 1.00 36.07 149 ASP B C 1
ATOM 2581 O O . ASP B 1 168 ? -3.779 51.102 26.846 1.00 36.29 149 ASP B O 1
ATOM 2586 N N . ARG B 1 169 ? -2.028 52.227 25.989 1.00 36.00 150 ARG B N 1
ATOM 2587 C CA . ARG B 1 169 ? -2.119 51.565 24.679 1.00 35.90 150 ARG B CA 1
ATOM 2588 C C . ARG B 1 169 ? -1.752 50.082 24.774 1.00 36.44 150 ARG B C 1
ATOM 2589 O O . ARG B 1 169 ? -2.391 49.249 24.137 1.00 36.43 150 ARG B O 1
ATOM 2597 N N . ARG B 1 170 ? -0.741 49.756 25.581 1.00 36.78 151 ARG B N 1
ATOM 2598 C CA . ARG B 1 170 ? -0.398 48.358 25.865 1.00 37.86 151 ARG B CA 1
ATOM 2599 C C . ARG B 1 170 ? -1.555 47.626 26.540 1.00 38.25 151 ARG B C 1
ATOM 2600 O O . ARG B 1 170 ? -1.834 46.469 26.222 1.00 38.47 151 ARG B O 1
ATOM 2608 N N . GLY B 1 171 ? -2.219 48.305 27.475 1.00 38.55 152 GLY B N 1
ATOM 2609 C CA . GLY B 1 171 ? -3.433 47.783 28.100 1.00 39.10 152 GLY B CA 1
ATOM 2610 C C . GLY B 1 171 ? -4.508 47.475 27.072 1.00 39.13 152 GLY B C 1
ATOM 2611 O O . GLY B 1 171 ? -5.117 46.401 27.106 1.00 39.42 152 GLY B O 1
ATOM 2612 N N . LEU B 1 172 ? -4.735 48.426 26.165 1.00 38.79 153 LEU B N 1
ATOM 2613 C CA . LEU B 1 172 ? -5.638 48.260 25.025 1.00 38.62 153 LEU B CA 1
ATOM 2614 C C . LEU B 1 172 ? -5.318 47.034 24.166 1.00 38.83 153 LEU B C 1
ATOM 2615 O O . LEU B 1 172 ? -6.211 46.239 23.889 1.00 39.00 153 LEU B O 1
ATOM 2620 N N . TYR B 1 173 ? -4.059 46.896 23.739 1.00 38.77 154 TYR B N 1
ATOM 2621 C CA . TYR B 1 173 ? -3.654 45.795 22.861 1.00 39.05 154 TYR B CA 1
ATOM 2622 C C . TYR B 1 173 ? -3.875 44.444 23.537 1.00 39.53 154 TYR B C 1
ATOM 2623 O O . TYR B 1 173 ? -4.386 43.509 22.913 1.00 39.32 154 TYR B O 1
ATOM 2632 N N . ALA B 1 174 ? -3.495 44.362 24.812 1.00 40.24 155 ALA B N 1
ATOM 2633 C CA . ALA B 1 174 ? -3.665 43.149 25.614 1.00 41.01 155 ALA B CA 1
ATOM 2634 C C . ALA B 1 174 ? -5.137 42.806 25.846 1.00 41.44 155 ALA B C 1
ATOM 2635 O O . ALA B 1 174 ? -5.524 41.638 25.765 1.00 41.77 155 ALA B O 1
ATOM 2637 N N . SER B 1 175 ? -5.952 43.822 26.126 1.00 41.83 156 SER B N 1
ATOM 2638 C CA . SER B 1 175 ? -7.393 43.641 26.278 1.00 42.40 156 SER B CA 1
ATOM 2639 C C . SER B 1 175 ? -8.043 43.101 24.997 1.00 42.62 156 SER B C 1
ATOM 2640 O O . SER B 1 175 ? -8.850 42.175 25.053 1.00 42.61 156 SER B O 1
ATOM 2643 N N . VAL B 1 176 ? -7.676 43.677 23.853 1.00 42.97 157 VAL B N 1
ATOM 2644 C CA . VAL B 1 176 ? -8.173 43.232 22.541 1.00 43.49 157 VAL B CA 1
ATOM 2645 C C . VAL B 1 176 ? -7.818 41.766 22.268 1.00 44.16 157 VAL B C 1
ATOM 2646 O O . VAL B 1 176 ? -8.652 40.994 21.779 1.00 44.14 157 VAL B O 1
ATOM 2650 N N . ARG B 1 177 ? -6.578 41.407 22.596 1.00 44.87 158 ARG B N 1
ATOM 2651 C CA . ARG B 1 177 ? -6.060 40.044 22.501 1.00 45.75 158 ARG B CA 1
ATOM 2652 C C . ARG B 1 177 ? -7.000 39.029 23.169 1.00 45.83 158 ARG B C 1
ATOM 2653 O O . ARG B 1 177 ? -7.226 37.938 22.643 1.00 45.88 158 ARG B O 1
ATOM 2661 N N . GLU B 1 178 ? -7.555 39.411 24.318 1.00 46.04 159 GLU B N 1
ATOM 2662 C CA . GLU B 1 178 ? -8.417 38.537 25.114 1.00 46.28 159 GLU B CA 1
ATOM 2663 C C . GLU B 1 178 ? -9.863 38.501 24.617 1.00 46.31 159 GLU B C 1
ATOM 2664 O O . GLU B 1 178 ? -10.650 37.653 25.043 1.00 46.39 159 GLU B O 1
ATOM 2670 N N . HIS B 1 179 ? -10.202 39.419 23.715 1.00 46.17 160 HIS B N 1
ATOM 2671 C CA . HIS B 1 179 ? -11.565 39.541 23.205 1.00 46.16 160 HIS B CA 1
ATOM 2672 C C . HIS B 1 179 ? -11.677 39.205 21.718 1.00 45.96 160 HIS B C 1
ATOM 2673 O O . HIS B 1 179 ? -12.735 39.386 21.115 1.00 46.03 160 HIS B O 1
ATOM 2680 N N . LEU B 1 180 ? -10.583 38.718 21.138 1.00 45.70 161 LEU B N 1
ATOM 2681 C CA . LEU B 1 180 ? -10.578 38.263 19.754 1.00 45.70 161 LEU B CA 1
ATOM 2682 C C . LEU B 1 180 ? -10.727 36.749 19.681 1.00 45.71 161 LEU B C 1
ATOM 2683 O O . LEU B 1 180 ? -9.983 36.012 20.336 1.00 45.54 161 LEU B O 1
ATOM 2688 N N . GLU B 1 181 ? -11.689 36.293 18.884 1.00 45.70 162 GLU B N 1
ATOM 2689 C CA . GLU B 1 181 ? -11.827 34.872 18.585 1.00 45.81 162 GLU B CA 1
ATOM 2690 C C . GLU B 1 181 ? -10.670 34.446 17.669 1.00 45.44 162 GLU B C 1
ATOM 2691 O O . GLU B 1 181 ? -10.020 35.309 17.067 1.00 45.34 162 GLU B O 1
ATOM 2697 N N . PRO B 1 182 ? -10.384 33.125 17.583 1.00 45.13 163 PRO B N 1
ATOM 2698 C CA . PRO B 1 182 ? -9.318 32.674 16.683 1.00 44.87 163 PRO B CA 1
ATOM 2699 C C . PRO B 1 182 ? -9.511 33.200 15.260 1.00 44.51 163 PRO B C 1
ATOM 2700 O O . PRO B 1 182 ? -10.604 33.093 14.701 1.00 44.60 163 PRO B O 1
ATOM 2704 N N . GLY B 1 183 ? -8.457 33.790 14.700 1.00 44.08 164 GLY B N 1
ATOM 2705 C CA . GLY B 1 183 ? -8.513 34.379 13.362 1.00 43.55 164 GLY B CA 1
ATOM 2706 C C . GLY B 1 183 ? -9.296 35.682 13.282 1.00 43.05 164 GLY B C 1
ATOM 2707 O O . GLY B 1 183 ? -9.578 36.173 12.187 1.00 43.03 164 GLY B O 1
ATOM 2708 N N . GLY B 1 184 ? -9.648 36.239 14.440 1.00 42.56 165 GLY B N 1
ATOM 2709 C CA . GLY B 1 184 ? -10.376 37.506 14.516 1.00 41.84 165 GLY B CA 1
ATOM 2710 C C . GLY B 1 184 ? 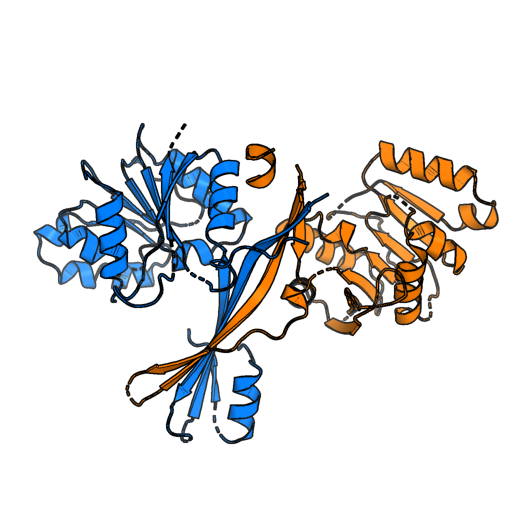-9.551 38.690 14.047 1.00 41.32 165 GLY B C 1
ATOM 2711 O O . GLY B 1 184 ? -8.321 38.617 13.989 1.00 41.38 165 GLY B O 1
ATOM 2712 N N . LYS B 1 185 ? -10.229 39.787 13.721 1.00 40.77 166 LYS B N 1
ATOM 2713 C CA . LYS B 1 185 ? -9.567 40.964 13.163 1.00 40.24 166 LYS B CA 1
ATOM 2714 C C . LYS B 1 185 ? -9.644 42.184 14.087 1.00 39.33 166 LYS B C 1
ATOM 2715 O O . LYS B 1 185 ? -10.714 42.525 14.588 1.00 39.21 166 LYS B O 1
ATOM 2721 N N . PHE B 1 186 ? -8.496 42.822 14.308 1.00 38.52 167 PHE B N 1
ATOM 2722 C CA . PHE B 1 186 ? -8.416 44.078 15.060 1.00 37.72 167 PHE B CA 1
ATOM 2723 C C . PHE B 1 186 ? -8.142 45.211 14.074 1.00 36.95 167 PHE B C 1
ATOM 2724 O O . PHE B 1 186 ? -7.088 45.253 13.440 1.00 36.96 167 PHE B O 1
ATOM 2732 N N . LEU B 1 187 ? -9.108 46.112 13.939 1.00 36.09 168 LEU B N 1
ATOM 2733 C CA . LEU B 1 187 ? -9.039 47.181 12.952 1.00 35.44 168 LEU B CA 1
ATOM 2734 C C . LEU B 1 187 ? -8.913 48.530 13.626 1.00 35.21 168 LEU B C 1
ATOM 2735 O O . LEU B 1 187 ? -9.646 48.824 14.573 1.00 34.86 168 LEU B O 1
ATOM 2740 N N . LEU B 1 188 ? -7.986 49.344 13.123 1.00 34.49 169 LEU B N 1
ATOM 2741 C CA . LEU B 1 188 ? -7.727 50.669 13.678 1.00 34.26 169 LEU B CA 1
ATOM 2742 C C . LEU B 1 188 ? -7.693 51.717 12.572 1.00 34.10 169 LEU B C 1
ATOM 2743 O O . LEU B 1 188 ? -7.157 51.461 11.496 1.00 33.55 169 LEU B O 1
ATOM 2748 N N . SER B 1 189 ? -8.257 52.894 12.839 1.00 33.71 170 SER B N 1
ATOM 2749 C CA . SER B 1 189 ? -8.017 54.049 11.976 1.00 33.40 170 SER B CA 1
ATOM 2750 C C . SER B 1 189 ? -7.046 54.960 12.709 1.00 33.64 170 SER B C 1
ATOM 2751 O O . SER B 1 189 ? -7.106 55.071 13.945 1.00 33.21 170 SER B O 1
ATOM 2754 N N . LEU B 1 190 ? -6.135 55.579 11.955 1.00 33.44 171 LEU B N 1
ATOM 2755 C CA . LEU B 1 190 ? -5.066 56.390 12.533 1.00 34.03 171 LEU B CA 1
ATOM 2756 C C . LEU B 1 190 ? -4.802 57.627 11.683 1.00 34.26 171 LEU B C 1
ATOM 2757 O O . LEU B 1 190 ? -4.390 57.512 10.524 1.00 34.03 171 LEU B O 1
ATOM 2762 N N . ALA B 1 191 ? -5.042 58.800 12.268 1.00 34.56 172 ALA B N 1
ATOM 2763 C CA . ALA B 1 191 ? -4.771 60.076 11.610 1.00 34.86 172 ALA B CA 1
ATOM 2764 C C . ALA B 1 191 ? -3.307 60.166 11.183 1.00 35.57 172 ALA B C 1
ATOM 2765 O O . ALA B 1 191 ? -2.407 59.799 11.938 1.00 34.80 172 ALA B O 1
ATOM 2775 N N . SER B 1 193 ? -0.505 62.759 9.804 1.00 36.57 174 SER B N 1
ATOM 2776 C CA . SER B 1 193 ? -0.063 64.131 9.572 1.00 36.16 174 SER B CA 1
ATOM 2777 C C . SER B 1 193 ? 0.889 64.218 8.383 1.00 36.04 174 SER B C 1
ATOM 2778 O O . SER B 1 193 ? 1.333 63.198 7.855 1.00 35.52 174 SER B O 1
ATOM 2781 N N . GLU B 1 194 ? 1.202 65.447 7.983 1.00 36.46 175 GLU B N 1
ATOM 2782 C CA . GLU B 1 194 ? 2.158 65.705 6.907 1.00 37.43 175 GLU B CA 1
ATOM 2783 C C . GLU B 1 194 ? 3.520 65.099 7.230 1.00 37.08 175 GLU B C 1
ATOM 2784 O O . GLU B 1 194 ? 4.160 64.506 6.365 1.00 36.93 175 GLU B O 1
ATOM 2790 N N . ALA B 1 195 ? 3.948 65.246 8.483 1.00 37.07 176 ALA B N 1
ATOM 2791 C CA . ALA B 1 195 ? 5.217 64.681 8.942 1.00 36.86 176 ALA B CA 1
ATOM 2792 C C . ALA B 1 195 ? 5.209 63.153 8.922 1.00 37.02 176 ALA B C 1
ATOM 2793 O O . ALA B 1 195 ? 6.200 62.533 8.536 1.00 37.36 176 ALA B O 1
ATOM 2795 N N . ALA B 1 196 ? 4.084 62.553 9.310 1.00 37.14 177 ALA B N 1
ATOM 2796 C CA . ALA B 1 196 ? 3.949 61.093 9.336 1.00 37.68 177 ALA B CA 1
ATOM 2797 C C . ALA B 1 196 ? 3.940 60.448 7.944 1.00 38.18 177 ALA B C 1
ATOM 2798 O O . ALA B 1 196 ? 4.418 59.323 7.777 1.00 38.40 177 ALA B O 1
ATOM 2800 N N . GLU B 1 197 ? 3.387 61.146 6.959 1.00 39.08 178 GLU B N 1
ATOM 2801 C CA . GLU B 1 197 ? 3.300 60.594 5.607 1.00 40.27 178 GLU B CA 1
ATOM 2802 C C . GLU B 1 197 ? 4.568 60.762 4.767 1.00 40.66 178 GLU B C 1
ATOM 2803 O O . GLU B 1 197 ? 4.815 59.983 3.837 1.00 41.73 178 GLU B O 1
ATOM 2809 N N . SER B 1 198 ? 5.362 61.778 5.091 1.00 40.95 179 SER B N 1
ATOM 2810 C CA . SER B 1 198 ? 6.542 62.131 4.299 1.00 41.39 179 SER B CA 1
ATOM 2811 C C . SER B 1 198 ? 7.700 61.157 4.482 1.00 41.45 179 SER B C 1
ATOM 2812 O O . SER B 1 198 ? 7.874 60.571 5.562 1.00 41.21 179 SER B O 1
ATOM 2815 N N . GLU B 1 199 ? 8.490 60.988 3.421 1.00 41.42 180 GLU B N 1
ATOM 2816 C CA A GLU B 1 199 ? 9.700 60.187 3.495 0.50 41.55 180 GLU B CA 1
ATOM 2817 C CA B GLU B 1 199 ? 9.707 60.189 3.496 0.50 41.64 180 GLU B CA 1
ATOM 2818 C C . GLU B 1 199 ? 10.765 60.963 4.277 1.00 41.76 180 GLU B C 1
ATOM 2819 O O . GLU B 1 199 ? 11.056 62.119 3.951 1.00 41.16 180 GLU B O 1
ATOM 2830 N N . PRO B 1 200 ? 11.335 60.339 5.331 1.00 42.33 181 PRO B N 1
ATOM 2831 C CA . PRO B 1 200 ? 12.360 61.037 6.115 1.00 43.31 181 PRO B CA 1
ATOM 2832 C C . PRO B 1 200 ? 13.595 61.378 5.281 1.00 44.37 181 PRO B C 1
ATOM 2833 O O . PRO B 1 200 ? 14.033 60.567 4.466 1.00 44.39 181 PRO B O 1
ATOM 2837 N N . LEU B 1 201 ? 14.135 62.575 5.485 1.00 45.83 182 LEU B N 1
ATOM 2838 C CA . LEU B 1 201 ? 15.367 62.985 4.828 1.00 47.53 182 LEU B CA 1
ATOM 2839 C C . LEU B 1 201 ? 16.561 62.244 5.429 1.00 48.62 182 LEU B C 1
ATOM 2840 O O . LEU B 1 201 ? 16.843 62.353 6.629 1.00 48.76 182 LEU B O 1
ATOM 2845 N N . GLU B 1 202 ? 17.238 61.477 4.581 1.00 49.73 183 GLU B N 1
ATOM 2846 C CA . GLU B 1 202 ? 18.412 60.705 4.968 1.00 51.30 183 GLU B CA 1
ATOM 2847 C C . GLU B 1 202 ? 19.661 61.574 4.831 1.00 51.53 183 GLU B C 1
ATOM 2848 O O . GLU B 1 202 ? 19.870 62.211 3.792 1.00 51.42 183 GLU B O 1
ATOM 2854 N N . ARG B 1 203 ? 20.482 61.604 5.879 1.00 52.07 184 ARG B N 1
ATOM 2855 C CA . ARG B 1 203 ? 21.703 62.417 5.877 1.00 52.96 184 ARG B CA 1
ATOM 2856 C C . ARG B 1 203 ? 22.976 61.574 6.006 1.00 53.30 184 ARG B C 1
ATOM 2857 O O . ARG B 1 203 ? 23.071 60.707 6.877 1.00 53.09 184 ARG B O 1
ATOM 2865 N N . LYS B 1 204 ? 23.939 61.844 5.123 1.00 54.01 185 LYS B N 1
ATOM 2866 C CA . LYS B 1 204 ? 25.196 61.094 5.025 1.00 54.95 185 LYS B CA 1
ATOM 2867 C C . LYS B 1 204 ? 26.345 61.775 5.765 1.00 55.32 185 LYS B C 1
ATOM 2868 O O . LYS B 1 204 ? 26.457 63.005 5.759 1.00 55.46 185 LYS B O 1
ATOM 2874 N N . GLN B 1 205 ? 27.205 60.965 6.378 1.00 55.77 186 GLN B N 1
ATOM 2875 C CA . GLN B 1 205 ? 28.467 61.440 6.949 1.00 56.24 186 GLN B CA 1
ATOM 2876 C C . GLN B 1 205 ? 29.598 60.455 6.667 1.00 56.19 186 GLN B C 1
ATOM 2877 O O . GLN B 1 205 ? 29.467 59.256 6.926 1.00 55.95 186 GLN B O 1
ATOM 2883 N N . GLU B 1 206 ? 30.700 60.971 6.129 1.00 56.37 187 GLU B N 1
ATOM 2884 C CA . GLU B 1 206 ? 31.914 60.181 5.934 1.00 56.61 187 GLU B CA 1
ATOM 2885 C C . GLU B 1 206 ? 32.811 60.369 7.153 1.00 56.57 187 GLU B C 1
ATOM 2886 O O . GLU B 1 206 ? 33.147 61.499 7.514 1.00 56.64 187 GLU B O 1
ATOM 2892 N N . LEU B 1 207 ? 33.185 59.265 7.793 1.00 56.60 188 LEU B N 1
ATOM 2893 C CA . LEU B 1 207 ? 34.024 59.326 8.995 1.00 56.64 188 LEU B CA 1
ATOM 2894 C C . LEU B 1 207 ? 35.084 58.218 9.062 1.00 56.57 188 LEU B C 1
ATOM 2895 O O . LEU B 1 207 ? 34.823 57.083 8.655 1.00 56.49 188 LEU B O 1
ATOM 2900 N N . PRO B 1 208 ? 36.290 58.554 9.568 1.00 56.60 189 PRO B N 1
ATOM 2901 C CA . PRO B 1 208 ? 37.382 57.585 9.694 1.00 56.54 189 PRO B CA 1
ATOM 2902 C C . PRO B 1 208 ? 37.176 56.624 10.864 1.00 56.49 189 PRO B C 1
ATOM 2903 O O . PRO B 1 208 ? 36.823 57.056 11.963 1.00 56.45 189 PRO B O 1
ATOM 2907 N N . ARG B 1 213 ? 40.246 52.802 8.795 1.00 49.09 194 ARG B N 1
ATOM 2908 C CA . ARG B 1 213 ? 39.122 52.412 7.951 1.00 49.13 194 ARG B CA 1
ATOM 2909 C C . ARG B 1 213 ? 38.074 53.520 7.868 1.00 48.94 194 ARG B C 1
ATOM 2910 O O . ARG B 1 213 ? 37.681 54.098 8.885 1.00 49.07 194 ARG B O 1
ATOM 2918 N N . ARG B 1 214 ? 37.630 53.804 6.648 1.00 48.76 195 ARG B N 1
ATOM 2919 C CA . ARG B 1 214 ? 36.575 54.788 6.417 1.00 48.56 195 ARG B CA 1
ATOM 2920 C C . ARG B 1 214 ? 35.192 54.146 6.449 1.00 48.10 195 ARG B C 1
ATOM 2921 O O . ARG B 1 214 ? 34.984 53.056 5.910 1.00 47.84 195 ARG B O 1
ATOM 2929 N N . TYR B 1 215 ? 34.252 54.834 7.088 1.00 47.70 196 TYR B N 1
ATOM 2930 C CA . TYR B 1 215 ? 32.868 54.386 7.142 1.00 47.42 196 TYR B CA 1
ATOM 2931 C C . TYR B 1 215 ? 31.936 55.452 6.581 1.00 46.98 196 TYR B C 1
ATOM 2932 O O . TYR B 1 215 ? 32.296 56.632 6.486 1.00 46.81 196 TYR B O 1
ATOM 2941 N N . VAL B 1 216 ? 30.742 55.020 6.194 1.00 46.46 197 VAL B N 1
ATOM 2942 C CA . VAL B 1 216 ? 29.671 55.936 5.847 1.00 45.90 197 VAL B CA 1
ATOM 2943 C C . VAL B 1 216 ? 28.541 55.736 6.848 1.00 45.57 197 VAL B C 1
ATOM 2944 O O . VAL B 1 216 ? 28.072 54.614 7.055 1.00 45.58 197 VAL B O 1
ATOM 2948 N N . LEU B 1 217 ? 28.133 56.834 7.478 1.00 45.02 198 LEU B N 1
ATOM 2949 C CA . LEU B 1 217 ? 27.009 56.846 8.401 1.00 44.61 198 LEU B CA 1
ATOM 2950 C C . LEU B 1 217 ? 25.797 57.492 7.729 1.00 44.11 198 LEU B C 1
ATOM 2951 O O . LEU B 1 217 ? 25.892 58.607 7.212 1.00 44.06 198 LEU B O 1
ATOM 2956 N N . HIS B 1 218 ? 24.677 56.770 7.720 1.00 43.49 199 HIS B N 1
ATOM 2957 C CA . HIS B 1 218 ? 23.397 57.280 7.225 1.0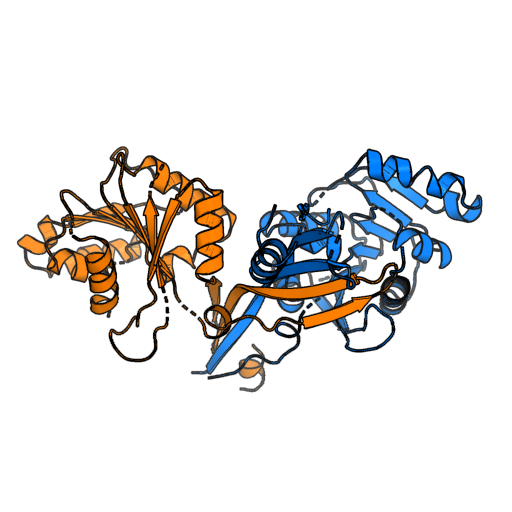0 42.96 199 HIS B CA 1
ATOM 2958 C C . HIS B 1 218 ? 22.464 57.477 8.414 1.00 42.52 199 HIS B C 1
ATOM 2959 O O . HIS B 1 218 ? 22.279 56.552 9.208 1.00 42.86 199 HIS B O 1
ATOM 2966 N N . VAL B 1 219 ? 21.892 58.675 8.541 1.00 41.70 200 VAL B N 1
ATOM 2967 C CA . VAL B 1 219 ? 20.976 58.994 9.643 1.00 41.24 200 VAL B CA 1
ATOM 2968 C C . VAL B 1 219 ? 19.605 59.401 9.099 1.00 40.90 200 VAL B C 1
ATOM 2969 O O . VAL B 1 219 ? 19.513 60.251 8.208 1.00 40.40 200 VAL B O 1
ATOM 2973 N N . ARG B 1 220 ? 18.551 58.785 9.636 1.00 40.39 201 ARG B N 1
ATOM 2974 C CA . ARG B 1 220 ? 17.171 59.179 9.346 1.00 40.11 201 ARG B CA 1
ATOM 2975 C C . ARG B 1 220 ? 16.441 59.389 10.664 1.00 39.65 201 ARG B C 1
ATOM 2976 O O . ARG B 1 220 ? 16.735 58.715 11.649 1.00 39.83 201 ARG B O 1
ATOM 2984 N N . HIS B 1 221 ? 15.502 60.330 10.672 1.00 39.20 202 HIS B N 1
ATOM 2985 C CA . HIS B 1 221 ? 14.615 60.542 11.814 1.00 38.57 202 HIS B CA 1
ATOM 2986 C C . HIS B 1 221 ? 13.195 60.186 11.417 1.00 38.03 202 HIS B C 1
ATOM 2987 O O . HIS B 1 221 ? 12.578 60.853 10.579 1.00 38.00 202 HIS B O 1
ATOM 2994 N N . LEU B 1 222 ? 12.702 59.105 12.008 1.00 37.59 203 LEU B N 1
ATOM 2995 C CA . LEU B 1 222 ? 11.358 58.584 11.742 1.00 37.62 203 LEU B CA 1
ATOM 2996 C C . LEU B 1 222 ? 10.344 59.248 12.665 1.00 36.88 203 LEU B C 1
ATOM 2997 O O . LEU B 1 222 ? 10.625 59.426 13.851 1.00 36.44 203 LEU B O 1
ATOM 3002 N N . PRO B 1 223 ? 9.170 59.645 12.125 1.00 36.67 204 PRO B N 1
ATOM 3003 C CA . PRO B 1 223 ? 8.134 60.204 12.994 1.00 36.19 204 PRO B CA 1
ATOM 3004 C C . PRO B 1 223 ? 7.579 59.167 13.967 1.00 35.75 204 PRO B C 1
ATOM 3005 O O . PRO B 1 223 ? 7.479 57.987 13.630 1.00 35.73 204 PRO B O 1
ATOM 3009 N N . ALA B 1 224 ? 7.241 59.608 15.171 1.00 35.25 205 ALA B N 1
ATOM 3010 C CA . ALA B 1 224 ? 6.680 58.715 16.173 1.00 34.88 205 ALA B CA 1
ATOM 3011 C C . ALA B 1 224 ? 5.464 59.352 16.827 1.00 34.63 205 ALA B C 1
ATOM 3012 O O . ALA B 1 224 ? 4.380 58.775 16.820 1.00 33.97 205 ALA B O 1
ATOM 3014 N N . GLU B 1 225 ? 5.651 60.544 17.388 1.00 34.80 206 GLU B N 1
ATOM 3015 C CA . GLU B 1 225 ? 4.563 61.278 18.029 1.00 35.04 206 GLU B CA 1
ATOM 3016 C C . GLU B 1 225 ? 4.696 62.784 17.842 1.00 35.41 206 GLU B C 1
ATOM 3017 O O . GLU B 1 225 ? 5.800 63.325 17.877 1.00 35.35 206 GLU B O 1
ATOM 3023 N N . GLU B 1 226 ? 3.558 63.440 17.634 1.00 35.25 207 GLU B N 1
ATOM 3024 C CA . GLU B 1 226 ? 3.475 64.882 17.560 1.00 36.49 207 GLU B CA 1
ATOM 3025 C C . GLU B 1 226 ? 2.399 65.362 18.519 1.00 37.45 207 GLU B C 1
ATOM 3026 O O . GLU B 1 226 ? 1.645 64.557 19.080 1.00 37.02 207 GLU B O 1
ATOM 3032 N N . ILE B 1 227 ? 2.348 66.676 18.705 1.00 38.83 208 ILE B N 1
ATOM 3033 C CA . ILE B 1 227 ? 1.280 67.336 19.441 1.00 40.67 208 ILE B CA 1
ATOM 3034 C C . ILE B 1 227 ? 0.541 68.218 18.450 1.00 41.61 208 ILE B C 1
ATOM 3035 O O . ILE B 1 227 ? 1.153 69.068 17.796 1.00 42.02 208 ILE B O 1
ATOM 3040 N N . GLN B 1 228 ? -0.766 68.013 18.335 1.00 42.51 209 GLN B N 1
ATOM 3041 C CA . GLN B 1 228 ? -1.606 68.923 17.576 1.00 43.66 209 GLN B CA 1
ATOM 3042 C C . GLN B 1 228 ? -2.061 70.036 18.510 1.00 44.08 209 GLN B C 1
ATOM 3043 O O . GLN B 1 228 ? -2.727 69.780 19.520 1.00 43.77 209 GLN B O 1
ATOM 3049 N N . GLU B 1 229 ? -1.688 71.268 18.166 1.00 44.97 210 GLU B N 1
ATOM 3050 C CA . GLU B 1 229 ? -1.952 72.433 19.000 1.00 45.59 210 GLU B CA 1
ATOM 3051 C C . GLU B 1 229 ? -2.904 73.405 18.304 1.00 46.15 210 GLU B C 1
ATOM 3052 O O . GLU B 1 229 ? -2.678 73.803 17.157 1.00 46.28 210 GLU B O 1
ATOM 3058 N N . ILE B 1 230 ? -3.969 73.781 19.010 1.00 46.39 211 ILE B N 1
ATOM 3059 C CA . ILE B 1 230 ? -4.987 74.669 18.459 1.00 46.91 211 ILE B CA 1
ATOM 3060 C C . ILE B 1 230 ? -5.145 75.949 19.298 1.00 46.87 211 ILE B C 1
ATOM 3061 O O . ILE B 1 230 ? -4.915 75.941 20.512 1.00 46.82 211 ILE B O 1
ATOM 3066 N N . THR B 1 231 ? -5.505 77.047 18.634 1.00 46.99 212 THR B N 1
ATOM 3067 C CA . THR B 1 231 ? -5.742 78.330 19.295 1.00 47.04 212 THR B CA 1
ATOM 3068 C C . THR B 1 231 ? -6.972 79.010 18.698 1.00 47.10 212 THR B C 1
ATOM 3069 O O . THR B 1 231 ? -7.144 79.039 17.479 1.00 47.17 212 THR B O 1
ATOM 3073 N N . THR B 1 246 ? -7.154 77.296 23.910 1.00 42.75 227 THR B N 1
ATOM 3074 C CA . THR B 1 246 ? -5.900 76.567 24.106 1.00 42.78 227 THR B CA 1
ATOM 3075 C C . THR B 1 246 ? -6.132 75.075 24.410 1.00 42.83 227 THR B C 1
ATOM 3076 O O . THR B 1 246 ? -6.767 74.720 25.408 1.00 42.52 227 THR B O 1
ATOM 3080 N N . HIS B 1 247 ? -5.634 74.216 23.520 1.00 43.13 228 HIS B N 1
ATOM 3081 C CA . HIS B 1 247 ? -5.619 72.765 23.743 1.00 43.41 228 HIS B CA 1
ATOM 3082 C C . HIS B 1 247 ? -4.589 72.023 22.889 1.00 43.38 228 HIS B C 1
ATOM 3083 O O . HIS B 1 247 ? -4.479 72.245 21.680 1.00 43.52 228 HIS B O 1
ATOM 3090 N N . ARG B 1 248 ? -3.847 71.139 23.547 1.00 43.18 229 ARG B N 1
ATOM 3091 C CA . ARG B 1 248 ? -2.923 70.224 22.893 1.00 42.88 229 ARG B CA 1
ATOM 3092 C C . ARG B 1 248 ? -3.565 68.844 22.830 1.00 42.36 229 ARG B C 1
ATOM 3093 O O . ARG B 1 248 ? -4.210 68.419 23.790 1.00 42.45 229 ARG B O 1
ATOM 3101 N N . ARG B 1 249 ? -3.401 68.140 21.712 1.00 41.67 230 ARG B N 1
ATOM 3102 C CA . ARG B 1 249 ? -3.703 66.703 21.697 1.00 40.65 230 ARG B CA 1
ATOM 3103 C C . ARG B 1 249 ? -2.604 65.853 21.056 1.00 39.89 230 ARG B C 1
ATOM 3104 O O . ARG B 1 249 ? -1.867 66.314 20.183 1.00 39.77 230 ARG B O 1
ATOM 3112 N N . ARG B 1 250 ? -2.498 64.617 21.529 1.00 38.65 231 ARG B N 1
ATOM 3113 C CA . ARG B 1 250 ? -1.576 63.626 20.991 1.00 37.41 231 ARG B CA 1
ATOM 3114 C C . ARG B 1 250 ? -1.914 63.300 19.544 1.00 36.87 231 ARG B C 1
ATOM 3115 O O . ARG B 1 250 ? -3.080 63.095 19.196 1.00 36.74 231 ARG B O 1
ATOM 3123 N N . LEU B 1 251 ? -0.879 63.263 18.712 1.00 35.82 232 LEU B N 1
ATOM 3124 C CA . LEU B 1 251 ? -0.996 62.800 17.341 1.00 35.32 232 LEU B CA 1
ATOM 3125 C C . LEU B 1 251 ? 0.112 61.783 17.047 1.00 34.62 232 LEU B C 1
ATOM 3126 O O . LEU B 1 251 ? 1.268 62.151 16.802 1.00 34.23 232 LEU B O 1
ATOM 3131 N N . LEU B 1 252 ? -0.251 60.507 17.091 1.00 33.50 233 LEU B N 1
ATOM 3132 C CA . LEU B 1 252 ? 0.689 59.415 16.840 1.00 33.07 233 LEU B CA 1
ATOM 3133 C C . LEU B 1 252 ? 0.822 59.156 15.351 1.00 32.69 233 LEU B C 1
ATOM 3134 O O . LEU B 1 252 ? -0.162 59.224 14.613 1.00 32.04 233 LEU B O 1
ATOM 3139 N N . ALA B 1 253 ? 2.043 58.853 14.914 1.00 33.08 234 ALA B N 1
ATOM 3140 C CA . ALA B 1 253 ? 2.277 58.413 13.539 1.00 33.03 234 ALA B CA 1
ATOM 3141 C C . ALA B 1 253 ? 1.730 56.996 13.383 1.00 33.38 234 ALA B C 1
ATOM 3142 O O . ALA B 1 253 ? 1.975 56.152 14.244 1.00 33.20 234 ALA B O 1
ATOM 3144 N N . PRO B 1 254 ? 0.950 56.736 12.309 1.00 33.59 235 PRO B N 1
ATOM 3145 C CA . PRO B 1 254 ? 0.479 55.376 12.074 1.00 33.93 235 PRO B CA 1
ATOM 3146 C C . PRO B 1 254 ? 1.595 54.332 12.178 1.00 33.96 235 PRO B C 1
ATOM 3147 O O . PRO B 1 254 ? 1.386 53.284 12.780 1.00 34.08 235 PRO B O 1
ATOM 3151 N N . ASP B 1 255 ? 2.767 54.619 11.606 1.00 34.07 236 ASP B N 1
ATOM 3152 C CA . ASP B 1 255 ? 3.899 53.689 11.680 1.00 34.13 236 ASP B CA 1
ATOM 3153 C C . ASP B 1 255 ? 4.308 53.347 13.117 1.00 33.73 236 ASP B C 1
ATOM 3154 O O . ASP B 1 255 ? 4.696 52.209 13.390 1.00 33.33 236 ASP B O 1
ATOM 3159 N N . GLN B 1 256 ? 4.205 54.324 14.019 1.00 33.44 237 GLN B N 1
ATOM 3160 C CA . GLN B 1 256 ? 4.470 54.117 15.455 1.00 33.61 237 GLN B CA 1
ATOM 3161 C C . GLN B 1 256 ? 3.489 53.133 16.108 1.00 33.27 237 GLN B C 1
ATOM 3162 O O . GLN B 1 256 ? 3.896 52.212 16.820 1.00 33.02 237 GLN B O 1
ATOM 3168 N N . VAL B 1 257 ? 2.199 53.329 15.870 1.00 33.38 238 VAL B N 1
ATOM 3169 C CA . VAL B 1 257 ? 1.187 52.396 16.381 1.00 33.34 238 VAL B CA 1
ATOM 3170 C C . VAL B 1 257 ? 1.412 50.977 15.824 1.00 33.70 238 VAL B C 1
ATOM 3171 O O . VAL B 1 257 ? 1.290 49.989 16.554 1.00 33.49 238 VAL B O 1
ATOM 3175 N N . VAL B 1 258 ? 1.750 50.884 14.538 1.00 33.85 239 VAL B N 1
ATOM 3176 C CA . VAL B 1 258 ? 2.047 49.594 13.907 1.00 34.27 239 VAL B CA 1
ATOM 3177 C C . VAL B 1 258 ? 3.214 48.885 14.613 1.00 34.94 239 VAL B C 1
ATOM 3178 O O . VAL B 1 258 ? 3.125 47.692 14.895 1.00 35.30 239 VAL B O 1
ATOM 3182 N N . ARG B 1 259 ? 4.282 49.625 14.921 1.00 35.33 240 ARG B N 1
ATOM 3183 C CA . ARG B 1 259 ? 5.426 49.071 15.663 1.00 36.04 240 ARG B CA 1
ATOM 3184 C C . ARG B 1 259 ? 4.999 48.538 17.036 1.00 36.07 240 ARG B C 1
ATOM 3185 O O . ARG B 1 259 ? 5.462 47.482 17.472 1.00 36.10 240 ARG B O 1
ATOM 3193 N N . GLU B 1 260 ? 4.107 49.272 17.700 1.00 36.17 241 GLU B N 1
ATOM 3194 C CA . GLU B 1 260 ? 3.554 48.875 18.997 1.00 36.40 241 GLU B CA 1
ATOM 3195 C C . GLU B 1 260 ? 2.687 47.617 18.902 1.00 36.81 241 GLU B C 1
ATOM 3196 O O . GLU B 1 260 ? 2.743 46.752 19.781 1.00 37.08 241 GLU B O 1
ATOM 3202 N N . LEU B 1 261 ? 1.891 47.522 17.838 1.00 36.92 242 LEU B N 1
ATOM 3203 C CA . LEU B 1 261 ? 1.040 46.355 17.603 1.00 37.40 242 LEU B CA 1
ATOM 3204 C C . LEU B 1 261 ? 1.861 45.076 17.421 1.00 38.25 242 LEU B C 1
ATOM 3205 O O . LEU B 1 261 ? 1.515 44.029 17.976 1.00 38.46 242 LEU B O 1
ATOM 3210 N N . VAL B 1 262 ? 2.947 45.176 16.653 1.00 38.90 243 VAL B N 1
ATOM 3211 C CA . VAL B 1 262 ? 3.883 44.063 16.455 1.00 39.87 243 VAL B CA 1
ATOM 3212 C C . VAL B 1 262 ? 4.517 43.676 17.791 1.00 40.68 243 VAL B C 1
ATOM 3213 O O . VAL B 1 262 ? 4.553 42.497 18.152 1.00 40.73 243 VAL B O 1
ATOM 3217 N N . ARG B 1 263 ? 4.988 44.689 18.518 1.00 41.52 244 ARG B N 1
ATOM 3218 C CA . ARG B 1 263 ? 5.624 44.529 19.826 1.00 42.76 244 ARG B CA 1
ATOM 3219 C C . ARG B 1 263 ? 4.722 43.820 20.846 1.00 42.84 244 ARG B C 1
ATOM 3220 O O . ARG B 1 263 ? 5.217 43.119 21.734 1.00 43.06 244 ARG B O 1
ATOM 3228 N N . SER B 1 264 ? 3.406 43.995 20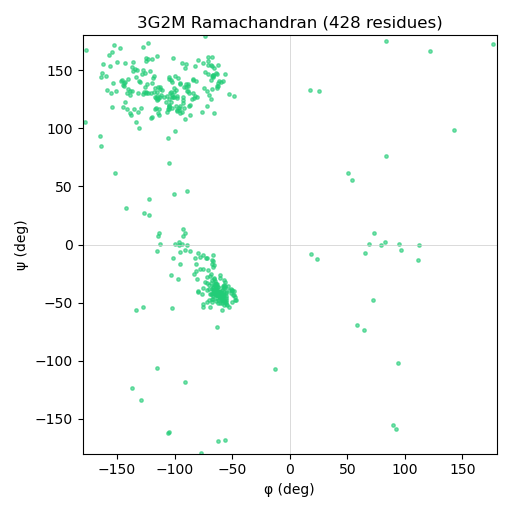.704 1.00 43.08 245 SER B N 1
ATOM 3229 C CA . SER B 1 264 ? 2.424 43.371 21.598 1.00 43.36 245 SER B CA 1
ATOM 3230 C C . SER B 1 264 ? 1.971 41.979 21.140 1.00 43.39 245 SER B C 1
ATOM 3231 O O . SER B 1 264 ? 1.138 41.348 21.796 1.00 43.44 245 SER B O 1
ATOM 3234 N N . GLY B 1 265 ? 2.504 41.512 20.011 1.00 43.37 246 GLY B N 1
ATOM 3235 C CA . GLY B 1 265 ? 2.227 40.156 19.533 1.00 43.49 246 GLY B CA 1
ATOM 3236 C C . GLY B 1 265 ? 1.394 40.035 18.268 1.00 43.37 246 GLY B C 1
ATOM 3237 O O . GLY B 1 265 ? 1.325 38.958 17.672 1.00 43.41 246 GLY B O 1
ATOM 3238 N N . PHE B 1 266 ? 0.755 41.131 17.860 1.00 43.28 247 PHE B N 1
ATOM 3239 C CA . PHE B 1 266 ? -0.083 41.136 16.658 1.00 43.02 247 PHE B CA 1
ATOM 3240 C C . PHE B 1 266 ? 0.717 41.043 15.362 1.00 43.02 247 PHE B C 1
ATOM 3241 O O . PHE B 1 266 ? 1.889 41.430 15.304 1.00 42.78 247 PHE B O 1
ATOM 3249 N N . ASP B 1 267 ? 0.059 40.525 14.329 1.00 43.09 248 ASP B N 1
ATOM 3250 C CA . ASP B 1 267 ? 0.552 40.583 12.960 1.00 43.26 248 ASP B CA 1
ATOM 3251 C C . ASP B 1 267 ? -0.252 41.646 12.213 1.00 43.01 248 ASP B C 1
ATOM 3252 O O . ASP B 1 267 ? -1.474 41.534 12.088 1.00 43.04 248 ASP B O 1
ATOM 3257 N N . VAL B 1 268 ? 0.433 42.686 11.743 1.00 42.76 249 VAL B N 1
ATOM 3258 C CA . VAL B 1 268 ? -0.201 43.740 10.950 1.00 42.48 249 VAL B CA 1
ATOM 3259 C C . VAL B 1 268 ? -0.105 43.354 9.476 1.00 42.48 249 VAL B C 1
ATOM 3260 O O . VAL B 1 268 ? 0.980 43.383 8.891 1.00 42.31 249 VAL B O 1
ATOM 3264 N N . ILE B 1 269 ? -1.242 42.979 8.890 1.00 42.49 250 ILE B N 1
ATOM 3265 C CA . ILE B 1 269 ? -1.278 42.457 7.514 1.00 42.66 250 ILE B CA 1
ATOM 3266 C C . ILE B 1 269 ? -1.608 43.516 6.455 1.00 42.51 250 ILE B C 1
ATOM 3267 O O . ILE B 1 269 ? -1.380 43.302 5.260 1.00 42.51 250 ILE B O 1
ATOM 3272 N N . ALA B 1 270 ? -2.150 44.649 6.895 1.00 42.20 251 ALA B N 1
ATOM 3273 C CA . ALA B 1 270 ? -2.517 45.728 5.983 1.00 41.83 251 ALA B CA 1
ATOM 3274 C C . ALA B 1 270 ? -2.506 47.092 6.655 1.00 41.64 251 ALA B C 1
ATOM 3275 O O . ALA B 1 270 ? -2.925 47.246 7.807 1.00 41.18 251 ALA B O 1
ATOM 3277 N N . GLN B 1 271 ? -1.995 48.068 5.914 1.00 41.48 252 GLN B N 1
ATOM 3278 C CA . GLN B 1 271 ? -2.055 49.475 6.271 1.00 41.43 252 GLN B CA 1
ATOM 3279 C C . GLN B 1 271 ? -2.547 50.166 5.013 1.00 40.86 252 GLN B C 1
ATOM 3280 O O . GLN B 1 271 ? -1.856 50.153 3.989 1.00 41.05 252 GLN B O 1
ATOM 3286 N N . THR B 1 272 ? -3.747 50.735 5.070 1.00 39.99 253 THR B N 1
ATOM 3287 C CA . THR B 1 272 ? -4.340 51.380 3.898 1.00 39.34 253 THR B CA 1
ATOM 3288 C C . THR B 1 272 ? -4.627 52.855 4.168 1.00 38.60 253 THR B C 1
ATOM 3289 O O . THR B 1 272 ? -5.534 53.173 4.937 1.00 38.39 253 THR B O 1
ATOM 3293 N N . PRO B 1 273 ? -3.850 53.758 3.542 1.00 38.05 254 PRO B N 1
ATOM 3294 C CA . PRO B 1 273 ? -4.177 55.185 3.622 1.00 37.32 254 PRO B CA 1
ATOM 3295 C C . PRO B 1 273 ? -5.488 55.520 2.913 1.00 36.73 254 PRO B C 1
ATOM 3296 O O . PRO B 1 273 ? -5.821 54.910 1.889 1.00 36.53 254 PRO B O 1
ATOM 3300 N N . PHE B 1 274 ? -6.234 56.464 3.478 1.00 35.78 255 PHE B N 1
ATOM 3301 C CA . PHE B 1 274 ? -7.512 56.896 2.923 1.00 35.37 255 PHE B CA 1
ATOM 3302 C C . PHE B 1 274 ? -7.826 58.325 3.358 1.00 35.22 255 PHE B C 1
ATOM 3303 O O . PHE B 1 274 ? -7.176 58.858 4.264 1.00 34.56 255 PHE B O 1
ATOM 3311 N N . ALA B 1 275 ? -8.800 58.946 2.694 1.00 35.23 256 ALA B N 1
ATOM 3312 C CA . ALA B 1 275 ? -9.263 60.281 3.056 1.00 35.89 256 ALA B CA 1
ATOM 3313 C C . ALA B 1 275 ? -10.431 60.154 4.031 1.00 36.54 256 ALA B C 1
ATOM 3314 O O . ALA B 1 275 ? -11.472 59.597 3.687 1.00 36.45 256 ALA B O 1
ATOM 3316 N N . SER B 1 276 ? -10.244 60.671 5.243 1.00 36.90 257 SER B N 1
ATOM 3317 C CA . SER B 1 276 ? -11.244 60.567 6.314 1.00 37.85 257 SER B CA 1
ATOM 3318 C C . SER B 1 276 ? -12.620 61.126 5.944 1.00 38.01 257 SER B C 1
ATOM 3319 O O . SER B 1 276 ? -13.640 60.624 6.420 1.00 38.22 257 SER B O 1
ATOM 3322 N N . GLY B 1 277 ? -12.639 62.163 5.109 1.00 38.35 258 GLY B N 1
ATOM 3323 C CA . GLY B 1 277 ? -13.887 62.773 4.655 1.00 38.48 258 GLY B CA 1
ATOM 3324 C C . GLY B 1 277 ? -14.418 62.165 3.366 1.00 38.92 258 GLY B C 1
ATOM 3325 O O . GLY B 1 277 ? -15.501 62.529 2.903 1.00 38.74 258 GLY B O 1
ATOM 3326 N N . GLY B 1 278 ? -13.651 61.244 2.787 1.00 38.81 259 GLY B N 1
ATOM 3327 C CA . GLY B 1 278 ? -14.098 60.470 1.629 1.00 38.93 259 GLY B CA 1
ATOM 3328 C C . GLY B 1 278 ? -13.682 61.023 0.280 1.00 38.80 259 GLY B C 1
ATOM 3329 O O . GLY B 1 278 ? -14.016 60.449 -0.757 1.00 38.95 259 GLY B O 1
ATOM 3330 N N . ALA B 1 279 ? -12.952 62.135 0.294 1.00 38.57 260 ALA B N 1
ATOM 3331 C CA . ALA B 1 279 ? -12.461 62.763 -0.928 1.00 38.42 260 ALA B CA 1
ATOM 3332 C C . ALA B 1 279 ? -11.231 63.604 -0.625 1.00 38.34 260 ALA B C 1
ATOM 3333 O O . ALA B 1 279 ? -11.049 64.066 0.504 1.00 38.38 260 ALA B O 1
ATOM 3335 N N . GLY B 1 280 ? -10.383 63.777 -1.633 1.00 38.09 261 GLY B N 1
ATOM 3336 C CA . GLY B 1 280 ? -9.198 64.614 -1.523 1.00 38.03 261 GLY B CA 1
ATOM 3337 C C . GLY B 1 280 ? -7.977 63.866 -1.030 1.00 38.19 261 GLY B C 1
ATOM 3338 O O . GLY B 1 280 ? -7.869 62.646 -1.187 1.00 37.38 261 GLY B O 1
ATOM 3339 N N . ARG B 1 281 ? -7.052 64.612 -0.432 1.00 38.70 262 ARG B N 1
ATOM 3340 C CA . ARG B 1 281 ? -5.816 64.047 0.094 1.00 39.29 262 ARG B CA 1
ATOM 3341 C C . ARG B 1 281 ? -6.078 62.990 1.152 1.00 39.07 262 ARG B C 1
ATOM 3342 O O . ARG B 1 281 ? -6.974 63.132 1.978 1.00 39.21 262 ARG B O 1
ATOM 3350 N N . LYS B 1 282 ? -5.295 61.922 1.109 1.00 39.04 263 LYS B N 1
ATOM 3351 C CA . LYS B 1 282 ? -5.354 60.895 2.134 1.00 39.35 263 LYS B CA 1
ATOM 3352 C C . LYS B 1 282 ? -4.679 61.423 3.402 1.00 39.14 263 LYS B C 1
ATOM 3353 O O . LYS B 1 282 ? -3.610 62.025 3.342 1.00 39.26 263 LYS B O 1
ATOM 3359 N N . ASP B 1 283 ? -5.332 61.211 4.539 1.00 39.42 264 ASP B N 1
ATOM 3360 C CA . ASP B 1 283 ? -4.953 61.846 5.801 1.00 39.30 264 ASP B CA 1
ATOM 3361 C C . ASP B 1 283 ? -5.131 60.887 6.983 1.00 39.35 264 ASP B C 1
ATOM 3362 O O . ASP B 1 283 ? -5.046 61.291 8.145 1.00 38.60 264 ASP B O 1
ATOM 3375 N N . VAL B 1 285 ? -4.913 56.326 8.062 1.00 37.65 266 VAL B N 1
ATOM 3376 C CA . VAL B 1 285 ? -4.532 54.959 7.704 1.00 36.99 266 VAL B CA 1
ATOM 3377 C C . VAL B 1 285 ? -5.468 53.961 8.383 1.00 36.85 266 VAL B C 1
ATOM 3378 O O . VAL B 1 285 ? -5.729 54.070 9.586 1.00 36.85 266 VAL B O 1
ATOM 3382 N N . LEU B 1 286 ? -5.977 53.001 7.616 1.00 36.65 267 LEU B N 1
ATOM 3383 C CA . LEU B 1 286 ? -6.735 51.890 8.195 1.00 36.62 267 LEU B CA 1
ATOM 3384 C C . LEU B 1 286 ? -5.843 50.666 8.366 1.00 36.88 267 LEU B C 1
ATOM 3385 O O . LEU B 1 286 ? -5.369 50.083 7.381 1.00 36.68 267 LEU B O 1
ATOM 3390 N N . VAL B 1 287 ? -5.624 50.289 9.624 1.00 37.15 268 VAL B N 1
ATOM 3391 C CA . VAL B 1 287 ? -4.705 49.211 9.987 1.00 37.54 268 VAL B CA 1
ATOM 3392 C C . VAL B 1 287 ? -5.480 47.941 10.325 1.00 37.94 268 VAL B C 1
ATOM 3393 O O . VAL B 1 287 ? -6.420 47.969 11.129 1.00 37.31 268 VAL B O 1
ATOM 3397 N N . GLU B 1 288 ? -5.083 46.839 9.690 1.00 38.51 269 GLU B N 1
ATOM 3398 C CA . GLU B 1 288 ? -5.643 45.518 9.969 1.00 39.63 269 GLU B CA 1
ATOM 3399 C C . GLU B 1 288 ? -4.614 44.686 10.712 1.00 40.31 269 GLU B C 1
ATOM 3400 O O . GLU B 1 288 ? -3.499 44.480 10.223 1.00 40.21 269 GLU B O 1
ATOM 3406 N N . ALA B 1 289 ? -4.995 44.214 11.893 1.00 41.48 270 ALA B N 1
ATOM 3407 C CA . ALA B 1 289 ? -4.119 43.405 12.726 1.00 42.73 270 ALA B CA 1
ATOM 3408 C C . ALA B 1 289 ? -4.804 42.099 13.097 1.00 43.80 270 ALA B C 1
ATOM 3409 O O . ALA B 1 289 ? -5.990 42.079 13.443 1.00 43.88 270 ALA B O 1
ATOM 3411 N N . VAL B 1 290 ? -4.055 41.006 13.001 1.00 45.05 271 VAL B N 1
ATOM 3412 C CA . VAL B 1 290 ? -4.567 39.683 13.345 1.00 46.38 271 VAL B CA 1
ATOM 3413 C C . VAL B 1 290 ? -3.617 38.978 14.305 1.00 47.26 271 VAL B C 1
ATOM 3414 O O . VAL B 1 290 ? -2.427 39.300 14.371 1.00 47.30 271 VAL B O 1
ATOM 3426 N N . PRO B 1 292 ? -1.573 35.739 15.446 1.00 50.11 273 PRO B N 1
ATOM 3427 C CA . PRO B 1 292 ? -0.996 34.478 14.966 1.00 50.26 273 PRO B CA 1
ATOM 3428 C C . PRO B 1 292 ? -1.303 33.304 15.897 1.00 50.27 273 PRO B C 1
ATOM 3429 O O . PRO B 1 292 ? -1.663 33.511 17.059 1.00 50.25 273 PRO B O 1
#

CATH classification: 6.20.160.20 (+1 more: 3.40.50.150)

B-factor: mean 41.75, std 9.29, range [23.89, 91.46]

Solvent-accessible surface area: 22006 Å² total

Radius of gyration: 25.72 Å; Cα contacts (8 Å, |Δi|>4): 864; chains: 2; bounding box: 82×55×56 Å

InterPro domains:
  IPR029063 S-adenosyl-L-methionine-dependent methyltransferase superfamily [SSF53335] (30-255)
  IPR041698 Methyltransferase domain 25 [PF13649] (67-165)
  IPR049690 Daptide-type RiPP biosynthesis methyltransferase [NF041820] (27-267)